Protein AF-A0A6F9BN07-F1 (afdb_monomer)

Secondary structure (DSSP, 8-state):
--TTS--S--SHHHH--------TTS---SS---PPP--GGGHHHHHHHHTTPPPPTT------HHHHTTS-HHHHHHHHHHHHHHHHHHHHHH-TTGGG-HHHHHHHHHHHHHHHHHHHHHTT---HHHHHHHHHHHHHHHHHHHHHHSSS------HHHHHTSHHHHHHHHHHHHHHHHHHTSTT---GGGGS-HHHHHHHHHHHHHHHHHHHHHHHHHH---S--PPP-----SSS---HHHHHHHHHHHHHHHHTTSHHHHHTHHHHHHHHHHHHHHHHHHHHHHHHHHHHHHHHHHHTT--S------------TTGGG----HHHHHHHHHHHHHHHHHHHHHHHHH----GGGTTS--HHHHHH-TTTHHHHHHHHHHHHHHHHHHHGGGS-HHHHHHHHHHHHHHHHHHH-

Mean predicted aligned error: 21.46 Å

Radius of gyration: 33.55 Å; Cα contacts (8 Å, |Δi|>4): 232; chains: 1; bounding box: 83×71×82 Å

Foldseek 3Di:
DPPVPDEDDPDPVRQDDDDDDDDPLADDDPDPDDDDDADPLQVQLQVCLVVVHQGDLLRLHAHPCNSCVSPDLLSLLVSLLRRQVSLLSLLVVQDVPSVPFPLNVLNVVLNVLNVVLVVCVVVVDPDPVSVVSSVVSSVSSVPSRPPTSSVSSDDPQVQVCLLPDPQLVVQLVVQVVVVVVQLPDPDDPDPLNVDDPVVNSVVSSVLSSVVSSVVVVVVVVVDDPPDDDDDDDDPPPPPDQDPLNVLVVCLVVVLVSLVVDPVSVVVSVVSCVVSVLVSLVVLLVVLVVVVVVVVVVVVVVVVVPDDDDDDDDDDDDDDPCVVVPPPDPVVVVCCSNVVSVVVVVVSVVVCLCDDDDPPCPPDDTVVNVCPDPVCLVVVLVVLVVVLVVVLVVPVVPDDPVVSVVSVVVSVVVSVVSSD

pLDDT: mean 71.11, std 16.39, range [26.98, 95.44]

Structure (mmCIF, N/CA/C/O backbone):
data_AF-A0A6F9BN07-F1
#
_entry.id   AF-A0A6F9BN07-F1
#
loop_
_atom_site.group_PDB
_atom_site.id
_atom_site.type_symbol
_atom_site.label_atom_id
_atom_site.label_alt_id
_atom_site.label_comp_id
_atom_site.label_asym_id
_atom_site.label_entity_id
_atom_site.label_seq_id
_atom_site.pdbx_PDB_ins_code
_atom_site.Cartn_x
_atom_site.Cartn_y
_atom_site.Cartn_z
_atom_site.occupancy
_atom_site.B_iso_or_equiv
_atom_site.auth_seq_id
_atom_site.auth_comp_id
_atom_site.auth_asym_id
_atom_site.auth_atom_id
_atom_site.pdbx_PDB_model_num
ATOM 1 N N . MET A 1 1 ? -7.701 14.147 -9.275 1.00 56.34 1 MET A N 1
ATOM 2 C CA . MET A 1 1 ? -7.040 14.635 -10.511 1.00 56.34 1 MET A CA 1
ATOM 3 C C . MET A 1 1 ? -7.016 16.142 -10.430 1.00 56.34 1 MET A C 1
ATOM 5 O O . MET A 1 1 ? -7.997 16.700 -9.945 1.00 56.34 1 MET A O 1
ATOM 9 N N . SER A 1 2 ? -5.938 16.789 -10.872 1.00 62.81 2 SER A N 1
ATOM 10 C CA . SER A 1 2 ? -5.937 18.247 -11.020 1.00 62.81 2 SER A CA 1
ATOM 11 C C . SER A 1 2 ? -6.988 18.680 -12.053 1.00 62.81 2 SER A C 1
ATOM 13 O O . SER A 1 2 ? -7.413 17.881 -12.892 1.00 62.81 2 SER A O 1
ATOM 15 N N . GLU A 1 3 ? -7.363 19.962 -12.053 1.00 64.50 3 GLU A N 1
ATOM 16 C CA . GLU A 1 3 ? -8.241 20.533 -13.092 1.00 64.50 3 GLU A CA 1
ATOM 17 C C . GLU A 1 3 ? -7.666 20.379 -14.512 1.00 64.50 3 GLU A C 1
ATOM 19 O O . GLU A 1 3 ? -8.398 20.398 -15.497 1.00 64.50 3 GLU A O 1
ATOM 24 N N . THR A 1 4 ? -6.351 20.178 -14.621 1.00 70.31 4 THR A N 1
ATOM 25 C CA . THR A 1 4 ? -5.623 19.962 -15.877 1.00 70.31 4 THR A CA 1
ATOM 26 C C . THR A 1 4 ? -5.437 18.486 -16.243 1.00 70.31 4 THR A C 1
ATOM 28 O O . THR A 1 4 ? -4.796 18.188 -17.248 1.00 70.31 4 THR A O 1
ATOM 31 N N . GLY A 1 5 ? -5.988 17.556 -15.457 1.00 69.06 5 GLY A N 1
ATOM 32 C CA . GLY A 1 5 ? -5.913 16.116 -15.720 1.00 69.06 5 GLY A CA 1
ATOM 33 C C . GLY A 1 5 ? -4.622 15.430 -15.257 1.00 69.06 5 GLY A C 1
ATOM 34 O O . GLY A 1 5 ? -4.362 14.300 -15.658 1.00 69.06 5 GLY A O 1
ATOM 35 N N . SER A 1 6 ? -3.828 16.089 -14.411 1.00 65.62 6 SER A N 1
ATOM 36 C CA . SER A 1 6 ? -2.624 15.528 -13.787 1.00 65.62 6 SER A CA 1
ATOM 37 C C . SER A 1 6 ? -2.956 14.752 -12.504 1.00 65.62 6 SER A C 1
ATOM 39 O O . SER A 1 6 ? -4.038 14.892 -11.918 1.00 65.62 6 SER A O 1
ATOM 41 N N . HIS A 1 7 ? -1.996 13.943 -12.059 1.00 73.62 7 HIS A N 1
ATOM 42 C CA . HIS A 1 7 ? -1.982 13.274 -10.760 1.00 73.62 7 HIS A CA 1
ATOM 43 C C . HIS A 1 7 ? -0.672 13.576 -10.017 1.00 73.62 7 HIS A C 1
ATOM 45 O O . HIS A 1 7 ? 0.293 14.044 -10.620 1.00 73.62 7 HIS A O 1
ATOM 51 N N . GLY A 1 8 ? -0.626 13.260 -8.720 1.00 66.56 8 GLY A N 1
ATOM 52 C CA . GLY A 1 8 ? 0.600 13.301 -7.914 1.00 66.56 8 GLY A CA 1
ATOM 53 C C . GLY A 1 8 ? 0.899 14.644 -7.244 1.00 66.56 8 GLY A C 1
ATOM 54 O O . GLY A 1 8 ? 1.917 14.757 -6.562 1.00 66.56 8 GLY A O 1
ATOM 55 N N . GLY A 1 9 ? 0.035 15.648 -7.408 1.00 70.69 9 GLY A N 1
ATOM 56 C CA . GLY A 1 9 ? 0.096 16.880 -6.627 1.00 70.69 9 GLY A CA 1
ATOM 57 C C . GLY A 1 9 ? -0.529 16.741 -5.234 1.00 70.69 9 GLY A C 1
ATOM 58 O O . GLY A 1 9 ? -1.061 15.700 -4.852 1.00 70.69 9 GLY A O 1
ATOM 59 N N . SER A 1 10 ? -0.465 17.825 -4.460 1.00 74.94 10 SER A N 1
ATOM 60 C CA . SER A 1 10 ? -1.037 17.943 -3.110 1.00 74.94 10 SER A CA 1
ATOM 61 C C . SER A 1 10 ? -2.308 18.798 -3.069 1.00 74.94 10 SER A C 1
ATOM 63 O O . SER A 1 10 ? -2.704 19.276 -2.005 1.00 74.94 10 SER A O 1
ATOM 65 N N . SER A 1 11 ? -2.935 19.043 -4.225 1.00 78.62 11 SER A N 1
ATOM 66 C CA . SER A 1 11 ? -4.172 19.822 -4.277 1.00 78.62 11 SER A CA 1
ATOM 67 C C . SER A 1 11 ? -5.331 19.065 -3.625 1.00 78.62 11 SER A C 1
ATOM 69 O O . SER A 1 11 ? -5.351 17.834 -3.597 1.00 78.62 11 SER A O 1
ATOM 71 N N . GLU A 1 12 ? -6.330 19.797 -3.127 1.00 80.00 12 GLU A N 1
ATOM 72 C CA . GLU A 1 12 ? -7.489 19.215 -2.440 1.00 80.00 12 GLU A CA 1
ATOM 73 C C . GLU A 1 12 ? -8.198 18.152 -3.300 1.00 80.00 12 GLU A C 1
ATOM 75 O O . GLU A 1 12 ? -8.540 17.077 -2.815 1.00 80.00 12 GLU A O 1
ATOM 80 N N . HIS A 1 13 ? -8.335 18.404 -4.604 1.00 76.62 13 HIS A N 1
ATOM 81 C CA . HIS A 1 13 ? -8.947 17.485 -5.572 1.00 76.62 13 HIS A CA 1
ATOM 82 C C . HIS A 1 13 ? -8.071 16.269 -5.937 1.00 76.62 13 HIS A C 1
ATOM 84 O O . HIS A 1 13 ? -8.524 15.350 -6.630 1.00 76.62 13 HIS A O 1
ATOM 90 N N . GLU A 1 14 ? -6.801 16.263 -5.531 1.00 78.62 14 GLU A N 1
ATOM 91 C CA . GLU A 1 14 ? -5.871 15.150 -5.732 1.00 78.62 14 GLU A CA 1
ATOM 92 C C . GLU A 1 14 ? -5.717 14.280 -4.487 1.00 78.62 14 GLU A C 1
ATOM 94 O O . GLU A 1 14 ? -5.604 13.064 -4.635 1.00 78.62 14 GLU A O 1
ATOM 99 N N . VAL A 1 15 ? -5.761 14.871 -3.288 1.00 84.50 15 VAL A N 1
ATOM 100 C CA . VAL A 1 15 ? -5.623 14.131 -2.021 1.00 84.50 15 VAL A CA 1
ATOM 101 C C . VAL A 1 15 ? -6.959 13.615 -1.481 1.00 84.50 15 VAL A C 1
ATOM 103 O O . VAL A 1 15 ? -6.991 12.568 -0.836 1.00 84.50 15 VAL A O 1
ATOM 106 N N . ASN A 1 16 ? -8.076 14.291 -1.776 1.00 86.06 16 ASN A N 1
ATOM 107 C CA . ASN A 1 16 ? -9.393 13.843 -1.333 1.00 86.06 16 ASN A CA 1
ATOM 108 C C . ASN A 1 16 ? -9.985 12.835 -2.314 1.00 86.06 16 ASN A C 1
ATOM 110 O O . ASN A 1 16 ? -10.258 13.142 -3.477 1.00 86.06 16 ASN A O 1
ATOM 114 N N . THR A 1 17 ? -10.245 11.628 -1.817 1.00 85.44 17 THR A N 1
ATOM 115 C CA . THR A 1 17 ? -10.885 10.556 -2.583 1.00 85.44 17 THR A CA 1
ATOM 116 C C . THR A 1 17 ? -12.091 9.996 -1.828 1.00 85.44 17 THR A C 1
ATOM 118 O O . THR A 1 17 ? -12.061 9.894 -0.600 1.00 85.44 17 THR A O 1
ATOM 121 N N . PRO A 1 18 ? -13.187 9.649 -2.527 1.00 88.00 18 PRO A N 1
ATOM 122 C CA . PRO A 1 18 ? -14.354 9.073 -1.876 1.00 88.00 18 PRO A CA 1
ATOM 123 C C . PRO A 1 18 ? -14.083 7.621 -1.465 1.00 88.00 18 PRO A C 1
ATOM 125 O O . PRO A 1 18 ? -13.721 6.788 -2.296 1.00 88.00 18 PRO A O 1
ATOM 128 N N . LEU A 1 19 ? -14.344 7.294 -0.199 1.00 87.69 19 LEU A N 1
ATOM 129 C CA . LEU A 1 19 ? -14.406 5.917 0.288 1.00 87.69 19 LEU A CA 1
ATOM 130 C C . LEU A 1 19 ? -15.866 5.458 0.349 1.00 87.69 19 LEU A C 1
ATOM 132 O O . LEU A 1 19 ? -16.690 6.064 1.035 1.00 87.69 19 LEU A O 1
ATOM 136 N N . VAL A 1 20 ? -16.182 4.358 -0.335 1.00 87.56 20 VAL A N 1
ATOM 137 C CA . VAL A 1 20 ? -17.512 3.737 -0.305 1.00 87.56 20 VAL A CA 1
ATOM 138 C C . VAL A 1 20 ? -17.380 2.299 0.174 1.00 87.56 20 VAL A C 1
ATOM 140 O O . VAL A 1 20 ? -16.690 1.491 -0.443 1.00 87.56 20 VAL A O 1
ATOM 143 N N . LEU A 1 21 ? -18.066 1.976 1.269 1.00 85.50 21 LEU A N 1
ATOM 144 C CA . LEU A 1 21 ? -18.116 0.631 1.833 1.00 85.50 21 LEU A CA 1
ATOM 145 C C . LEU A 1 21 ? -19.523 0.063 1.661 1.00 85.50 21 LEU A C 1
ATOM 147 O O . LEU A 1 21 ? -20.512 0.707 2.009 1.00 85.50 21 LEU A O 1
ATOM 151 N N . ILE A 1 22 ? -19.609 -1.154 1.123 1.00 87.12 22 ILE A N 1
ATOM 152 C CA . ILE A 1 22 ? -20.877 -1.823 0.820 1.00 87.12 22 ILE A CA 1
ATOM 153 C C . ILE A 1 22 ? -20.876 -3.185 1.504 1.00 87.12 22 ILE A C 1
ATOM 155 O O . ILE A 1 22 ? -20.007 -4.016 1.256 1.00 87.12 22 ILE A O 1
ATOM 159 N N . SER A 1 23 ? -21.859 -3.410 2.370 1.00 86.06 23 SER A N 1
ATOM 160 C CA . SER A 1 23 ? -22.061 -4.679 3.063 1.00 86.06 23 SER A CA 1
ATOM 161 C C . SER A 1 23 ? -23.530 -4.821 3.459 1.00 86.06 23 SER A C 1
ATOM 163 O O . SER A 1 23 ? -24.138 -3.823 3.856 1.00 86.06 23 SER A O 1
ATOM 165 N N . PRO A 1 24 ? -24.108 -6.036 3.422 1.00 86.12 24 PRO A N 1
ATOM 166 C CA . PRO A 1 24 ? -25.435 -6.288 3.985 1.00 86.12 24 PRO A CA 1
ATOM 167 C C . PRO A 1 24 ? -25.497 -6.047 5.503 1.00 86.12 24 PRO A C 1
ATOM 169 O O . PRO A 1 24 ? -26.589 -5.932 6.050 1.00 86.12 24 PRO A O 1
ATOM 172 N N . ALA A 1 25 ? -24.348 -5.964 6.184 1.00 82.31 25 ALA A N 1
ATOM 173 C CA . ALA A 1 25 ? -24.269 -5.657 7.610 1.00 82.31 25 ALA A CA 1
ATOM 174 C C . ALA A 1 25 ? -24.513 -4.170 7.934 1.00 82.31 25 ALA A C 1
ATOM 176 O O . ALA A 1 25 ? -24.763 -3.835 9.090 1.00 82.31 25 ALA A O 1
ATOM 177 N N . PHE A 1 26 ? -24.438 -3.271 6.947 1.00 85.31 26 PHE A N 1
ATOM 178 C CA . PHE A 1 26 ? -24.638 -1.840 7.176 1.00 85.31 26 PHE A CA 1
ATOM 179 C C . PHE A 1 26 ? -26.118 -1.471 7.103 1.00 85.31 26 PHE A C 1
ATOM 181 O O . PHE A 1 26 ? -26.836 -1.875 6.184 1.00 85.31 26 PHE A O 1
ATOM 188 N N . LYS A 1 27 ? -26.581 -0.636 8.039 1.00 79.19 27 LYS A N 1
ATOM 189 C CA . LYS A 1 27 ? -27.915 -0.044 7.928 1.00 79.19 27 LYS A CA 1
ATOM 190 C C . LYS A 1 27 ? -27.967 0.937 6.764 1.00 79.19 27 LYS A C 1
ATOM 192 O O . LYS A 1 27 ? -27.063 1.743 6.547 1.00 79.19 27 LYS A O 1
ATOM 197 N N . LYS A 1 28 ? -29.086 0.909 6.042 1.00 75.19 28 LYS A N 1
ATOM 198 C CA . LYS A 1 28 ? -29.386 1.902 5.012 1.00 75.19 28 LYS A CA 1
ATOM 199 C C . LYS A 1 28 ? -29.576 3.264 5.683 1.00 75.19 28 LYS A C 1
ATOM 201 O O . LYS A 1 28 ? -30.579 3.481 6.360 1.00 75.19 28 LYS A O 1
ATOM 206 N N . LYS A 1 29 ? -28.619 4.171 5.494 1.00 70.69 29 LYS A N 1
ATOM 207 C CA . LYS A 1 29 ? -28.717 5.546 5.996 1.00 70.69 29 LYS A CA 1
ATOM 208 C C . LYS A 1 29 ? -29.814 6.305 5.241 1.00 70.69 29 LYS A C 1
ATOM 210 O O . LYS A 1 29 ? -29.909 6.216 4.015 1.00 70.69 29 LYS A O 1
ATOM 215 N N . VAL A 1 30 ? -30.665 7.028 5.971 1.00 59.81 30 VAL A N 1
ATOM 216 C CA . VAL A 1 30 ? -31.749 7.851 5.407 1.00 59.81 30 VAL A CA 1
ATOM 217 C C . VAL A 1 30 ? -31.222 9.277 5.229 1.00 59.81 30 VAL A C 1
ATOM 219 O O . VAL A 1 30 ? -31.457 10.144 6.061 1.00 59.81 30 VAL A O 1
ATOM 222 N N . GLY A 1 31 ? -30.459 9.501 4.156 1.00 62.38 31 GLY A N 1
ATOM 223 C CA . GLY A 1 31 ? -29.905 10.811 3.789 1.00 62.38 31 GLY A CA 1
ATOM 224 C C . GLY A 1 31 ? -28.380 10.829 3.642 1.00 62.38 31 GLY A C 1
ATOM 225 O O . GLY A 1 31 ? -27.691 9.879 4.011 1.00 62.38 31 GLY A O 1
ATOM 226 N N . MET A 1 32 ? -27.852 11.925 3.086 1.00 54.91 32 MET A N 1
ATOM 227 C CA . MET A 1 32 ? -26.420 12.235 3.136 1.00 54.91 32 MET A CA 1
ATOM 228 C C . MET A 1 32 ? -26.100 12.797 4.522 1.00 54.91 32 MET A C 1
ATOM 230 O O . MET A 1 32 ? -26.201 13.999 4.757 1.00 54.91 32 MET A O 1
ATOM 234 N N . GLU A 1 33 ? -25.750 11.921 5.462 1.00 62.03 33 GLU A N 1
ATOM 235 C CA . GLU A 1 33 ? -25.096 12.362 6.694 1.00 62.03 33 GLU A CA 1
ATOM 236 C C . GLU A 1 33 ? -23.764 13.042 6.362 1.00 62.03 33 GLU A C 1
ATOM 238 O O . GLU A 1 33 ? -23.104 12.704 5.375 1.00 62.03 33 GLU A O 1
ATOM 243 N N . LYS A 1 34 ? -23.366 14.006 7.198 1.00 60.34 34 LYS A N 1
ATOM 244 C CA . LYS A 1 34 ? -22.074 14.682 7.084 1.00 60.34 34 LYS A CA 1
ATOM 245 C C . LYS A 1 34 ? -20.971 13.624 7.168 1.00 60.34 34 LYS A C 1
ATOM 247 O O . LYS A 1 34 ? -20.777 13.016 8.217 1.00 60.34 34 LYS A O 1
ATOM 252 N N . GLN 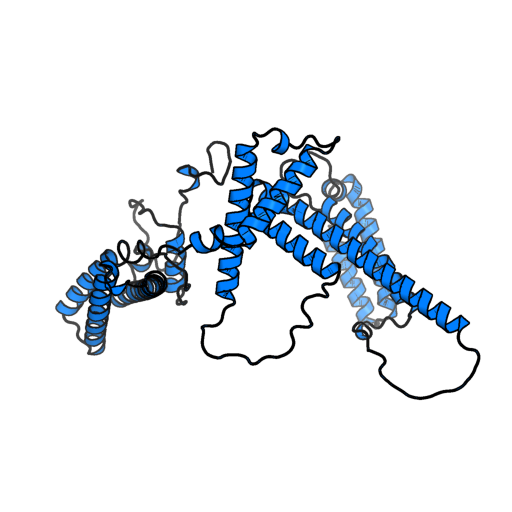A 1 35 ? -20.300 13.373 6.047 1.00 64.56 35 GLN A N 1
ATOM 253 C CA . GLN A 1 35 ? -19.253 12.362 5.968 1.00 64.56 35 GLN A CA 1
ATOM 254 C C . GLN A 1 35 ? -18.058 12.816 6.809 1.00 64.56 35 GLN A C 1
ATOM 256 O O . GLN A 1 35 ? -17.582 13.942 6.668 1.00 64.56 35 GLN A O 1
ATOM 261 N N . SER A 1 36 ? -17.604 11.953 7.715 1.00 73.62 36 SER A N 1
ATOM 262 C CA . SER A 1 36 ? -16.343 12.147 8.423 1.00 73.62 36 SER A CA 1
ATOM 263 C C . SER A 1 36 ? -15.188 11.893 7.461 1.00 73.62 36 SER A C 1
ATOM 265 O O . SER A 1 36 ? -15.184 10.870 6.773 1.00 73.62 36 SER A O 1
ATOM 267 N N . THR A 1 37 ? -14.203 12.786 7.442 1.00 84.19 37 THR A N 1
ATOM 268 C CA . THR A 1 37 ? -12.924 12.526 6.777 1.00 84.19 37 THR A CA 1
ATOM 269 C C . THR A 1 37 ? -12.217 11.375 7.489 1.00 84.19 37 THR A C 1
ATOM 271 O O . THR A 1 37 ? -12.228 11.306 8.718 1.00 84.19 37 THR A O 1
ATOM 274 N N . VAL A 1 38 ? -11.644 10.460 6.713 1.00 88.81 38 VAL A N 1
ATOM 275 C CA . VAL A 1 38 ? -10.860 9.319 7.198 1.00 88.81 38 VAL A CA 1
ATOM 276 C C . VAL A 1 38 ? -9.540 9.278 6.446 1.00 88.81 38 VAL A C 1
ATOM 278 O O . VAL A 1 38 ? -9.480 9.711 5.293 1.00 88.81 38 VAL A O 1
ATOM 281 N N . GLU A 1 39 ? -8.502 8.738 7.074 1.00 89.06 39 GLU A N 1
ATOM 282 C CA . GLU A 1 39 ? -7.199 8.604 6.432 1.00 89.06 39 GLU A CA 1
ATOM 283 C C . GLU A 1 39 ? -7.121 7.297 5.638 1.00 89.06 39 GLU A C 1
ATOM 285 O O . GLU A 1 39 ? -7.689 6.272 6.021 1.00 89.06 39 GLU A O 1
ATOM 290 N N . GLN A 1 40 ? -6.363 7.278 4.539 1.00 90.31 40 GLN A N 1
ATOM 291 C CA . GLN A 1 40 ? -6.216 6.065 3.722 1.00 90.31 40 GLN A CA 1
ATOM 292 C C . GLN A 1 40 ? -5.602 4.898 4.519 1.00 90.31 40 GLN A C 1
ATOM 294 O O . GLN A 1 40 ? -5.931 3.731 4.290 1.00 90.31 40 GLN A O 1
ATOM 299 N N . VAL A 1 41 ? -4.739 5.209 5.492 1.00 91.00 41 VAL A N 1
ATOM 300 C CA . VAL A 1 41 ? -4.116 4.215 6.378 1.00 91.00 41 VAL A CA 1
ATOM 301 C C . VAL A 1 41 ? -5.136 3.486 7.261 1.00 91.00 41 VAL A C 1
ATOM 303 O O . VAL A 1 41 ? -4.905 2.326 7.608 1.00 91.00 41 VAL A O 1
ATOM 306 N N . ASP A 1 42 ? -6.286 4.104 7.552 1.00 91.69 42 ASP A N 1
ATOM 307 C CA . ASP A 1 42 ? -7.356 3.560 8.404 1.00 91.69 42 ASP A CA 1
ATOM 308 C C . ASP A 1 42 ? -8.091 2.378 7.753 1.00 91.69 42 ASP A C 1
ATOM 310 O O . ASP A 1 42 ? -8.711 1.548 8.428 1.00 91.69 42 ASP A O 1
ATOM 314 N N . LEU A 1 43 ? -7.981 2.237 6.428 1.00 93.12 43 LEU A N 1
ATOM 315 C CA . LEU A 1 43 ? -8.596 1.135 5.695 1.00 93.12 43 LEU A CA 1
ATOM 316 C C . LEU A 1 43 ? -8.002 -0.222 6.101 1.00 93.12 43 LEU A C 1
ATOM 318 O O . LEU A 1 43 ? -8.729 -1.207 6.237 1.00 93.12 43 LEU A O 1
ATOM 322 N N . THR A 1 44 ? -6.690 -0.270 6.339 1.00 93.50 44 THR A N 1
ATOM 323 C CA . THR A 1 44 ? -5.958 -1.507 6.651 1.00 93.50 44 THR A CA 1
ATOM 324 C C . THR A 1 44 ? -6.467 -2.202 7.922 1.00 93.50 44 THR A C 1
ATOM 326 O O . THR A 1 44 ? -6.885 -3.361 7.830 1.00 93.50 44 THR A O 1
ATOM 329 N N . PRO A 1 45 ? -6.476 -1.558 9.107 1.00 94.19 45 PRO A N 1
ATOM 330 C CA . PRO A 1 45 ? -6.976 -2.198 10.323 1.00 94.19 45 PRO A CA 1
ATOM 331 C C . PRO A 1 45 ? -8.484 -2.454 10.256 1.00 94.19 45 PRO A C 1
ATOM 333 O O . PRO A 1 45 ? -8.947 -3.465 10.779 1.00 94.19 45 PRO A O 1
ATOM 336 N N . THR A 1 46 ? -9.243 -1.586 9.581 1.00 93.75 46 THR A N 1
ATOM 337 C CA . THR A 1 46 ? -10.698 -1.725 9.438 1.00 93.75 46 THR A CA 1
ATOM 338 C C . THR A 1 46 ? -11.072 -2.982 8.657 1.00 93.75 46 THR A C 1
ATOM 340 O O . THR A 1 46 ? -11.900 -3.770 9.117 1.00 93.75 46 THR A O 1
ATOM 343 N N . LEU A 1 47 ? -10.433 -3.214 7.507 1.00 94.00 47 LEU A N 1
ATOM 344 C CA . LEU A 1 47 ? -10.664 -4.421 6.712 1.00 94.00 47 LEU A CA 1
ATOM 345 C C . LEU A 1 47 ? -10.133 -5.671 7.412 1.00 94.00 47 LEU A C 1
ATOM 347 O O . LEU A 1 47 ? -10.819 -6.691 7.415 1.00 94.00 47 LEU A O 1
ATOM 351 N N . ALA A 1 48 ? -8.951 -5.599 8.033 1.00 95.19 48 ALA A N 1
ATOM 352 C CA . ALA A 1 48 ? -8.392 -6.732 8.764 1.00 95.19 48 ALA A CA 1
ATOM 353 C C . ALA A 1 48 ? -9.357 -7.210 9.860 1.00 95.19 48 ALA A C 1
ATOM 355 O O . ALA A 1 48 ? -9.727 -8.382 9.889 1.00 95.19 48 ALA A O 1
ATOM 356 N N . LEU A 1 49 ? -9.850 -6.290 10.695 1.00 93.19 49 LEU A N 1
ATOM 357 C CA . LEU A 1 49 ? -10.799 -6.611 11.762 1.00 93.19 49 LEU A CA 1
ATOM 358 C C . LEU A 1 49 ? -12.155 -7.076 11.217 1.00 93.19 49 LEU A C 1
ATOM 360 O O . LEU A 1 49 ? -12.693 -8.066 11.713 1.00 93.19 49 LEU A O 1
ATOM 364 N N . GLY A 1 50 ? -12.674 -6.428 10.169 1.00 89.88 50 GLY A N 1
ATOM 365 C CA . GLY A 1 50 ? -13.934 -6.820 9.527 1.00 89.88 50 GLY A CA 1
ATOM 366 C C . GLY A 1 50 ? -13.903 -8.217 8.892 1.00 89.88 50 GLY A C 1
ATOM 367 O O . GLY A 1 50 ? -14.930 -8.891 8.848 1.00 89.88 50 GLY A O 1
ATOM 368 N N . LEU A 1 51 ? -12.730 -8.673 8.441 1.00 91.06 51 LEU A N 1
ATOM 369 C CA . LEU A 1 51 ? -12.518 -9.997 7.845 1.00 91.06 51 LEU A CA 1
ATOM 370 C C . LEU A 1 51 ? -12.016 -11.051 8.849 1.00 91.06 51 LEU A C 1
ATOM 372 O O . LEU A 1 51 ? -11.827 -12.207 8.471 1.00 91.06 51 LEU A O 1
ATOM 376 N N . GLY A 1 52 ? -11.781 -10.679 10.111 1.00 91.31 52 GLY A N 1
ATOM 377 C CA . GLY A 1 52 ? -11.222 -11.584 11.123 1.00 91.31 52 GLY A CA 1
ATOM 378 C C . GLY A 1 52 ? -9.744 -11.937 10.904 1.00 91.31 52 GLY A C 1
ATOM 379 O O . GLY A 1 52 ? -9.293 -12.999 11.330 1.00 91.31 52 GLY A O 1
ATOM 380 N N . LEU A 1 53 ? -8.992 -11.064 10.235 1.00 95.44 53 LEU A N 1
ATOM 381 C CA . LEU A 1 53 ? -7.563 -11.198 9.958 1.00 95.44 53 LEU A CA 1
ATOM 382 C C . LEU A 1 53 ? -6.716 -10.412 10.978 1.00 95.44 53 LEU A C 1
ATOM 384 O O . LEU A 1 53 ? -7.190 -9.428 11.555 1.00 95.44 53 LEU A O 1
ATOM 388 N N . PRO A 1 54 ? -5.447 -10.802 11.204 1.00 93.50 54 PRO A N 1
ATOM 389 C CA . PRO A 1 54 ? -4.528 -10.001 12.006 1.00 93.50 54 PRO A CA 1
ATOM 390 C C . PRO A 1 54 ? -4.241 -8.651 11.331 1.00 93.50 54 PRO A C 1
ATOM 392 O O . PRO A 1 54 ? -4.081 -8.573 10.112 1.00 93.50 54 PRO A O 1
ATOM 395 N N . ILE A 1 55 ? -4.143 -7.586 12.132 1.00 93.69 55 ILE A N 1
ATOM 396 C CA . ILE A 1 55 ? -3.752 -6.257 11.646 1.00 93.69 55 ILE A CA 1
ATOM 397 C C . ILE A 1 55 ? -2.271 -6.295 11.244 1.00 93.69 55 ILE A C 1
ATOM 399 O O . ILE A 1 55 ? -1.450 -6.902 11.931 1.00 93.69 55 ILE A O 1
ATOM 403 N N . SER A 1 56 ? -1.924 -5.650 10.126 1.00 90.81 56 SER A N 1
ATOM 404 C CA . SER A 1 56 ? -0.533 -5.533 9.675 1.00 90.81 56 SER A CA 1
ATOM 405 C C . SER A 1 56 ? 0.349 -4.897 10.753 1.00 90.81 56 SER A C 1
ATOM 407 O O . SER A 1 56 ? -0.013 -3.868 11.321 1.00 90.81 56 SER A O 1
ATOM 409 N N . GLN A 1 57 ? 1.531 -5.477 10.982 1.00 86.62 57 GLN A N 1
ATOM 410 C CA . GLN A 1 57 ? 2.466 -5.063 12.038 1.00 86.62 57 GLN A CA 1
ATOM 411 C C . GLN A 1 57 ? 2.951 -3.616 11.907 1.00 86.62 57 GLN A C 1
ATOM 413 O O . GLN A 1 57 ? 3.339 -3.031 12.906 1.00 86.62 57 GLN A O 1
ATOM 418 N N . ASN A 1 58 ? 2.908 -3.039 10.703 1.00 85.75 58 ASN A N 1
ATOM 419 C CA . ASN A 1 58 ? 3.316 -1.654 10.439 1.00 85.75 58 ASN A CA 1
ATOM 420 C C . ASN A 1 58 ? 2.117 -0.715 10.234 1.00 85.75 58 ASN A C 1
ATOM 422 O O . ASN A 1 58 ? 2.271 0.396 9.732 1.00 85.75 58 ASN A O 1
ATOM 426 N N . SER A 1 59 ? 0.905 -1.173 10.551 1.00 88.88 59 SER A N 1
ATOM 427 C CA . SER A 1 59 ? -0.302 -0.367 10.398 1.00 88.88 59 SER A CA 1
ATOM 428 C C . SER A 1 59 ? -0.379 0.698 11.487 1.00 88.88 59 SER A C 1
ATOM 430 O O . SER A 1 59 ? -0.657 0.376 12.639 1.00 88.88 59 SER A O 1
ATOM 432 N N . VAL A 1 60 ? -0.232 1.961 11.089 1.00 87.50 60 VAL A N 1
ATOM 433 C CA . VAL A 1 60 ? -0.494 3.147 11.930 1.00 87.50 60 VAL A CA 1
ATOM 434 C C . VAL A 1 60 ? -1.956 3.613 11.876 1.00 87.50 60 VAL A C 1
ATOM 436 O O . VAL A 1 60 ? -2.349 4.535 12.584 1.00 87.50 60 VAL A O 1
ATOM 439 N N . GLY A 1 61 ? -2.763 2.981 11.018 1.00 88.62 61 GLY A N 1
ATOM 440 C CA . GLY A 1 61 ? -4.165 3.327 10.830 1.00 88.62 61 GLY A CA 1
ATOM 441 C C . GL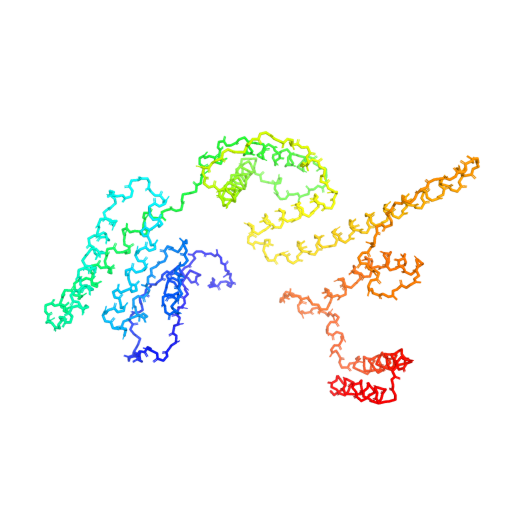Y A 1 61 ? -5.043 3.017 12.038 1.00 88.62 61 GLY A C 1
ATOM 442 O O . GLY A 1 61 ? -4.727 2.173 12.891 1.00 88.62 61 GLY A O 1
ATOM 443 N N . ARG A 1 62 ? -6.208 3.651 12.049 1.00 88.50 62 ARG A N 1
ATOM 444 C CA . ARG A 1 62 ? -7.230 3.544 13.088 1.00 88.50 62 ARG A CA 1
ATOM 445 C C . ARG A 1 62 ? -8.470 2.837 12.552 1.00 88.50 62 ARG A C 1
ATOM 447 O O . ARG A 1 62 ? -8.744 2.836 11.356 1.00 88.50 62 ARG A O 1
ATOM 454 N N . LEU A 1 63 ? -9.235 2.212 13.439 1.00 90.81 63 LEU A N 1
ATOM 455 C CA . LEU A 1 63 ? -10.515 1.615 13.071 1.00 90.81 63 LEU A CA 1
ATOM 456 C C . LEU A 1 63 ? -11.522 2.703 12.664 1.00 90.81 63 LEU A C 1
ATOM 458 O O . LEU A 1 63 ? -11.818 3.608 13.445 1.00 90.81 63 LEU A O 1
ATOM 462 N N . ILE A 1 64 ? -12.108 2.576 11.473 1.00 90.62 64 ILE A N 1
ATOM 463 C CA . ILE A 1 64 ? -13.176 3.463 11.000 1.00 90.62 64 ILE A CA 1
ATOM 464 C C . ILE A 1 64 ? -14.464 3.112 11.754 1.00 90.62 64 ILE A C 1
ATOM 466 O O . ILE A 1 64 ? -15.182 2.178 11.394 1.00 90.62 64 ILE A O 1
ATOM 470 N N . GLN A 1 65 ? -14.762 3.871 12.810 1.00 86.44 65 GLN A N 1
ATOM 471 C CA . GLN A 1 65 ? -15.865 3.586 13.735 1.00 86.44 65 GLN A CA 1
ATOM 472 C C . GLN A 1 65 ? -17.238 3.370 13.061 1.00 86.44 65 GLN A C 1
ATOM 474 O O . GLN A 1 65 ? -17.925 2.421 13.446 1.00 86.44 65 GLN A O 1
ATOM 479 N N . PRO A 1 66 ? -17.638 4.141 12.025 1.00 86.44 66 PRO A N 1
ATOM 480 C CA . PRO A 1 66 ? -18.893 3.894 11.306 1.00 86.44 66 PRO A CA 1
ATOM 481 C C . PRO A 1 66 ? -19.048 2.482 10.715 1.00 86.44 66 PRO A C 1
ATOM 483 O O . PRO A 1 66 ? -20.167 2.046 10.463 1.00 86.44 66 PRO A O 1
ATOM 486 N N . VAL A 1 67 ? -17.952 1.748 10.487 1.00 87.44 67 VAL A N 1
ATOM 487 C CA . VAL A 1 67 ? -17.992 0.378 9.940 1.00 87.44 67 VAL A CA 1
ATOM 488 C C . VAL A 1 67 ? -18.470 -0.638 10.974 1.00 87.44 67 VAL A C 1
ATOM 490 O O . VAL A 1 67 ? -19.073 -1.648 10.616 1.00 87.44 67 VAL A O 1
ATOM 493 N N . VAL A 1 68 ? -18.219 -0.378 12.256 1.00 87.31 68 VAL A N 1
ATOM 494 C CA . VAL A 1 68 ? -18.522 -1.302 13.359 1.00 87.31 68 VAL A CA 1
ATOM 495 C C . VAL A 1 68 ? -19.649 -0.799 14.260 1.00 87.31 68 VAL A C 1
ATOM 497 O O . VAL A 1 68 ? -19.955 -1.438 15.261 1.00 87.31 68 VAL A O 1
ATOM 500 N N . GLU A 1 69 ? -20.290 0.318 13.912 1.00 85.75 69 GLU A N 1
ATOM 501 C CA . GLU A 1 69 ? -21.341 0.963 14.712 1.00 85.75 69 GLU A CA 1
ATOM 502 C C . GLU A 1 69 ? -22.522 0.025 15.018 1.00 85.75 69 GLU A C 1
ATOM 504 O O . GLU A 1 69 ? -23.087 0.057 16.110 1.00 85.75 69 GLU A O 1
ATOM 509 N N . GLU A 1 70 ? -22.841 -0.865 14.078 1.00 87.06 70 GLU A N 1
ATOM 510 C CA . GLU A 1 70 ? -23.916 -1.857 14.198 1.00 87.06 70 GLU A CA 1
ATOM 511 C C . GLU A 1 70 ? -23.486 -3.157 14.897 1.00 87.06 70 GLU A C 1
ATOM 513 O O . GLU A 1 70 ? -24.319 -4.021 15.182 1.00 87.06 70 GLU A O 1
ATOM 518 N N . ALA A 1 71 ? -22.193 -3.322 15.187 1.00 89.19 71 ALA A N 1
ATOM 519 C CA . ALA A 1 71 ? -21.701 -4.477 15.925 1.00 89.19 71 ALA A CA 1
ATOM 520 C C . ALA A 1 71 ? -22.110 -4.398 17.405 1.00 89.19 71 ALA A C 1
ATOM 522 O O . ALA A 1 71 ? -22.401 -3.325 17.942 1.00 89.19 71 ALA A O 1
ATOM 523 N N . SER A 1 72 ? -22.098 -5.538 18.102 1.00 91.56 72 SER A N 1
ATOM 524 C CA . SER A 1 72 ? -22.394 -5.554 19.536 1.00 91.56 72 SER A CA 1
ATOM 525 C C . SER A 1 72 ? -21.381 -4.702 20.314 1.00 91.56 72 SER A C 1
ATOM 527 O O . SER A 1 72 ? -20.221 -4.593 19.919 1.00 91.56 72 SER A O 1
ATOM 529 N N . LEU A 1 73 ? -21.776 -4.142 21.466 1.00 90.75 73 LEU A N 1
ATOM 530 C CA . LEU A 1 73 ? -20.860 -3.366 22.321 1.00 90.75 73 LEU A CA 1
ATOM 531 C C . LEU A 1 73 ? -19.579 -4.149 22.649 1.00 90.75 73 LEU A C 1
ATOM 533 O O . LEU A 1 73 ? -18.490 -3.585 22.694 1.00 90.75 73 LEU A O 1
ATOM 537 N N . ARG A 1 74 ? -19.709 -5.464 22.847 1.00 91.38 74 ARG A N 1
ATOM 538 C CA . ARG A 1 74 ? -18.581 -6.366 23.082 1.00 91.38 74 ARG A CA 1
ATOM 539 C C . ARG A 1 74 ? -17.620 -6.393 21.895 1.00 91.38 74 ARG A C 1
ATOM 541 O O . ARG A 1 74 ? -16.411 -6.331 22.107 1.00 91.38 74 ARG A O 1
ATOM 548 N N . ASP A 1 75 ? -18.146 -6.484 20.679 1.00 91.81 75 ASP A N 1
ATOM 549 C CA . ASP A 1 75 ? -17.331 -6.574 19.467 1.00 91.81 75 ASP A CA 1
ATOM 550 C C . ASP A 1 75 ? -16.694 -5.226 19.132 1.00 91.81 75 ASP A C 1
ATOM 552 O O . ASP A 1 75 ? -15.500 -5.183 18.855 1.00 91.81 75 ASP A O 1
ATOM 556 N N . GLN A 1 76 ? -17.428 -4.117 19.282 1.00 92.38 76 GLN A N 1
ATOM 557 C CA . GLN A 1 76 ? -16.868 -2.767 19.148 1.00 92.38 76 GLN A CA 1
ATOM 558 C C . GLN A 1 76 ? -15.676 -2.561 20.091 1.00 92.38 76 GLN A C 1
ATOM 560 O O . GLN A 1 76 ? -14.592 -2.164 19.661 1.00 92.38 76 GLN A O 1
ATOM 565 N N . LEU A 1 77 ? -15.845 -2.906 21.374 1.00 92.25 77 LEU A N 1
ATOM 566 C CA . LEU A 1 77 ? -14.769 -2.823 22.361 1.00 92.25 77 LEU A CA 1
ATOM 567 C C . LEU A 1 77 ? -13.595 -3.746 22.010 1.00 92.25 77 LEU A C 1
ATOM 569 O O . LEU A 1 77 ? -12.442 -3.354 22.177 1.00 92.25 77 LEU A O 1
ATOM 573 N N . ARG A 1 78 ? -13.867 -4.958 21.509 1.00 92.31 78 ARG A N 1
ATOM 574 C CA . ARG A 1 78 ? -12.823 -5.906 21.098 1.00 92.31 78 ARG A CA 1
ATOM 575 C C . ARG A 1 78 ? -12.023 -5.386 19.905 1.00 92.31 78 ARG A C 1
ATOM 577 O O . ARG A 1 78 ? -10.800 -5.498 19.920 1.00 92.31 78 ARG A O 1
ATOM 584 N N . PHE A 1 79 ? -12.687 -4.834 18.896 1.00 93.56 79 PHE A N 1
ATOM 585 C CA . PHE A 1 79 ? -12.041 -4.292 17.702 1.00 93.56 79 PHE A CA 1
ATOM 586 C C . PHE A 1 79 ? -11.166 -3.083 18.028 1.00 93.56 79 PHE A C 1
ATOM 588 O O . PHE A 1 79 ? -10.006 -3.046 17.617 1.00 93.56 79 PHE A O 1
ATOM 595 N N . LEU A 1 80 ? -11.668 -2.152 18.843 1.00 91.88 80 LEU A N 1
ATOM 596 C CA . LEU A 1 80 ? -10.885 -1.004 19.306 1.00 91.88 80 LEU A CA 1
ATOM 597 C C . LEU A 1 80 ? -9.690 -1.430 20.161 1.00 91.88 80 LEU A C 1
ATOM 599 O O . LEU A 1 80 ? -8.590 -0.921 19.970 1.00 91.88 80 LEU A O 1
ATOM 603 N N . HIS A 1 81 ? -9.874 -2.404 21.055 1.00 91.19 81 HIS A N 1
ATOM 604 C CA . HIS A 1 81 ? -8.773 -2.950 21.845 1.00 91.19 81 HIS A CA 1
ATOM 605 C C . HIS A 1 81 ? -7.693 -3.600 20.964 1.00 91.19 81 HIS A C 1
ATOM 607 O O . HIS A 1 81 ? -6.512 -3.355 21.187 1.00 91.19 81 HIS A O 1
ATOM 613 N N . LEU A 1 82 ? -8.066 -4.380 19.939 1.00 92.44 82 LEU A N 1
ATOM 614 C CA . LEU A 1 82 ? -7.104 -4.995 19.011 1.00 92.44 82 LEU A CA 1
ATOM 615 C C . LEU A 1 82 ? -6.340 -3.955 18.186 1.00 92.44 82 LEU A C 1
ATOM 617 O O . LEU A 1 82 ? -5.120 -4.060 18.047 1.00 92.44 82 LEU A O 1
ATOM 621 N N . ASN A 1 83 ? -7.039 -2.948 17.656 1.00 92.00 83 ASN A N 1
ATOM 622 C CA . ASN A 1 83 ? -6.392 -1.851 16.944 1.00 92.00 83 ASN A CA 1
ATOM 623 C C . ASN A 1 83 ? -5.444 -1.080 17.868 1.00 92.00 83 ASN A C 1
ATOM 625 O O . ASN A 1 83 ? -4.319 -0.783 17.470 1.00 92.00 83 ASN A O 1
ATOM 629 N N . GLY A 1 84 ? -5.851 -0.840 19.115 1.00 90.19 84 GLY A N 1
ATOM 630 C CA . GLY A 1 84 ? -5.009 -0.132 20.063 1.00 90.19 84 GLY A CA 1
ATOM 631 C C . GLY A 1 84 ? -3.805 -0.896 20.566 1.00 90.19 84 GLY A C 1
ATOM 632 O O . GLY A 1 84 ? -2.718 -0.335 20.665 1.00 90.19 84 GLY A O 1
ATOM 633 N N . HIS A 1 85 ? -3.958 -2.197 20.758 1.00 90.25 85 HIS A N 1
ATOM 634 C CA . HIS A 1 85 ? -2.847 -3.076 21.071 1.00 90.25 85 HIS A CA 1
ATOM 635 C C . HIS A 1 85 ? -1.793 -3.049 19.953 1.00 90.25 85 HIS A C 1
ATOM 637 O O . HIS A 1 85 ? -0.608 -2.888 20.236 1.00 90.25 85 HIS A O 1
ATOM 643 N N . GLN A 1 86 ? -2.209 -3.115 18.683 1.00 90.56 86 GLN A N 1
ATOM 644 C CA . GLN A 1 86 ? -1.296 -2.992 17.539 1.00 90.56 86 GLN A CA 1
ATOM 645 C C . GLN A 1 86 ? -0.539 -1.650 17.527 1.00 90.56 86 GLN A C 1
ATOM 647 O O . GLN A 1 86 ? 0.679 -1.632 17.359 1.00 90.56 86 GLN A O 1
ATOM 652 N N . LEU A 1 87 ? -1.237 -0.535 17.753 1.00 88.06 87 LEU A N 1
ATOM 653 C CA . LEU A 1 87 ? -0.609 0.790 17.818 1.00 88.06 87 LEU A CA 1
ATOM 654 C C . LEU A 1 87 ? 0.344 0.925 19.018 1.00 88.06 87 LEU A C 1
ATOM 656 O O . LEU A 1 87 ? 1.407 1.525 18.897 1.00 88.06 87 LEU A O 1
ATOM 660 N N . SER A 1 88 ? 0.020 0.305 20.156 1.00 87.25 88 SER A N 1
ATOM 661 C CA . SER A 1 88 ? 0.894 0.297 21.336 1.00 87.25 88 SER A CA 1
ATOM 662 C C . SER A 1 88 ? 2.206 -0.460 21.105 1.00 87.25 88 SER A C 1
ATOM 664 O O . SER A 1 88 ? 3.251 -0.048 21.608 1.00 87.25 88 SER A O 1
ATOM 666 N N . TYR A 1 89 ? 2.172 -1.532 20.306 1.00 86.69 89 TYR A N 1
ATOM 667 C CA . TYR A 1 89 ? 3.373 -2.263 19.902 1.00 86.69 89 TYR A CA 1
ATOM 668 C C . TYR A 1 89 ? 4.281 -1.404 19.026 1.00 86.69 89 TYR A C 1
ATOM 670 O O . TYR A 1 89 ? 5.483 -1.347 19.271 1.00 86.69 89 TYR A O 1
ATOM 678 N N . LEU A 1 90 ? 3.699 -0.687 18.062 1.00 85.44 90 LEU A N 1
ATOM 679 C CA . LEU A 1 90 ? 4.442 0.259 17.233 1.00 85.44 90 LEU A CA 1
ATOM 680 C C . LEU A 1 90 ? 5.087 1.362 18.068 1.00 85.44 90 LEU A C 1
ATOM 682 O O . LEU A 1 90 ? 6.268 1.643 17.906 1.00 85.44 90 LEU A O 1
ATOM 686 N N . LEU A 1 91 ? 4.339 1.934 19.009 1.00 83.69 91 LEU A N 1
ATOM 687 C CA . LEU A 1 91 ? 4.854 2.968 19.899 1.00 83.69 91 LEU A CA 1
ATOM 688 C C . LEU A 1 91 ? 6.042 2.477 20.742 1.00 83.69 91 LEU A C 1
ATOM 690 O O . LEU A 1 91 ? 7.036 3.187 20.893 1.00 83.69 91 LEU A O 1
ATOM 694 N N . LYS A 1 92 ? 5.947 1.256 21.274 1.00 84.25 92 LYS A N 1
ATOM 695 C CA . LYS A 1 92 ? 7.012 0.626 22.060 1.00 84.25 92 LYS A CA 1
ATOM 696 C C . LYS A 1 92 ? 8.288 0.398 21.248 1.00 84.25 92 LYS A C 1
ATOM 698 O O . LYS A 1 92 ? 9.381 0.547 21.792 1.00 84.25 92 LYS A O 1
ATOM 703 N N . ASP A 1 93 ? 8.148 0.032 19.977 1.00 81.19 93 ASP A N 1
ATOM 704 C CA . ASP A 1 93 ? 9.283 -0.188 19.080 1.00 81.19 93 ASP A CA 1
ATOM 705 C C . ASP A 1 93 ? 9.890 1.137 18.579 1.00 81.19 93 ASP A C 1
ATOM 707 O O . ASP A 1 93 ? 11.100 1.200 18.352 1.00 81.19 93 ASP A O 1
ATOM 711 N N . SER A 1 94 ? 9.081 2.196 18.450 1.00 78.31 94 SER A N 1
ATOM 712 C CA . SER A 1 94 ? 9.520 3.522 17.991 1.00 78.31 94 SER A CA 1
ATOM 713 C C . SER A 1 94 ? 10.136 4.398 19.090 1.00 78.31 94 SER A C 1
ATOM 715 O O . SER A 1 94 ? 11.072 5.140 18.806 1.00 78.31 94 SER A O 1
ATOM 717 N N . ILE A 1 95 ? 9.645 4.352 20.339 1.00 79.12 95 ILE A N 1
ATOM 718 C CA . ILE A 1 95 ? 10.047 5.304 21.394 1.00 79.12 95 ILE A CA 1
ATOM 719 C C . ILE A 1 95 ? 10.680 4.595 22.609 1.00 79.12 95 ILE A C 1
ATOM 721 O O . ILE A 1 95 ? 9.987 3.894 23.350 1.00 79.12 95 ILE A O 1
ATOM 725 N N . PRO A 1 96 ? 11.963 4.866 22.944 1.00 76.19 96 PRO A N 1
ATOM 726 C CA . PRO A 1 96 ? 12.654 4.257 24.092 1.00 76.19 96 PRO A CA 1
ATOM 727 C C . PRO A 1 96 ? 12.027 4.540 25.470 1.00 76.19 96 PRO A C 1
ATOM 729 O O . PRO A 1 96 ? 12.278 3.806 26.423 1.00 76.19 96 PRO A O 1
ATOM 732 N N . ALA A 1 97 ? 11.238 5.611 25.594 1.00 83.06 97 ALA A N 1
ATOM 733 C CA . ALA A 1 97 ? 10.543 6.025 26.814 1.00 83.06 97 ALA A CA 1
ATOM 734 C C . ALA A 1 97 ? 9.012 6.097 26.637 1.00 83.06 97 ALA A C 1
ATOM 736 O O . ALA A 1 97 ? 8.365 6.911 27.296 1.00 83.06 97 ALA A O 1
ATOM 737 N N . TYR A 1 98 ? 8.444 5.237 25.780 1.00 81.19 98 TYR A N 1
ATOM 738 C CA . TYR A 1 98 ? 7.010 5.179 25.458 1.00 81.19 98 TYR A CA 1
ATOM 739 C C . TYR A 1 98 ? 6.077 5.147 26.683 1.00 81.19 98 TYR A C 1
ATOM 741 O O . TYR A 1 98 ? 4.951 5.623 26.631 1.00 81.19 98 TYR A O 1
ATOM 749 N N . GLU A 1 99 ? 6.549 4.625 27.816 1.00 83.25 99 GLU A N 1
ATOM 750 C CA . GLU A 1 99 ? 5.805 4.544 29.080 1.00 83.25 99 GLU A CA 1
ATOM 751 C C . GLU A 1 99 ? 5.450 5.912 29.680 1.00 83.25 99 GLU A C 1
ATOM 753 O O . GLU A 1 99 ? 4.582 5.992 30.547 1.00 83.25 99 GLU A O 1
ATOM 758 N N . LYS A 1 100 ? 6.136 6.979 29.254 1.00 83.81 100 LYS A N 1
ATOM 759 C CA . LYS A 1 100 ? 5.864 8.358 29.680 1.00 83.81 100 LYS A CA 1
ATOM 760 C C . LYS A 1 100 ? 4.868 9.073 28.770 1.00 83.81 100 LYS A C 1
ATOM 762 O O . LYS A 1 100 ? 4.430 10.164 29.127 1.00 83.81 100 LYS A O 1
ATOM 767 N N . GLU A 1 101 ? 4.532 8.481 27.626 1.00 80.88 101 GLU A N 1
ATOM 768 C CA . GLU A 1 101 ? 3.570 9.057 26.696 1.00 80.88 101 GLU A CA 1
ATOM 769 C C . GLU A 1 101 ? 2.174 9.012 27.311 1.00 80.88 101 GLU A C 1
ATOM 771 O O . GLU A 1 101 ? 1.691 7.960 27.743 1.00 80.88 101 GLU A O 1
ATOM 776 N N . GLU A 1 102 ? 1.503 10.163 27.327 1.00 80.75 102 GLU A N 1
ATOM 777 C CA . GLU A 1 102 ? 0.163 10.294 27.901 1.00 80.75 102 GLU A CA 1
ATOM 778 C C . GLU A 1 102 ? -0.818 9.310 27.246 1.00 80.75 102 GLU A C 1
ATOM 780 O O . GLU A 1 102 ? -1.627 8.676 27.924 1.00 80.75 102 GLU A O 1
ATOM 785 N N . GLY A 1 103 ? -0.683 9.103 25.935 1.00 79.00 103 GLY A N 1
ATOM 786 C CA . GLY A 1 103 ? -1.505 8.158 25.188 1.00 79.00 103 GLY A CA 1
ATOM 787 C C . GLY A 1 103 ? -1.334 6.716 25.585 1.00 79.00 103 GLY A C 1
ATOM 788 O O . GLY A 1 103 ? -2.317 5.989 25.729 1.00 79.00 103 GLY A O 1
ATOM 789 N N . TYR A 1 104 ? -0.087 6.307 25.799 1.00 83.75 104 TYR A N 1
ATOM 790 C CA . TYR A 1 104 ? 0.200 4.959 26.252 1.00 83.75 104 TYR A CA 1
ATOM 791 C C . TYR A 1 104 ? -0.399 4.711 27.638 1.00 83.75 104 TYR A C 1
ATOM 793 O O . TYR A 1 104 ? -1.003 3.662 27.869 1.00 83.75 104 TYR A O 1
ATOM 801 N N . GLU A 1 105 ? -0.311 5.690 28.542 1.00 85.12 105 GLU A N 1
ATOM 802 C CA . GLU A 1 105 ? -0.913 5.586 29.871 1.00 85.12 105 GLU A CA 1
ATOM 803 C C . GLU A 1 105 ? -2.444 5.489 29.801 1.00 85.12 105 GLU A C 1
ATOM 805 O O . GLU A 1 105 ? -3.043 4.617 30.440 1.00 85.12 105 GLU A O 1
ATOM 810 N N . GLN A 1 106 ? -3.086 6.327 28.982 1.00 83.81 106 GLN A N 1
ATOM 811 C CA . GLN A 1 106 ? -4.534 6.271 28.773 1.00 83.81 106 GLN A CA 1
ATOM 812 C C . GLN A 1 106 ? -4.970 4.918 28.186 1.00 83.81 106 GLN A C 1
ATOM 814 O O . GLN A 1 106 ? -5.939 4.321 28.670 1.00 83.81 106 GLN A O 1
ATOM 819 N N . PHE A 1 107 ? -4.234 4.385 27.205 1.00 87.19 107 PHE A N 1
ATOM 820 C CA . PHE A 1 107 ? -4.500 3.058 26.650 1.00 87.19 107 PHE A CA 1
ATOM 821 C C . PHE A 1 107 ? -4.298 1.948 27.682 1.00 87.19 107 PHE A C 1
ATOM 823 O O . PHE A 1 107 ? -5.154 1.073 27.800 1.00 87.19 107 PHE A O 1
ATOM 830 N N . ARG A 1 108 ? -3.244 2.010 28.500 1.00 88.19 108 ARG A N 1
ATOM 831 C CA . ARG A 1 108 ? -2.991 1.042 29.580 1.00 88.19 108 ARG A CA 1
ATOM 832 C C . ARG A 1 108 ? -4.144 0.995 30.587 1.00 88.19 108 ARG A C 1
ATOM 834 O O . ARG A 1 108 ? -4.573 -0.082 31.015 1.00 88.19 108 ARG A O 1
ATOM 841 N N . VAL A 1 109 ? -4.680 2.159 30.959 1.00 88.00 109 VAL A N 1
ATOM 842 C CA . VAL A 1 109 ? -5.856 2.263 31.841 1.00 88.00 109 VAL A CA 1
ATOM 843 C C . VAL A 1 109 ? -7.107 1.695 31.162 1.00 88.00 109 VAL A C 1
ATOM 845 O O . VAL A 1 109 ? -7.874 0.958 31.800 1.00 88.00 109 VAL A O 1
ATOM 848 N N . ALA A 1 110 ? -7.307 1.997 29.878 1.00 87.94 110 ALA A N 1
ATOM 849 C CA . ALA A 1 110 ? -8.427 1.487 29.093 1.00 87.94 110 ALA A CA 1
ATOM 850 C C . ALA A 1 110 ? -8.365 -0.041 28.926 1.00 87.94 110 ALA A C 1
ATOM 852 O O . ALA A 1 110 ? -9.372 -0.717 29.129 1.00 87.94 110 ALA A O 1
ATOM 853 N N . GLU A 1 111 ? -7.189 -0.600 28.647 1.00 89.31 111 GLU A N 1
ATOM 854 C CA . GLU A 1 111 ? -6.945 -2.036 28.507 1.00 89.31 111 GLU A CA 1
ATOM 855 C C . GLU A 1 111 ? -7.247 -2.787 29.809 1.00 89.31 111 GLU A C 1
ATOM 857 O O . GLU A 1 111 ? -8.005 -3.762 29.811 1.00 89.31 111 GLU A O 1
ATOM 862 N N . LYS A 1 112 ? -6.742 -2.292 30.946 1.00 90.88 112 LYS A N 1
ATOM 863 C CA . LYS A 1 112 ? -7.042 -2.878 32.261 1.00 90.88 112 LYS A CA 1
ATOM 864 C C . LYS A 1 112 ? -8.541 -2.845 32.565 1.00 90.88 112 LYS A C 1
ATOM 866 O O . LYS A 1 112 ? -9.109 -3.819 33.065 1.00 90.88 112 LYS A O 1
ATOM 871 N N . SER A 1 113 ? -9.193 -1.730 32.246 1.00 90.12 113 SER A N 1
ATOM 872 C CA . SER A 1 113 ? -10.637 -1.565 32.424 1.00 90.12 113 SER A CA 1
ATOM 873 C C . SER A 1 113 ? -11.431 -2.494 31.499 1.00 90.12 113 SER A C 1
ATOM 875 O O . SER A 1 113 ? -12.441 -3.058 31.922 1.00 90.12 113 SER A O 1
ATOM 877 N N . HIS A 1 114 ? -10.950 -2.720 30.274 1.00 91.62 114 HIS A N 1
ATOM 878 C CA . HIS A 1 114 ? -11.545 -3.649 29.317 1.00 91.62 114 HIS A CA 1
ATOM 879 C C . HIS A 1 114 ? -11.446 -5.090 29.825 1.00 91.62 114 HIS A C 1
ATOM 881 O O . HIS A 1 114 ? -12.449 -5.798 29.822 1.00 91.62 114 HIS A O 1
ATOM 887 N N . GLY A 1 115 ? -10.291 -5.501 30.358 1.00 91.50 115 GLY A N 1
ATOM 888 C CA . GLY A 1 115 ? -10.121 -6.819 30.981 1.00 91.50 115 GLY A CA 1
ATOM 889 C C . GLY A 1 115 ? -11.084 -7.058 32.150 1.00 91.50 115 GLY A C 1
ATOM 890 O O . GLY A 1 115 ? -11.732 -8.104 32.219 1.00 91.50 115 GLY A O 1
ATOM 891 N N . ASN A 1 116 ? -11.253 -6.063 33.028 1.00 90.94 116 ASN A N 1
ATOM 892 C CA . ASN A 1 116 ? -12.226 -6.128 34.125 1.00 90.94 116 ASN A CA 1
ATOM 893 C C . ASN A 1 116 ? -13.670 -6.225 33.612 1.00 90.94 116 ASN A C 1
ATOM 895 O O . ASN A 1 116 ? -14.459 -7.016 34.129 1.00 90.94 116 ASN A O 1
ATOM 899 N N . TRP A 1 117 ? -14.015 -5.445 32.585 1.00 92.19 117 TRP A N 1
ATOM 900 C CA . TRP A 1 117 ? -15.333 -5.489 31.955 1.00 92.19 117 TRP A CA 1
ATOM 901 C C . TRP A 1 117 ? -15.616 -6.865 31.338 1.00 92.19 117 TRP A C 1
ATOM 903 O O . TRP A 1 117 ? -16.662 -7.449 31.613 1.00 92.19 117 TRP A O 1
ATOM 913 N N . VAL A 1 118 ? -14.664 -7.429 30.586 1.00 91.69 118 VAL A N 1
ATOM 914 C CA . VAL A 1 118 ? -14.780 -8.771 29.991 1.00 91.69 118 VAL A CA 1
ATOM 915 C C . VAL A 1 118 ? -14.962 -9.839 31.068 1.00 91.69 118 VAL A C 1
ATOM 917 O O . VAL A 1 118 ? -15.806 -10.718 30.901 1.00 91.69 118 VAL A O 1
ATOM 920 N N . LYS A 1 119 ? -14.231 -9.756 32.186 1.00 92.00 119 LYS A N 1
ATOM 921 C CA . LYS A 1 119 ? -14.379 -10.696 33.305 1.00 92.00 119 LYS A CA 1
ATOM 922 C C . LYS A 1 119 ? -15.812 -10.711 33.847 1.00 92.00 119 LYS A C 1
ATOM 924 O O . LYS A 1 119 ? -16.403 -11.780 33.956 1.00 92.00 119 LYS A O 1
ATOM 929 N N . LEU A 1 120 ? -16.393 -9.537 34.100 1.00 90.31 120 LEU A N 1
ATOM 930 C CA . LEU A 1 120 ? -17.773 -9.425 34.586 1.00 90.31 120 LEU A CA 1
ATOM 931 C C . LEU A 1 120 ? -18.801 -9.935 33.564 1.00 90.31 120 LEU A C 1
ATOM 933 O O . LEU A 1 120 ? -19.797 -10.543 33.951 1.00 90.31 120 LEU A O 1
ATOM 937 N N . VAL A 1 121 ? -18.560 -9.714 32.267 1.00 88.25 121 VAL A N 1
ATOM 938 C CA . VAL A 1 121 ? -19.406 -10.265 31.193 1.00 88.25 121 VAL A CA 1
ATOM 939 C C . VAL A 1 121 ? -19.368 -11.796 31.206 1.00 88.25 121 VAL A C 1
ATOM 941 O O . VAL A 1 121 ? -20.414 -12.432 31.108 1.00 88.25 121 VAL A O 1
ATOM 944 N N . VAL A 1 122 ? -18.181 -12.396 31.347 1.00 89.75 122 VAL A N 1
ATOM 945 C CA . VAL A 1 122 ? -18.007 -13.861 31.394 1.00 89.75 122 VAL A CA 1
ATOM 946 C C . VAL A 1 122 ? -18.637 -14.467 32.651 1.00 89.75 122 VAL A C 1
ATOM 948 O O . VAL A 1 122 ? -19.200 -15.555 32.584 1.00 89.75 122 VAL A O 1
ATOM 951 N N . GLU A 1 123 ? -18.614 -13.749 33.774 1.00 91.69 123 GLU A N 1
ATOM 952 C CA . GLU A 1 123 ? -19.301 -14.125 35.019 1.00 91.69 123 GLU A CA 1
ATOM 953 C C . GLU A 1 123 ? -20.840 -14.023 34.925 1.00 91.69 123 GLU A C 1
ATOM 955 O O . GLU A 1 123 ? -21.541 -14.332 35.886 1.00 91.69 123 GLU A O 1
ATOM 960 N N . GLY A 1 124 ? -21.387 -13.618 33.772 1.00 84.75 124 GLY A N 1
ATOM 961 C CA . GLY A 1 124 ? -22.828 -13.570 33.516 1.00 84.75 124 GLY A CA 1
ATOM 962 C C . GLY A 1 124 ? -23.525 -12.334 34.086 1.00 84.75 124 GLY A C 1
ATOM 963 O O . GLY A 1 124 ? -24.751 -12.319 34.209 1.00 84.75 124 GLY A O 1
ATOM 964 N N . ASN A 1 125 ? -22.776 -11.288 34.441 1.00 83.50 125 ASN A N 1
ATOM 965 C CA . ASN A 1 125 ? -23.359 -10.046 34.934 1.00 83.50 125 ASN A CA 1
ATOM 966 C C . ASN A 1 125 ? -24.093 -9.320 33.789 1.00 83.50 125 ASN A C 1
ATOM 968 O O . ASN A 1 125 ? -23.520 -9.057 32.737 1.00 83.50 125 ASN A O 1
ATOM 972 N N . THR A 1 126 ? -25.367 -8.984 33.991 1.00 80.44 126 THR A N 1
ATOM 973 C CA . THR A 1 126 ? -26.220 -8.275 33.014 1.00 80.44 126 THR A CA 1
ATOM 974 C C . THR A 1 126 ? -26.707 -6.923 33.535 1.00 80.44 126 THR A C 1
ATOM 976 O O . THR A 1 126 ? -27.638 -6.333 32.991 1.00 80.44 126 THR A O 1
ATOM 979 N N . SER A 1 127 ? -26.086 -6.417 34.604 1.00 86.44 127 SER A N 1
ATOM 980 C CA . SER A 1 127 ? -26.479 -5.154 35.225 1.00 86.44 127 SER A CA 1
ATOM 981 C C . SER A 1 127 ? -26.353 -3.971 34.263 1.00 86.44 127 SER A C 1
ATOM 983 O O . SER A 1 127 ? -25.410 -3.866 33.478 1.00 86.44 127 SER A O 1
ATOM 985 N N . GLU A 1 128 ? -27.259 -3.005 34.402 1.00 85.69 128 GLU A N 1
ATOM 986 C CA . GLU A 1 128 ? -27.183 -1.722 33.693 1.00 85.69 128 GLU A CA 1
ATOM 987 C C . GLU A 1 128 ? -25.854 -0.991 33.974 1.00 85.69 128 GLU A C 1
ATOM 989 O O . GLU A 1 128 ? -25.303 -0.297 33.118 1.00 85.69 128 GLU A O 1
ATOM 994 N N . VAL A 1 129 ? -25.280 -1.222 35.159 1.00 84.31 129 VAL A N 1
ATOM 995 C CA . VAL A 1 129 ? -23.948 -0.747 35.553 1.00 84.31 129 VAL A CA 1
ATOM 996 C C . VAL A 1 129 ? -22.868 -1.262 34.598 1.00 84.31 129 VAL A C 1
ATOM 998 O O . VAL A 1 129 ? -22.009 -0.484 34.181 1.00 84.31 129 VAL A O 1
ATOM 1001 N N . LEU A 1 130 ? -22.924 -2.536 34.196 1.00 87.69 130 LEU A N 1
ATOM 1002 C CA . LEU A 1 130 ? -21.973 -3.126 33.253 1.00 87.69 130 LEU A CA 1
ATOM 1003 C C . LEU A 1 130 ? -22.112 -2.524 31.851 1.00 87.69 130 LEU A C 1
ATOM 1005 O O . LEU A 1 130 ? -21.105 -2.250 31.191 1.00 87.69 130 LEU A O 1
ATOM 1009 N N . THR A 1 131 ? -23.342 -2.278 31.399 1.00 86.56 131 THR A N 1
ATOM 1010 C CA . THR A 1 131 ? -23.603 -1.620 30.111 1.00 86.56 131 THR A CA 1
ATOM 1011 C C . THR A 1 131 ? -23.090 -0.181 30.112 1.00 86.56 131 THR A C 1
ATOM 1013 O O . THR A 1 131 ? -22.422 0.239 29.167 1.00 86.56 131 THR A O 1
ATOM 1016 N N . ASN A 1 132 ? -23.337 0.568 31.189 1.00 88.50 132 ASN A N 1
ATOM 1017 C CA . ASN A 1 132 ? -22.847 1.937 31.345 1.00 88.50 132 ASN A CA 1
ATOM 1018 C C . ASN A 1 132 ? -21.320 1.991 31.443 1.00 88.50 132 ASN A C 1
ATOM 1020 O O . ASN A 1 132 ? -20.696 2.880 30.861 1.00 88.50 132 ASN A O 1
ATOM 1024 N N . MET A 1 133 ? -20.708 1.015 32.114 1.00 88.44 133 MET A N 1
ATOM 1025 C CA . MET A 1 133 ? -19.258 0.859 32.130 1.00 88.44 133 MET A CA 1
ATOM 1026 C C . MET A 1 133 ? -18.718 0.590 30.722 1.00 88.44 133 MET A C 1
ATOM 1028 O O . MET A 1 133 ? -17.791 1.273 30.297 1.00 88.44 133 MET A O 1
ATOM 1032 N N . GLY A 1 134 ? -19.344 -0.314 29.964 1.00 88.62 134 GLY A N 1
ATOM 1033 C CA . GLY A 1 134 ? -18.961 -0.605 28.580 1.00 88.62 134 GLY A CA 1
ATOM 1034 C C . GLY A 1 134 ? -19.067 0.614 27.656 1.00 88.62 134 GLY A C 1
ATOM 1035 O O . GLY A 1 134 ? -18.154 0.864 26.876 1.00 88.62 134 GLY A O 1
ATOM 1036 N N . LYS A 1 135 ? -20.117 1.436 27.791 1.00 88.44 135 LYS A N 1
ATOM 1037 C CA . LYS A 1 135 ? -20.258 2.701 27.041 1.00 88.44 135 LYS A CA 1
ATOM 1038 C C . LYS A 1 135 ? -19.171 3.722 27.395 1.00 88.44 135 LYS A C 1
ATOM 1040 O O . LYS A 1 135 ? -18.624 4.362 26.503 1.00 88.44 135 LYS A O 1
ATOM 1045 N N . LYS A 1 136 ? -18.830 3.862 28.683 1.00 88.25 136 LYS A N 1
ATOM 1046 C CA . LYS A 1 136 ? -17.718 4.729 29.121 1.00 88.25 136 LYS A CA 1
ATOM 1047 C C . LYS A 1 136 ? -16.378 4.245 28.571 1.00 88.25 136 LYS A C 1
ATOM 1049 O O . LYS A 1 136 ? -15.580 5.056 28.121 1.00 88.25 136 LYS A O 1
ATOM 1054 N N . LEU A 1 137 ? -16.155 2.933 28.582 1.00 89.50 137 LEU A N 1
ATOM 1055 C CA . LEU A 1 137 ? -14.978 2.294 27.999 1.00 89.50 137 LEU A CA 1
ATOM 1056 C C . LEU A 1 137 ? -14.879 2.516 26.491 1.00 89.50 137 LEU A C 1
ATOM 1058 O O . LEU A 1 137 ? -13.793 2.790 25.997 1.00 89.50 137 LEU A O 1
ATOM 1062 N N . LEU A 1 138 ? -16.003 2.428 25.778 1.00 89.12 138 LEU A N 1
ATOM 1063 C CA . LEU A 1 138 ? -16.064 2.686 24.344 1.00 89.12 138 LEU A CA 1
ATOM 1064 C C . LEU A 1 138 ? -15.628 4.122 24.038 1.00 89.12 138 LEU A C 1
ATOM 1066 O O . LEU A 1 138 ? -14.764 4.329 23.194 1.00 89.12 138 LEU A O 1
ATOM 1070 N N . LEU A 1 139 ? -16.170 5.095 24.777 1.00 87.12 139 LEU A N 1
ATOM 1071 C CA . LEU A 1 139 ? -15.780 6.497 24.644 1.00 87.12 139 LEU A CA 1
ATOM 1072 C C . LEU A 1 139 ? -14.296 6.710 24.975 1.00 87.12 139 LEU A C 1
ATOM 1074 O O . LEU A 1 139 ? -13.601 7.399 24.237 1.00 87.12 139 LEU A O 1
ATOM 1078 N N . LEU A 1 140 ? -13.802 6.092 26.052 1.00 85.94 140 LEU A N 1
ATOM 1079 C CA . LEU A 1 140 ? -12.399 6.192 26.453 1.00 85.94 140 LEU A CA 1
ATOM 1080 C C . LEU A 1 140 ? -11.460 5.627 25.379 1.00 85.94 140 LEU A C 1
ATOM 1082 O O . LEU A 1 140 ? -10.485 6.281 25.039 1.00 85.94 140 LEU A O 1
ATOM 1086 N N . LEU A 1 141 ? -11.759 4.450 24.821 1.00 85.50 141 LEU A N 1
ATOM 1087 C CA . LEU A 1 141 ? -10.974 3.849 23.737 1.00 85.50 141 LEU A CA 1
ATOM 1088 C C . LEU A 1 141 ? -11.027 4.694 22.462 1.00 85.50 141 LEU A C 1
ATOM 1090 O O . LEU A 1 141 ? -10.008 4.855 21.803 1.00 85.50 141 LEU A O 1
ATOM 1094 N N . LEU A 1 142 ? -12.184 5.264 22.122 1.00 83.88 142 LEU A N 1
ATOM 1095 C CA . LEU A 1 142 ? -12.310 6.129 20.949 1.00 83.88 142 LEU A CA 1
ATOM 1096 C C . LEU A 1 142 ? -11.521 7.435 21.079 1.00 83.88 142 LEU A C 1
ATOM 1098 O O . LEU A 1 142 ? -11.035 7.926 20.068 1.00 83.88 142 LEU A O 1
ATOM 1102 N N . LEU A 1 143 ? -11.386 7.983 22.290 1.00 78.44 143 LEU A N 1
ATOM 1103 C CA . LEU A 1 143 ? -10.664 9.237 22.536 1.00 78.44 143 LEU A CA 1
ATOM 1104 C C . LEU A 1 143 ? -9.163 9.025 22.785 1.00 78.44 143 LEU A C 1
ATOM 1106 O O . LEU A 1 143 ? -8.348 9.767 22.254 1.00 78.44 143 LEU A O 1
ATOM 1110 N N . ALA A 1 144 ? -8.782 7.996 23.545 1.00 71.06 144 ALA A N 1
ATOM 1111 C CA . ALA A 1 144 ? -7.386 7.753 23.927 1.00 71.06 144 ALA A CA 1
ATOM 1112 C C . ALA A 1 144 ? -6.515 7.243 22.767 1.00 71.06 144 ALA A C 1
ATOM 1114 O O . ALA A 1 144 ? -5.311 7.484 22.718 1.00 71.06 144 ALA A O 1
ATOM 1115 N N . MET A 1 145 ? -7.116 6.507 21.831 1.00 70.38 145 MET A N 1
ATOM 1116 C CA . MET A 1 145 ? -6.404 5.869 20.727 1.00 70.38 145 MET A CA 1
ATOM 1117 C C . MET A 1 145 ? -5.888 6.816 19.628 1.00 70.38 145 MET A C 1
ATOM 1119 O O . MET A 1 145 ? -4.730 6.666 19.226 1.00 70.38 145 MET A O 1
ATOM 1123 N N . PRO A 1 146 ? -6.695 7.755 19.092 1.00 62.06 146 PRO A N 1
ATOM 1124 C CA . PRO A 1 146 ? -6.304 8.541 17.930 1.00 62.06 146 PRO A CA 1
ATOM 1125 C C . PRO A 1 146 ? -5.1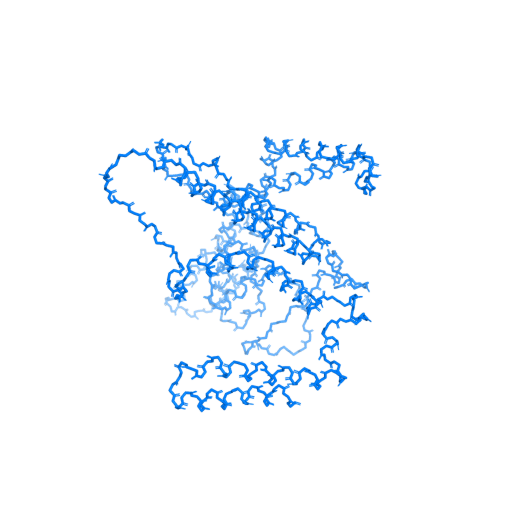59 9.512 18.209 1.00 62.06 146 PRO A C 1
ATOM 1127 O O . PRO A 1 146 ? -4.162 9.500 17.494 1.00 62.06 146 PRO A O 1
ATOM 1130 N N . GLU A 1 147 ? -5.259 10.345 19.235 1.00 57.97 147 GLU A N 1
ATOM 1131 C CA . GLU A 1 147 ? -4.350 11.489 19.384 1.00 57.97 147 GLU A CA 1
ATOM 1132 C C . GLU A 1 147 ? -2.991 11.116 19.971 1.00 57.97 147 GLU A C 1
ATOM 1134 O O . GLU A 1 147 ? -2.008 11.820 19.749 1.00 57.97 147 GLU A O 1
ATOM 1139 N N . ALA A 1 148 ? -2.920 9.988 20.673 1.00 58.69 148 ALA A N 1
ATOM 1140 C CA . ALA A 1 148 ? -1.871 9.797 21.655 1.00 58.69 148 ALA A CA 1
ATOM 1141 C C . ALA A 1 148 ? -0.997 8.545 21.417 1.00 58.69 148 ALA A C 1
ATOM 1143 O O . ALA A 1 148 ? 0.125 8.496 21.909 1.00 58.69 148 ALA A O 1
ATOM 1144 N N . LEU A 1 149 ? -1.448 7.565 20.613 1.00 62.94 149 LEU A N 1
ATOM 1145 C CA . LEU A 1 149 ? -0.606 6.435 20.166 1.00 62.94 149 LEU A CA 1
ATOM 1146 C C . LEU A 1 149 ? -0.146 6.525 18.708 1.00 62.94 149 LEU A C 1
ATOM 1148 O O . LEU A 1 149 ? 0.833 5.879 18.353 1.00 62.94 149 LEU A O 1
ATOM 1152 N N . SER A 1 150 ? -0.829 7.309 17.868 1.00 57.91 150 SER A N 1
ATOM 1153 C CA . SER A 1 150 ? -0.472 7.431 16.444 1.00 57.91 150 SER A CA 1
ATOM 1154 C C . SER A 1 150 ? 0.425 8.632 16.122 1.00 57.91 150 SER A C 1
ATOM 1156 O O . SER A 1 150 ? 1.183 8.584 15.161 1.00 57.91 150 SER A O 1
ATOM 1158 N N . SER A 1 151 ? 0.381 9.695 16.934 1.00 53.28 151 SER A N 1
ATOM 1159 C CA . SER A 1 151 ? 1.283 10.853 16.812 1.00 53.28 151 SER A CA 1
ATOM 1160 C C . SER A 1 151 ? 2.712 10.519 17.242 1.00 53.28 151 SER A C 1
ATOM 1162 O O . SER A 1 151 ? 3.664 11.076 16.715 1.00 53.28 151 SER A O 1
ATOM 1164 N N . ALA A 1 152 ? 2.854 9.570 18.167 1.00 51.62 152 ALA A N 1
ATOM 1165 C CA . ALA A 1 152 ? 4.126 9.129 18.717 1.00 51.62 152 ALA A CA 1
ATOM 1166 C C . ALA A 1 152 ? 4.729 7.925 17.952 1.00 51.62 152 ALA A C 1
ATOM 1168 O O . ALA A 1 152 ? 5.887 7.566 18.145 1.00 51.62 152 ALA A O 1
ATOM 1169 N N . SER A 1 153 ? 3.986 7.320 17.018 1.00 51.75 153 SER A N 1
ATOM 1170 C CA . SER A 1 153 ? 4.540 6.361 16.057 1.00 51.75 153 SER A CA 1
ATOM 1171 C C . SER A 1 153 ? 5.143 7.097 14.853 1.00 51.75 153 SER A C 1
ATOM 1173 O O . SER A 1 153 ? 4.707 6.910 13.716 1.00 51.75 153 SER A O 1
ATOM 1175 N N . GLU A 1 154 ? 6.119 7.974 15.092 1.00 50.53 154 GLU A N 1
ATOM 1176 C CA . GLU A 1 154 ? 6.948 8.495 14.006 1.00 50.53 154 GLU A CA 1
ATOM 1177 C C . GLU A 1 154 ? 7.823 7.352 13.469 1.00 50.53 154 GLU A C 1
ATOM 1179 O O . GLU A 1 154 ? 8.404 6.559 14.218 1.00 50.53 154 GLU A O 1
ATOM 1184 N N . VAL A 1 155 ? 7.869 7.212 12.144 1.00 51.00 155 VAL A N 1
ATOM 1185 C CA . VAL A 1 155 ? 8.761 6.255 11.487 1.00 51.00 155 VAL A CA 1
ATOM 1186 C C . VAL A 1 155 ? 10.177 6.799 11.618 1.00 51.00 155 VAL A C 1
ATOM 1188 O O . VAL A 1 155 ? 10.542 7.755 10.936 1.00 51.00 155 VAL A O 1
ATOM 1191 N N . ASP A 1 156 ? 10.966 6.175 12.488 1.00 46.72 156 ASP A N 1
ATOM 1192 C CA . ASP A 1 156 ? 12.352 6.547 12.759 1.00 46.72 156 ASP A CA 1
ATOM 1193 C C . ASP A 1 156 ? 13.213 6.320 11.499 1.00 46.72 156 ASP A C 1
ATOM 1195 O O . ASP A 1 156 ? 13.729 5.228 11.226 1.00 46.72 156 ASP A O 1
ATOM 1199 N N . LEU A 1 157 ? 13.335 7.352 10.661 1.00 53.84 157 LEU A N 1
ATOM 1200 C CA . LEU A 1 157 ? 14.243 7.338 9.521 1.00 53.84 157 LEU A CA 1
ATOM 1201 C C . LEU A 1 157 ? 15.676 7.481 10.058 1.00 53.84 157 LEU A C 1
ATOM 1203 O O . LEU A 1 157 ? 15.974 8.451 10.756 1.00 53.84 157 LEU A O 1
ATOM 1207 N N . PRO A 1 158 ? 16.613 6.579 9.714 1.00 58.94 158 PRO A N 1
ATOM 1208 C CA . PRO A 1 158 ? 17.989 6.613 10.212 1.00 58.94 158 PRO A CA 1
ATOM 1209 C C . PRO A 1 158 ? 18.843 7.701 9.523 1.00 58.94 158 PRO A C 1
ATOM 1211 O O . PRO A 1 158 ? 19.961 7.438 9.073 1.00 58.94 158 PRO A O 1
ATOM 1214 N N . VAL A 1 159 ? 18.320 8.928 9.434 1.00 60.66 159 VAL A N 1
ATOM 1215 C CA . VAL A 1 159 ? 18.855 10.062 8.666 1.00 60.66 159 VAL A CA 1
ATOM 1216 C C . VAL A 1 159 ? 20.273 10.423 9.111 1.00 60.66 159 VAL A C 1
ATOM 1218 O O . VAL A 1 159 ? 21.166 10.545 8.277 1.00 60.66 159 VAL A O 1
ATOM 1221 N N . SER A 1 160 ? 20.520 10.514 10.421 1.00 57.88 160 SER A N 1
ATOM 1222 C CA . SER A 1 160 ? 21.840 10.865 10.970 1.00 57.88 160 SER A CA 1
ATOM 1223 C C . SER A 1 160 ? 22.902 9.807 10.653 1.00 57.88 160 SER A C 1
ATOM 1225 O O . SER A 1 160 ? 23.999 10.135 10.204 1.00 57.88 160 SER A O 1
ATOM 1227 N N . SER A 1 161 ? 22.566 8.524 10.807 1.00 61.53 161 SER A N 1
ATOM 1228 C CA . SER A 1 161 ? 23.489 7.426 10.499 1.00 61.53 161 SER A CA 1
ATOM 1229 C C . SER A 1 161 ? 23.755 7.270 9.000 1.00 61.53 161 SER A C 1
ATOM 1231 O O . SER A 1 161 ? 24.853 6.871 8.623 1.00 61.53 161 SER A O 1
ATOM 1233 N N . ALA A 1 162 ? 22.787 7.622 8.147 1.00 61.91 162 ALA A N 1
ATOM 1234 C CA . ALA A 1 162 ? 22.942 7.581 6.699 1.00 61.91 162 ALA A CA 1
ATOM 1235 C C . ALA A 1 162 ? 23.796 8.753 6.181 1.00 61.91 162 ALA A C 1
ATOM 1237 O O . ALA A 1 162 ? 24.696 8.527 5.374 1.00 61.91 162 ALA A O 1
ATOM 1238 N N . LEU A 1 163 ? 23.580 9.974 6.685 1.00 63.91 163 LEU A N 1
ATOM 1239 C CA . LEU A 1 163 ? 24.303 11.183 6.255 1.00 63.91 163 LEU A CA 1
ATOM 1240 C C . LEU A 1 163 ? 25.763 11.242 6.736 1.00 63.91 163 LEU A C 1
ATOM 1242 O O . LEU A 1 163 ? 26.599 11.848 6.073 1.00 63.91 163 LEU A O 1
ATOM 1246 N N . LEU A 1 164 ? 26.102 10.609 7.865 1.00 67.50 164 LEU A N 1
ATOM 1247 C CA . LEU A 1 164 ? 27.492 10.513 8.343 1.00 67.50 164 LEU A CA 1
ATOM 1248 C C . LEU A 1 164 ? 28.221 9.250 7.854 1.00 67.50 164 LEU A C 1
ATOM 1250 O O . LEU A 1 164 ? 29.372 9.014 8.224 1.00 67.50 164 LEU A O 1
ATOM 1254 N N . SER A 1 165 ? 27.574 8.424 7.032 1.00 77.19 165 SER A N 1
ATOM 1255 C CA . SER A 1 165 ? 28.158 7.168 6.571 1.00 77.19 165 SER A CA 1
ATOM 1256 C C . SER A 1 165 ? 29.240 7.395 5.503 1.00 77.19 165 SER A C 1
ATOM 1258 O O . SER A 1 165 ? 29.089 8.205 4.593 1.00 77.19 165 SER A O 1
ATOM 1260 N N . LEU A 1 166 ? 30.337 6.633 5.566 1.00 76.94 166 LEU A N 1
ATOM 1261 C CA . LEU A 1 166 ? 31.341 6.571 4.493 1.00 76.94 166 LEU A CA 1
ATOM 1262 C C . LEU A 1 166 ? 30.730 6.357 3.084 1.00 76.94 166 LEU A C 1
ATOM 1264 O O . LEU A 1 166 ? 31.148 7.058 2.161 1.00 76.94 166 LEU A O 1
ATOM 1268 N N . PRO A 1 167 ? 29.747 5.449 2.876 1.00 78.88 167 PRO A N 1
ATOM 1269 C CA . PRO A 1 167 ? 29.133 5.266 1.560 1.00 78.88 167 PRO A CA 1
ATOM 1270 C C . PRO A 1 167 ? 28.408 6.508 1.030 1.00 78.88 167 PRO A C 1
ATOM 1272 O O . PRO A 1 167 ? 28.432 6.723 -0.180 1.00 78.88 167 PRO A O 1
ATOM 1275 N N . PHE A 1 168 ? 27.834 7.353 1.895 1.00 82.38 168 PHE A N 1
ATOM 1276 C CA . PHE A 1 168 ? 27.216 8.614 1.472 1.00 82.38 168 PHE A CA 1
ATOM 1277 C C . PHE A 1 168 ? 28.235 9.539 0.792 1.00 82.38 168 PHE A C 1
ATOM 1279 O O . PHE A 1 168 ? 28.012 9.997 -0.328 1.00 82.38 168 PHE A O 1
ATOM 1286 N N . TYR A 1 169 ? 29.398 9.750 1.415 1.00 82.38 169 TYR A N 1
ATOM 1287 C CA . TYR A 1 169 ? 30.448 10.600 0.846 1.00 82.38 169 TYR A CA 1
ATOM 1288 C C . TYR A 1 169 ? 31.051 10.016 -0.440 1.00 82.38 169 TYR A C 1
ATOM 1290 O O . TYR A 1 169 ? 31.309 10.759 -1.388 1.00 82.38 169 TYR A O 1
ATOM 1298 N N . LEU A 1 170 ? 31.239 8.693 -0.509 1.00 82.88 170 LEU A N 1
ATOM 1299 C CA . LEU A 1 170 ? 31.753 8.023 -1.711 1.00 82.88 170 LEU A CA 1
ATOM 1300 C C . LEU A 1 170 ? 30.792 8.147 -2.901 1.00 82.88 170 LEU A C 1
ATOM 1302 O O . LEU A 1 170 ? 31.237 8.371 -4.027 1.00 82.88 170 LEU A O 1
ATOM 1306 N N . LEU A 1 171 ? 29.485 8.047 -2.656 1.00 84.56 171 LEU A N 1
ATOM 1307 C CA . LEU A 1 171 ? 28.465 8.184 -3.693 1.00 84.56 171 LEU A CA 1
ATOM 1308 C C . LEU A 1 171 ? 28.365 9.628 -4.207 1.00 84.56 171 LEU A C 1
ATOM 1310 O O . LEU A 1 171 ? 28.327 9.840 -5.420 1.00 84.56 171 LEU A O 1
ATOM 1314 N N . CYS A 1 172 ? 28.437 10.616 -3.309 1.00 86.12 172 CYS A N 1
ATOM 1315 C CA . CYS A 1 172 ? 28.520 12.031 -3.680 1.00 86.12 172 CYS A CA 1
ATOM 1316 C C . CYS A 1 172 ? 29.731 12.319 -4.582 1.00 86.12 172 CYS A C 1
ATOM 1318 O O . CYS A 1 172 ? 29.601 13.016 -5.592 1.00 86.12 172 CYS A O 1
ATOM 1320 N N . LEU A 1 173 ? 30.903 11.768 -4.246 1.00 84.69 173 LEU A N 1
ATOM 1321 C CA . LEU A 1 173 ? 32.122 11.925 -5.045 1.00 84.69 173 LEU A CA 1
ATOM 1322 C C . LEU A 1 173 ? 32.002 11.260 -6.423 1.00 84.69 173 LEU A C 1
ATOM 1324 O O . LEU A 1 173 ? 32.401 11.856 -7.424 1.00 84.69 173 LEU A O 1
ATOM 1328 N N . LEU A 1 174 ? 31.428 10.057 -6.486 1.00 86.06 174 LEU A N 1
ATOM 1329 C CA . LEU A 1 174 ? 31.222 9.322 -7.735 1.00 86.06 174 LEU A CA 1
ATOM 1330 C C . LEU A 1 174 ? 30.261 10.055 -8.682 1.00 86.06 174 LEU A C 1
ATOM 1332 O O . LEU A 1 174 ? 30.561 10.235 -9.857 1.00 86.06 174 LEU A O 1
ATOM 1336 N N . LEU A 1 175 ? 29.112 10.505 -8.181 1.00 84.31 175 LEU A N 1
ATOM 1337 C CA . LEU A 1 175 ? 28.121 11.203 -9.005 1.00 84.31 175 LEU A CA 1
ATOM 1338 C C . LEU A 1 175 ? 28.627 12.578 -9.462 1.00 84.31 175 LEU A C 1
ATOM 1340 O O . LEU A 1 175 ? 28.382 12.982 -10.598 1.0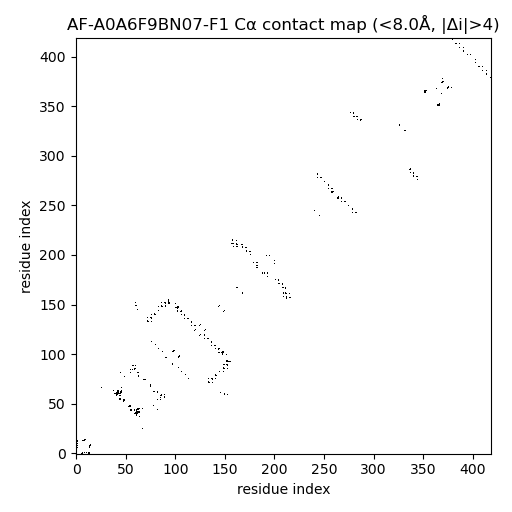0 84.31 175 LEU A O 1
ATOM 1344 N N . SER A 1 176 ? 29.399 13.265 -8.616 1.00 84.06 176 SER A N 1
ATOM 1345 C CA . SER A 1 176 ? 30.050 14.527 -8.983 1.00 84.06 176 SER A CA 1
ATOM 1346 C C . SER A 1 176 ? 31.110 14.334 -10.071 1.00 84.06 176 SER A C 1
ATOM 1348 O O . SER A 1 176 ? 31.194 15.143 -10.993 1.00 84.06 176 SER A O 1
ATOM 1350 N N . SER A 1 177 ? 31.904 13.258 -10.009 1.00 82.94 177 SER A N 1
ATOM 1351 C CA . SER A 1 177 ? 32.923 12.977 -11.030 1.00 82.94 177 SER A CA 1
ATOM 1352 C C . SER A 1 177 ? 32.300 12.597 -12.375 1.00 82.94 177 SER A C 1
ATOM 1354 O O . SER A 1 177 ? 32.755 13.076 -13.414 1.00 82.94 177 SER A O 1
ATOM 1356 N N . VAL A 1 178 ? 31.209 11.827 -12.359 1.00 83.00 178 VAL A N 1
ATOM 1357 C CA . VAL A 1 178 ? 30.412 11.509 -13.554 1.00 83.00 178 VAL A CA 1
ATOM 1358 C C . VAL A 1 178 ? 29.829 12.783 -14.164 1.00 83.00 178 VAL A C 1
ATOM 1360 O O . VAL A 1 178 ? 29.920 12.970 -15.374 1.00 83.00 178 VAL A O 1
ATOM 1363 N N . HIS A 1 179 ? 29.288 13.691 -13.348 1.00 82.69 179 HIS A N 1
ATOM 1364 C CA . HIS A 1 179 ? 28.759 14.963 -13.839 1.00 82.69 179 HIS A CA 1
ATOM 1365 C C . HIS A 1 179 ? 29.836 15.805 -14.537 1.00 82.69 179 HIS A C 1
ATOM 1367 O O . HIS A 1 179 ? 29.627 16.256 -15.662 1.00 82.69 179 HIS A O 1
ATOM 1373 N N . VAL A 1 180 ? 31.012 15.960 -13.917 1.00 83.06 180 VAL A N 1
ATOM 1374 C CA . VAL A 1 180 ? 32.147 16.678 -14.524 1.00 83.06 180 VAL A CA 1
ATOM 1375 C C . VAL A 1 180 ? 32.560 16.028 -15.847 1.00 83.06 180 VAL A C 1
ATOM 1377 O O . VAL A 1 180 ? 32.774 16.732 -16.833 1.00 83.06 180 VAL A O 1
ATOM 1380 N N . LEU A 1 181 ? 32.634 14.696 -15.900 1.00 80.81 181 LEU A N 1
ATOM 1381 C CA . LEU A 1 181 ? 33.001 13.956 -17.108 1.00 80.81 181 LEU A CA 1
ATOM 1382 C C . LEU A 1 181 ? 31.987 14.167 -18.243 1.00 80.81 181 LEU A C 1
ATOM 1384 O O . LEU A 1 181 ? 32.375 14.381 -19.389 1.00 80.81 181 LEU A O 1
ATOM 1388 N N . VAL A 1 182 ? 30.691 14.156 -17.924 1.00 79.69 182 VAL A N 1
ATOM 1389 C CA . VAL A 1 182 ? 29.617 14.375 -18.902 1.00 79.69 182 VAL A CA 1
ATOM 1390 C C . VAL A 1 182 ? 29.638 15.817 -19.406 1.00 79.69 182 VAL A C 1
ATOM 1392 O O . VAL A 1 182 ? 29.633 16.034 -20.615 1.00 79.69 182 VAL A O 1
ATOM 1395 N N . CYS A 1 183 ? 29.756 16.803 -18.515 1.00 77.25 183 CYS A N 1
ATOM 1396 C CA . CYS A 1 183 ? 29.734 18.216 -18.902 1.00 77.25 183 CYS A CA 1
ATOM 1397 C C . CYS A 1 183 ? 31.014 18.711 -19.587 1.00 77.25 183 CYS A C 1
ATOM 1399 O O . CYS A 1 183 ? 31.003 19.776 -20.197 1.00 77.25 183 CYS A O 1
ATOM 1401 N N . THR A 1 184 ? 32.110 17.954 -19.501 1.00 78.44 184 THR A N 1
ATOM 1402 C CA . THR A 1 184 ? 33.356 18.230 -20.238 1.00 78.44 184 THR A CA 1
ATOM 1403 C C . THR A 1 184 ? 33.466 17.444 -21.547 1.00 78.44 184 THR A C 1
ATOM 1405 O O . THR A 1 184 ? 34.394 17.676 -22.323 1.00 78.44 184 THR A O 1
ATOM 1408 N N . SER A 1 185 ? 32.517 16.544 -21.831 1.00 78.00 185 SER A N 1
ATOM 1409 C CA . SER A 1 185 ? 32.457 15.809 -23.096 1.00 78.00 185 SER A CA 1
ATOM 1410 C C . SER A 1 185 ? 31.921 16.697 -24.227 1.00 78.00 185 SER A C 1
ATOM 1412 O O . SER A 1 185 ? 30.921 17.393 -24.073 1.00 78.00 185 SER A O 1
ATOM 1414 N N . ALA A 1 186 ? 32.589 16.674 -25.382 1.00 53.47 186 ALA A N 1
ATOM 1415 C CA . ALA A 1 186 ? 32.373 17.636 -26.468 1.00 53.47 186 ALA A CA 1
ATOM 1416 C C . ALA A 1 186 ? 31.055 17.463 -27.258 1.00 53.47 186 ALA A C 1
ATOM 1418 O O . ALA A 1 186 ? 30.774 18.272 -28.137 1.00 53.47 186 ALA A O 1
ATOM 1419 N N . GLU A 1 187 ? 30.243 16.440 -26.964 1.00 59.03 187 GLU A N 1
ATOM 1420 C CA . GLU A 1 187 ? 29.096 16.053 -27.806 1.00 59.03 187 GLU A CA 1
ATOM 1421 C C . GLU A 1 187 ? 27.738 15.963 -27.086 1.00 59.03 187 GLU A C 1
ATOM 1423 O O . GLU A 1 187 ? 26.750 15.600 -27.720 1.00 59.03 187 GLU A O 1
ATOM 1428 N N . SER A 1 188 ? 27.618 16.304 -25.796 1.00 52.50 188 SER A N 1
ATOM 1429 C CA . SER A 1 188 ? 26.343 16.122 -25.078 1.00 52.50 188 SER A CA 1
ATOM 1430 C C . SER A 1 188 ? 25.699 17.431 -24.604 1.00 52.50 188 SER A C 1
ATOM 1432 O O . SER A 1 188 ? 26.167 18.099 -23.685 1.00 52.50 188 SER A O 1
ATOM 1434 N N . SER A 1 189 ? 24.548 17.786 -25.190 1.00 59.50 189 SER A N 1
ATOM 1435 C CA . SER A 1 189 ? 23.658 18.837 -24.675 1.00 59.50 189 SER A CA 1
ATOM 1436 C C . SER A 1 189 ? 22.835 18.297 -23.497 1.00 59.50 189 SER A C 1
ATOM 1438 O O . SER A 1 189 ? 21.632 18.053 -23.606 1.00 59.50 189 SER A O 1
ATOM 1440 N N . CYS A 1 190 ? 23.496 18.028 -22.372 1.00 67.81 190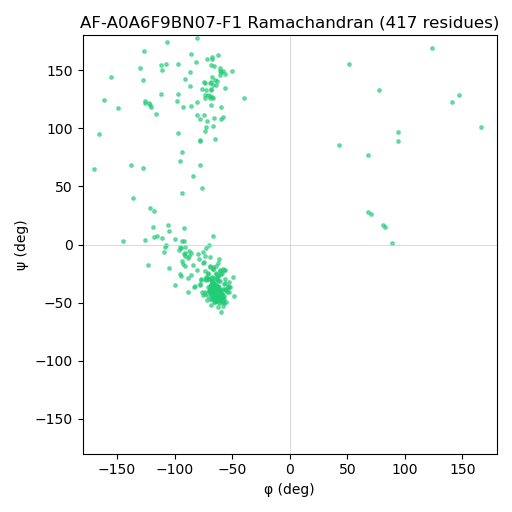 CYS A N 1
ATOM 1441 C CA . CYS A 1 190 ? 22.839 17.544 -21.163 1.00 67.81 190 CYS A CA 1
ATOM 1442 C C . CYS A 1 190 ? 22.191 18.715 -20.404 1.00 67.81 190 CYS A C 1
ATOM 1444 O O . CYS A 1 190 ? 22.879 19.653 -20.000 1.00 67.81 190 CYS A O 1
ATOM 1446 N N . TYR A 1 191 ? 20.876 18.648 -20.156 1.00 74.44 191 TYR A N 1
ATOM 1447 C CA . TYR A 1 191 ? 20.144 19.654 -19.368 1.00 74.44 191 TYR A CA 1
ATOM 1448 C C . TYR A 1 191 ? 20.782 19.882 -17.987 1.00 74.44 191 TYR A C 1
ATOM 1450 O O . TYR A 1 191 ? 20.884 21.016 -17.524 1.00 74.44 191 TYR A O 1
ATOM 1458 N N . PHE A 1 192 ? 21.316 18.827 -17.365 1.00 69.38 192 PHE A N 1
ATOM 1459 C CA . PHE A 1 192 ? 21.994 18.910 -16.070 1.00 69.38 192 PHE A CA 1
ATOM 1460 C C . PHE A 1 192 ? 23.251 19.792 -16.097 1.00 69.38 192 PHE A C 1
ATOM 1462 O O . PHE A 1 192 ? 23.587 20.391 -15.082 1.00 69.38 192 PHE A O 1
ATOM 1469 N N . CYS A 1 193 ? 23.915 19.919 -17.250 1.00 76.94 193 CYS A N 1
ATOM 1470 C CA . CYS A 1 193 ? 25.078 20.792 -17.432 1.00 76.94 193 CYS A CA 1
ATOM 1471 C C . CYS A 1 193 ? 24.703 22.269 -17.624 1.00 76.94 193 CYS A C 1
ATOM 1473 O O . CYS A 1 193 ? 25.571 23.133 -17.552 1.00 76.94 193 CYS A O 1
ATOM 1475 N N . SER A 1 194 ? 23.421 22.567 -17.869 1.00 78.88 194 SER A N 1
ATOM 1476 C CA . SER A 1 194 ? 22.904 23.941 -17.959 1.00 78.88 194 SER A CA 1
ATOM 1477 C C . SER A 1 194 ? 22.484 24.522 -16.602 1.00 78.88 194 SER A C 1
ATOM 1479 O O . SER A 1 194 ? 22.215 25.719 -16.495 1.00 78.88 194 SER A O 1
ATOM 1481 N N . LEU A 1 195 ? 22.434 23.685 -15.561 1.00 80.94 195 LEU A N 1
ATOM 1482 C CA . LEU A 1 195 ? 22.098 24.083 -14.197 1.00 80.94 195 LEU A CA 1
ATOM 1483 C C . LEU A 1 195 ? 23.310 24.683 -13.476 1.00 80.94 195 LEU A C 1
ATOM 1485 O O . LEU A 1 195 ? 24.464 24.413 -13.805 1.00 80.94 195 LEU A O 1
ATOM 1489 N N . SER A 1 196 ? 23.054 25.492 -12.445 1.00 87.19 196 SER A N 1
ATOM 1490 C CA . SER A 1 196 ? 24.132 26.009 -11.604 1.00 87.19 196 SER A CA 1
ATOM 1491 C C . SER A 1 196 ? 24.780 24.880 -10.797 1.00 87.19 196 SER A C 1
ATOM 1493 O O . SER A 1 196 ? 24.101 23.980 -10.298 1.00 87.19 196 SER A O 1
ATOM 1495 N N . TRP A 1 197 ? 26.099 24.958 -10.603 1.00 80.88 197 TRP A N 1
ATOM 1496 C CA . TRP A 1 197 ? 26.863 23.965 -9.837 1.00 80.88 197 TRP A CA 1
ATOM 1497 C C . TRP A 1 197 ? 26.277 23.700 -8.443 1.00 80.88 197 TRP A C 1
ATOM 1499 O O . TRP A 1 197 ? 26.247 22.560 -7.995 1.00 80.88 197 TRP A O 1
ATOM 1509 N N . GLY A 1 198 ? 25.747 24.729 -7.772 1.00 82.19 198 GLY A N 1
ATOM 1510 C CA . GLY A 1 198 ? 25.097 24.576 -6.467 1.00 82.19 198 GLY A CA 1
ATOM 1511 C C . GLY A 1 198 ? 23.841 23.700 -6.508 1.00 82.19 198 GLY A C 1
ATOM 1512 O O . GLY A 1 198 ? 23.654 22.864 -5.627 1.00 82.19 198 GLY A O 1
ATOM 1513 N N . LEU A 1 199 ? 23.010 23.837 -7.547 1.00 82.25 199 LEU A N 1
ATOM 1514 C CA . LEU A 1 199 ? 21.821 22.998 -7.732 1.00 82.25 199 LEU A CA 1
ATOM 1515 C C . LEU A 1 199 ? 22.202 21.552 -8.053 1.00 82.25 199 LEU A C 1
ATOM 1517 O O . LEU A 1 199 ? 21.584 20.626 -7.533 1.00 82.25 199 LEU A O 1
ATOM 1521 N N . VAL A 1 200 ? 23.252 21.358 -8.852 1.00 82.00 200 VAL A N 1
ATOM 1522 C CA . VAL A 1 200 ? 23.761 20.023 -9.184 1.00 82.00 200 VAL A CA 1
ATOM 1523 C C . VAL A 1 200 ? 24.309 19.315 -7.945 1.00 82.00 200 VAL A C 1
ATOM 1525 O O . VAL A 1 200 ? 23.913 18.183 -7.670 1.00 82.00 200 VAL A O 1
ATOM 1528 N N . PHE A 1 201 ? 25.168 19.970 -7.158 1.00 83.62 201 PHE A N 1
ATOM 1529 C CA . PHE A 1 201 ? 25.691 19.379 -5.922 1.00 83.62 201 PHE A CA 1
ATOM 1530 C C . PHE A 1 201 ? 24.585 19.122 -4.894 1.00 83.62 201 PHE A C 1
ATOM 1532 O O . PHE A 1 201 ? 24.610 18.092 -4.220 1.00 83.62 201 PHE A O 1
ATOM 1539 N N . GLY A 1 202 ? 23.587 20.008 -4.813 1.00 82.50 202 GLY A N 1
ATOM 1540 C CA . GLY A 1 202 ? 22.399 19.795 -3.989 1.00 82.50 202 GLY A CA 1
ATOM 1541 C C . GLY A 1 202 ? 21.615 18.547 -4.403 1.00 82.50 202 GLY A C 1
ATOM 1542 O O . GLY A 1 202 ? 21.287 17.718 -3.554 1.00 82.50 202 GLY A O 1
ATOM 1543 N N . ALA A 1 203 ? 21.379 18.365 -5.705 1.00 83.62 203 ALA A N 1
ATOM 1544 C CA . ALA A 1 203 ? 20.693 17.190 -6.237 1.00 83.62 203 ALA A CA 1
ATOM 1545 C C . ALA A 1 203 ? 21.480 15.892 -5.982 1.00 83.62 203 ALA A C 1
ATOM 1547 O O . ALA A 1 203 ? 20.900 14.907 -5.528 1.00 83.62 203 ALA A O 1
ATOM 1548 N N . VAL A 1 204 ? 22.800 15.911 -6.199 1.00 86.88 204 VAL A N 1
ATOM 1549 C CA . VAL A 1 204 ? 23.699 14.770 -5.949 1.00 86.88 204 VAL A CA 1
ATOM 1550 C C . VAL A 1 204 ? 23.731 14.376 -4.468 1.00 86.88 204 VAL A C 1
ATOM 1552 O O . VAL A 1 204 ? 23.711 13.186 -4.138 1.00 86.88 204 VAL A O 1
ATOM 1555 N N . ALA A 1 205 ? 23.763 15.353 -3.560 1.00 84.62 205 ALA A N 1
ATOM 1556 C CA . ALA A 1 205 ? 23.733 15.093 -2.123 1.00 84.62 205 ALA A CA 1
ATOM 1557 C C . ALA A 1 205 ? 22.389 14.488 -1.691 1.00 84.62 205 ALA A C 1
ATOM 1559 O O . ALA A 1 205 ? 22.363 13.507 -0.945 1.00 84.62 205 ALA A O 1
ATOM 1560 N N . LEU A 1 206 ? 21.277 15.020 -2.205 1.00 83.88 206 LEU A N 1
ATOM 1561 C CA . LEU A 1 206 ? 19.937 14.523 -1.900 1.00 83.88 206 LEU A CA 1
ATOM 1562 C C . LEU A 1 206 ? 19.737 13.083 -2.392 1.00 83.88 206 LEU A C 1
ATOM 1564 O O . LEU A 1 206 ? 19.294 12.225 -1.625 1.00 83.88 206 LEU A O 1
ATOM 1568 N N . SER A 1 207 ? 20.118 12.791 -3.640 1.00 83.62 207 SER A N 1
ATOM 1569 C CA . SER A 1 207 ? 20.013 11.439 -4.200 1.00 83.62 207 SER A CA 1
ATOM 1570 C C . SER A 1 207 ? 20.872 10.434 -3.431 1.00 83.62 207 SER A C 1
ATOM 1572 O O . SER A 1 207 ? 20.446 9.304 -3.187 1.00 83.62 207 SER A O 1
ATOM 1574 N N . SER A 1 208 ? 22.063 10.855 -2.996 1.00 86.44 208 SER A N 1
ATOM 1575 C CA . SER A 1 208 ? 22.972 9.999 -2.230 1.00 86.44 208 SER A CA 1
ATOM 1576 C C . SER A 1 208 ? 22.445 9.703 -0.824 1.00 86.44 208 SER A C 1
ATOM 1578 O O . SER A 1 208 ? 22.528 8.565 -0.359 1.00 86.44 208 SER A O 1
ATOM 1580 N N . ALA A 1 209 ? 21.845 10.697 -0.161 1.00 81.62 209 ALA A N 1
ATOM 1581 C CA . ALA A 1 209 ? 21.229 10.532 1.154 1.00 81.62 209 ALA A CA 1
ATOM 1582 C C . ALA A 1 209 ? 20.062 9.533 1.116 1.00 81.62 209 ALA A C 1
ATOM 1584 O O . ALA A 1 209 ? 19.999 8.620 1.943 1.00 81.62 209 ALA A O 1
ATOM 1585 N N . LEU A 1 210 ? 19.171 9.669 0.128 1.00 79.69 210 LEU A N 1
ATOM 1586 C CA . LEU A 1 210 ? 18.005 8.797 -0.034 1.00 79.69 210 LEU A CA 1
ATOM 1587 C C . LEU A 1 210 ? 18.411 7.333 -0.248 1.00 79.69 210 LEU A C 1
ATOM 1589 O O . LEU A 1 210 ? 17.872 6.442 0.411 1.00 79.69 210 LEU A O 1
ATOM 1593 N N . LEU A 1 211 ? 19.409 7.076 -1.099 1.00 81.00 211 LEU A N 1
ATOM 1594 C CA . LEU A 1 211 ? 19.881 5.716 -1.358 1.00 81.00 211 LEU A CA 1
ATOM 1595 C C . LEU A 1 211 ? 20.489 5.065 -0.102 1.00 81.00 211 LEU A C 1
ATOM 1597 O O . LEU A 1 211 ? 20.190 3.909 0.207 1.00 81.00 211 LEU A O 1
ATOM 1601 N N . CYS A 1 212 ? 21.292 5.808 0.666 1.00 79.19 212 CYS A N 1
ATOM 1602 C CA . CYS A 1 212 ? 21.871 5.313 1.918 1.00 79.19 212 CYS A CA 1
ATOM 1603 C C . CYS A 1 212 ? 20.807 4.993 2.982 1.00 79.19 212 CYS A C 1
ATOM 1605 O O . CYS A 1 212 ? 20.946 4.005 3.713 1.00 79.19 212 CYS A O 1
ATOM 1607 N N . ILE A 1 213 ? 19.730 5.783 3.054 1.00 75.12 213 ILE A N 1
ATOM 1608 C CA . ILE A 1 213 ? 18.596 5.522 3.953 1.00 75.12 213 ILE A CA 1
ATOM 1609 C C . ILE A 1 213 ? 17.887 4.224 3.546 1.00 75.12 213 ILE A C 1
ATOM 1611 O O . ILE A 1 213 ? 17.673 3.358 4.396 1.00 75.12 213 ILE A O 1
ATOM 1615 N N . LEU A 1 214 ? 17.596 4.033 2.255 1.00 74.69 214 LEU A N 1
ATOM 1616 C CA . LEU A 1 214 ? 16.929 2.824 1.752 1.00 74.69 214 LEU A CA 1
ATOM 1617 C C . LEU A 1 214 ? 17.740 1.549 2.021 1.00 74.69 214 LEU A C 1
ATOM 1619 O O . LEU A 1 214 ? 17.190 0.553 2.496 1.00 74.69 214 LEU A O 1
ATOM 1623 N N . ILE A 1 215 ? 19.055 1.588 1.790 1.00 74.81 215 ILE A N 1
ATOM 1624 C CA . ILE A 1 215 ? 19.952 0.456 2.070 1.00 74.81 215 ILE A CA 1
ATOM 1625 C C . ILE A 1 215 ? 19.988 0.153 3.573 1.00 74.81 215 ILE A C 1
ATOM 1627 O O . ILE A 1 215 ? 19.918 -1.010 3.969 1.00 74.81 215 ILE A O 1
ATOM 1631 N N . SER A 1 216 ? 20.036 1.183 4.421 1.00 70.25 216 SER A N 1
ATOM 1632 C CA . SER A 1 216 ? 20.023 1.019 5.882 1.00 70.25 216 SER A CA 1
ATOM 1633 C C . SER A 1 216 ? 18.718 0.386 6.374 1.00 70.25 216 SER A C 1
ATOM 1635 O O . SER A 1 216 ? 18.736 -0.486 7.244 1.00 70.25 216 SER A O 1
ATOM 1637 N N . MET A 1 217 ? 17.588 0.775 5.783 1.00 64.06 217 MET A N 1
ATOM 1638 C CA . MET A 1 217 ? 16.269 0.205 6.072 1.00 64.06 217 MET A CA 1
ATOM 1639 C C . MET A 1 217 ? 16.169 -1.259 5.618 1.00 64.06 217 MET A C 1
ATOM 1641 O O . MET A 1 217 ? 15.646 -2.099 6.352 1.00 64.06 217 MET A O 1
ATOM 1645 N N . ALA A 1 218 ? 16.714 -1.594 4.445 1.00 66.00 218 ALA A N 1
ATOM 1646 C CA . ALA A 1 218 ? 16.755 -2.966 3.939 1.00 66.00 218 ALA A CA 1
ATOM 1647 C C . ALA A 1 218 ? 17.675 -3.872 4.780 1.00 66.00 218 ALA A C 1
ATOM 1649 O O . ALA A 1 218 ? 17.297 -4.993 5.119 1.00 66.00 218 ALA A O 1
ATOM 1650 N N . ALA A 1 219 ? 18.845 -3.373 5.190 1.00 64.56 219 ALA A N 1
ATOM 1651 C CA . ALA A 1 219 ? 19.784 -4.106 6.038 1.00 64.56 219 ALA A CA 1
ATOM 1652 C C . ALA A 1 219 ? 19.200 -4.412 7.428 1.00 64.56 219 ALA A C 1
ATOM 1654 O O . ALA A 1 219 ? 19.384 -5.514 7.949 1.00 64.56 219 ALA A O 1
ATOM 1655 N N . ARG A 1 220 ? 18.424 -3.480 8.003 1.00 61.16 220 ARG A N 1
ATOM 1656 C CA . ARG A 1 220 ? 17.706 -3.695 9.274 1.00 61.16 220 ARG A CA 1
ATOM 1657 C C . ARG A 1 220 ? 16.648 -4.799 9.182 1.00 61.16 220 ARG A C 1
ATOM 1659 O O . ARG A 1 220 ? 16.436 -5.495 10.166 1.00 61.16 220 ARG A O 1
ATOM 1666 N N . ARG A 1 221 ? 16.042 -5.024 8.009 1.00 55.00 221 ARG A N 1
ATOM 1667 C CA . ARG A 1 221 ? 15.090 -6.133 7.783 1.00 55.00 221 ARG A CA 1
ATOM 1668 C C . ARG A 1 221 ? 15.764 -7.508 7.688 1.00 55.00 221 ARG A C 1
ATOM 1670 O O . ARG A 1 221 ? 15.104 -8.515 7.920 1.00 55.00 221 ARG A O 1
ATOM 1677 N N . GLY A 1 222 ? 17.056 -7.559 7.353 1.00 45.81 222 GLY A N 1
ATOM 1678 C CA . GLY A 1 222 ? 17.835 -8.802 7.261 1.00 45.81 222 GLY A CA 1
ATOM 1679 C C . GLY A 1 222 ? 18.596 -9.179 8.538 1.00 45.81 222 GLY A C 1
ATOM 1680 O O . GLY A 1 222 ? 19.058 -10.315 8.666 1.00 45.81 222 GLY A O 1
ATOM 1681 N N . ALA A 1 223 ? 18.742 -8.254 9.489 1.00 43.97 223 ALA A N 1
ATOM 1682 C CA . ALA A 1 223 ? 19.472 -8.490 10.727 1.00 43.97 223 ALA A CA 1
ATOM 1683 C C . ALA A 1 223 ? 18.604 -9.253 11.745 1.00 43.97 223 ALA A C 1
ATOM 1685 O O . ALA A 1 223 ? 17.646 -8.719 12.299 1.00 43.97 223 ALA A O 1
ATOM 1686 N N . LYS A 1 224 ? 18.957 -10.514 12.028 1.00 38.78 224 LYS A N 1
ATOM 1687 C CA . LYS A 1 224 ? 18.452 -11.232 13.213 1.00 38.78 224 LYS A CA 1
ATOM 1688 C C . LYS A 1 224 ? 18.861 -10.479 14.495 1.00 38.78 224 LYS A C 1
ATOM 1690 O O . LYS A 1 224 ? 19.951 -9.903 14.518 1.00 38.78 224 LYS A O 1
ATOM 1695 N N . PRO A 1 225 ? 18.051 -10.520 15.573 1.00 37.94 225 PRO A N 1
ATOM 1696 C CA . PRO A 1 225 ? 18.377 -9.855 16.833 1.00 37.94 225 PRO A CA 1
ATOM 1697 C C . PRO A 1 225 ? 19.715 -10.361 17.405 1.00 37.94 225 PRO A C 1
ATOM 1699 O O . PRO A 1 225 ? 20.076 -11.525 17.188 1.00 37.94 225 PRO A O 1
ATOM 1702 N N . PRO A 1 226 ? 20.466 -9.516 18.136 1.00 39.84 226 PRO A N 1
ATOM 1703 C CA . PRO A 1 226 ? 21.808 -9.843 18.590 1.00 39.84 226 PRO A CA 1
ATOM 1704 C C . PRO A 1 226 ? 21.725 -10.881 19.711 1.00 39.84 226 PRO A C 1
ATOM 1706 O O . PRO A 1 226 ? 21.410 -10.579 20.858 1.00 39.84 226 PRO A O 1
ATOM 1709 N N . GLY A 1 227 ? 21.991 -12.135 19.360 1.00 37.94 227 GLY A N 1
ATOM 1710 C CA . GLY A 1 227 ? 21.917 -13.250 20.293 1.00 37.94 227 GLY A CA 1
ATOM 1711 C C . GLY A 1 227 ? 22.504 -14.528 19.714 1.00 37.94 227 GLY A C 1
ATOM 1712 O O . GLY A 1 227 ? 21.761 -15.483 19.505 1.00 37.94 227 GLY A O 1
ATOM 1713 N N . LYS A 1 228 ? 23.823 -14.507 19.459 1.00 32.88 228 LYS A N 1
ATOM 1714 C CA . LYS A 1 228 ? 24.807 -15.618 19.378 1.00 32.88 228 LYS A CA 1
ATOM 1715 C C . LYS A 1 228 ? 25.807 -15.375 18.243 1.00 32.88 228 LYS A C 1
ATOM 1717 O O . LYS A 1 228 ? 25.434 -15.206 17.087 1.00 32.88 228 LYS A O 1
ATOM 1722 N N . SER A 1 229 ? 27.083 -15.348 18.612 1.00 36.97 229 SER A N 1
ATOM 1723 C CA . SER A 1 229 ? 28.231 -15.216 17.719 1.00 36.97 229 SER A CA 1
ATOM 1724 C C . SER A 1 229 ? 28.341 -16.402 16.753 1.00 36.97 229 SER A C 1
ATOM 1726 O O . SER A 1 229 ? 28.188 -17.548 17.182 1.00 36.97 229 SER A O 1
ATOM 1728 N N . PRO A 1 230 ? 28.704 -16.170 15.481 1.00 37.97 230 PRO A N 1
ATOM 1729 C CA . PRO A 1 230 ? 29.317 -17.191 14.654 1.00 37.97 230 PRO A CA 1
ATOM 1730 C C . PRO A 1 230 ? 30.838 -17.025 14.658 1.00 37.97 230 PRO A C 1
ATOM 1732 O O . PRO A 1 230 ? 31.390 -15.948 14.436 1.00 37.97 230 PRO A O 1
ATOM 1735 N N . SER A 1 231 ? 31.491 -18.146 14.927 1.00 31.70 231 SER A N 1
ATOM 1736 C CA . SER A 1 231 ? 32.914 -18.412 14.786 1.00 31.70 231 SER A CA 1
ATOM 1737 C C . SER A 1 231 ? 33.431 -18.166 13.365 1.00 31.70 231 SER A C 1
ATOM 1739 O O . SER A 1 231 ? 32.749 -18.445 12.381 1.00 31.70 231 SER A O 1
ATOM 1741 N N . HIS A 1 232 ? 34.683 -17.713 13.297 1.00 41.12 232 HIS A N 1
ATOM 1742 C CA . HIS A 1 232 ? 35.525 -17.621 12.107 1.00 41.12 232 HIS A CA 1
ATOM 1743 C C . HIS A 1 232 ? 35.387 -18.818 11.151 1.00 41.12 232 HIS A C 1
ATOM 1745 O O . HIS A 1 232 ? 35.637 -19.960 11.531 1.00 41.12 232 HIS A O 1
ATOM 1751 N N . GLY A 1 233 ? 35.098 -18.522 9.882 1.00 33.03 233 GLY A N 1
ATOM 1752 C CA . GLY A 1 233 ? 35.162 -19.469 8.772 1.00 33.03 233 GLY A CA 1
ATOM 1753 C C . GLY A 1 233 ? 35.119 -18.753 7.420 1.00 33.03 233 GLY A C 1
ATOM 1754 O O . GLY A 1 233 ? 34.049 -18.419 6.935 1.00 33.03 233 GLY A O 1
ATOM 1755 N N . GLY A 1 234 ? 36.300 -18.490 6.850 1.00 35.38 234 GLY A N 1
ATOM 1756 C CA . GLY A 1 234 ? 36.573 -18.289 5.417 1.00 35.38 234 GLY A CA 1
ATOM 1757 C C . GLY A 1 234 ? 35.618 -17.432 4.573 1.00 35.38 234 GLY A C 1
ATOM 1758 O O . GLY A 1 234 ? 34.823 -17.965 3.805 1.00 35.38 234 GLY A O 1
ATOM 1759 N N . VAL A 1 235 ? 35.806 -16.108 4.562 1.00 38.94 235 VAL A N 1
ATOM 1760 C CA . VAL A 1 235 ? 35.282 -15.247 3.485 1.00 38.94 235 VAL A CA 1
ATOM 1761 C C . VAL A 1 235 ? 36.200 -15.386 2.267 1.00 38.94 235 VAL A C 1
ATOM 1763 O O . VAL A 1 235 ? 37.177 -14.655 2.122 1.00 38.94 235 VAL A O 1
ATOM 1766 N N . ARG A 1 236 ? 35.914 -16.357 1.393 1.00 38.03 236 ARG A N 1
ATOM 1767 C CA . ARG A 1 236 ? 36.575 -16.481 0.080 1.00 38.03 236 ARG A CA 1
ATOM 1768 C C . ARG A 1 236 ? 35.599 -16.800 -1.059 1.00 38.03 236 ARG A C 1
ATOM 1770 O O . ARG A 1 236 ? 35.920 -17.598 -1.927 1.00 38.03 236 ARG A O 1
ATOM 1777 N N . GLY A 1 237 ? 34.416 -16.178 -1.060 1.00 39.38 237 GLY A N 1
ATOM 1778 C CA . GLY A 1 237 ? 33.388 -16.462 -2.074 1.00 39.38 237 GLY A CA 1
ATOM 1779 C C . GLY A 1 237 ? 32.515 -15.298 -2.551 1.00 39.38 237 GLY A C 1
ATOM 1780 O O . GLY A 1 237 ? 31.631 -15.536 -3.356 1.00 39.38 237 GLY A O 1
ATOM 1781 N N . TRP A 1 238 ? 32.720 -14.053 -2.099 1.00 34.31 238 TRP A N 1
ATOM 1782 C CA . TRP A 1 238 ? 31.836 -12.937 -2.499 1.00 34.31 238 TRP A CA 1
ATOM 1783 C C . TRP A 1 238 ? 32.356 -12.132 -3.714 1.00 34.31 238 TRP A C 1
ATOM 1785 O O . TRP A 1 238 ? 31.704 -11.210 -4.180 1.00 34.31 238 TRP A O 1
ATOM 1795 N N . TRP A 1 239 ? 33.542 -12.449 -4.244 1.00 40.22 239 TRP A N 1
ATOM 1796 C CA . TRP A 1 239 ? 34.242 -11.594 -5.221 1.00 40.22 239 TRP A CA 1
ATOM 1797 C C . TRP A 1 239 ? 34.454 -12.267 -6.586 1.00 40.22 239 TRP A C 1
ATOM 1799 O O . TRP A 1 239 ? 35.412 -11.957 -7.286 1.00 40.22 239 TRP A O 1
ATOM 1809 N N . SER A 1 240 ? 33.578 -13.186 -6.991 1.00 45.09 240 SER A N 1
ATOM 1810 C CA . SER A 1 240 ? 33.533 -13.656 -8.383 1.00 45.09 240 SER A CA 1
ATOM 1811 C C . SER A 1 240 ? 32.113 -13.543 -8.928 1.00 45.09 240 SER A C 1
ATOM 1813 O O . SER A 1 240 ? 31.444 -14.545 -9.165 1.00 45.09 240 SER A O 1
ATOM 1815 N N . LEU A 1 241 ? 31.631 -12.308 -9.062 1.00 56.16 241 LEU A N 1
ATOM 1816 C CA . LEU A 1 241 ? 30.381 -12.032 -9.768 1.00 56.16 241 LEU A CA 1
ATOM 1817 C C . LEU A 1 241 ? 30.605 -12.267 -11.266 1.00 56.16 241 LEU A C 1
ATOM 1819 O O . LEU A 1 241 ? 31.569 -11.748 -11.836 1.00 56.16 241 LEU A O 1
ATOM 1823 N N . SER A 1 242 ? 29.734 -13.056 -11.892 1.00 62.16 242 SER A N 1
ATOM 1824 C CA . SER A 1 242 ? 29.711 -13.212 -13.348 1.00 62.16 242 SER A CA 1
ATOM 1825 C C . SER A 1 242 ? 29.312 -11.889 -14.015 1.00 62.16 242 SER A C 1
ATOM 1827 O O . SER A 1 242 ? 28.584 -11.091 -13.426 1.00 62.16 242 SER A O 1
ATOM 1829 N N . GLU A 1 243 ? 29.728 -11.654 -15.265 1.00 68.81 243 GLU A N 1
ATOM 1830 C CA . GLU A 1 243 ? 29.288 -10.491 -16.064 1.00 68.81 243 GLU A CA 1
ATOM 1831 C C . GLU A 1 243 ? 27.747 -10.389 -16.115 1.00 68.81 243 GLU A C 1
ATOM 1833 O O . GLU A 1 243 ? 27.185 -9.294 -16.098 1.00 68.81 243 GLU A O 1
ATOM 1838 N N . LEU A 1 244 ? 27.061 -11.540 -16.083 1.00 67.19 244 LEU A N 1
ATOM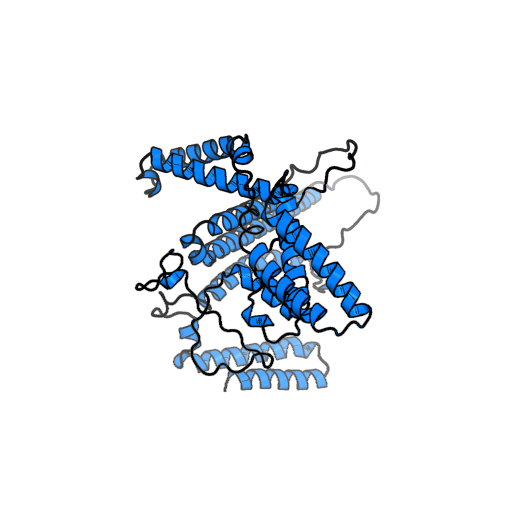 1839 C CA . LEU A 1 244 ? 25.604 -11.641 -16.003 1.00 67.19 244 LEU A CA 1
ATOM 1840 C C . LEU A 1 244 ? 25.049 -11.186 -14.643 1.00 67.19 244 LEU A C 1
ATOM 1842 O O . LEU A 1 244 ? 24.043 -10.481 -14.600 1.00 67.19 244 LEU A O 1
ATOM 1846 N N . ASP A 1 245 ? 25.717 -11.547 -13.545 1.00 65.88 245 ASP A N 1
ATOM 1847 C CA . ASP A 1 245 ? 25.304 -11.166 -12.190 1.00 65.88 245 ASP A CA 1
ATOM 1848 C C . ASP A 1 245 ? 25.451 -9.658 -11.994 1.00 65.88 245 ASP A C 1
ATOM 1850 O O . ASP A 1 245 ? 24.575 -9.018 -11.418 1.00 65.88 245 ASP A O 1
ATOM 1854 N N . VAL A 1 246 ? 26.527 -9.070 -12.531 1.00 72.94 246 VAL A N 1
ATOM 1855 C CA . VAL A 1 246 ? 26.743 -7.617 -12.523 1.00 72.94 246 VAL A CA 1
ATOM 1856 C C . VAL A 1 246 ? 25.657 -6.905 -13.325 1.00 72.94 246 VAL A C 1
ATOM 1858 O O . VAL A 1 246 ? 25.126 -5.901 -12.854 1.00 72.94 246 VAL A O 1
ATOM 1861 N N . LEU A 1 247 ? 25.279 -7.425 -14.496 1.00 72.75 247 LEU A N 1
ATOM 1862 C CA . LEU A 1 247 ? 24.218 -6.838 -15.314 1.00 72.75 247 LEU A CA 1
ATOM 1863 C C . LEU A 1 247 ? 22.847 -6.919 -14.635 1.00 72.75 247 LEU A C 1
ATOM 1865 O O . LEU A 1 247 ? 22.108 -5.936 -14.639 1.00 72.75 247 LEU A O 1
ATOM 1869 N N . LEU A 1 248 ? 22.507 -8.060 -14.033 1.00 71.50 248 LEU A N 1
ATOM 1870 C CA . LEU A 1 248 ? 21.245 -8.227 -13.309 1.00 71.50 248 LEU A CA 1
ATOM 1871 C C . LEU A 1 248 ? 21.198 -7.340 -12.061 1.00 71.50 248 LEU A C 1
ATOM 1873 O O . LEU A 1 248 ? 20.183 -6.690 -11.809 1.00 71.50 248 LEU A O 1
ATOM 1877 N N . LEU A 1 249 ? 22.297 -7.249 -11.311 1.00 72.06 249 LEU A N 1
ATOM 1878 C CA . LEU A 1 249 ? 22.388 -6.397 -10.127 1.00 72.06 249 LEU A CA 1
ATOM 1879 C C . LEU A 1 249 ? 22.322 -4.907 -10.501 1.00 72.06 249 LEU A C 1
ATOM 1881 O O . LEU A 1 249 ? 21.589 -4.144 -9.876 1.00 72.06 249 LEU A O 1
ATOM 1885 N N . ALA A 1 250 ? 23.034 -4.492 -11.551 1.00 73.38 250 ALA A N 1
ATOM 1886 C CA . ALA A 1 250 ? 23.021 -3.113 -12.035 1.00 73.38 250 ALA A CA 1
ATOM 1887 C C . ALA A 1 250 ? 21.665 -2.733 -12.646 1.00 73.38 250 ALA A C 1
ATOM 1889 O O . ALA A 1 250 ? 21.168 -1.638 -12.401 1.00 73.38 250 ALA A O 1
ATOM 1890 N N . GLY A 1 251 ? 21.041 -3.642 -13.398 1.00 70.88 251 GLY A N 1
ATOM 1891 C CA . GLY A 1 251 ? 19.723 -3.444 -13.995 1.00 70.88 251 GLY A CA 1
ATOM 1892 C C . GLY A 1 251 ? 18.605 -3.348 -12.962 1.00 70.88 251 GLY A C 1
ATOM 1893 O O . GLY A 1 251 ? 17.772 -2.449 -13.040 1.00 70.88 251 GLY A O 1
ATOM 1894 N N . THR A 1 252 ? 18.615 -4.223 -11.954 1.00 73.12 252 THR A N 1
ATOM 1895 C CA . THR A 1 252 ? 17.643 -4.181 -10.847 1.00 73.12 252 THR A CA 1
ATOM 1896 C C . THR A 1 252 ? 17.832 -2.943 -9.973 1.00 73.12 252 THR A C 1
ATOM 1898 O O . THR A 1 252 ? 16.848 -2.282 -9.633 1.00 73.12 252 THR A O 1
ATOM 1901 N N . ALA A 1 253 ? 19.077 -2.560 -9.674 1.00 72.44 253 ALA A N 1
ATOM 1902 C CA . ALA A 1 253 ? 19.374 -1.315 -8.969 1.00 72.44 253 ALA A CA 1
ATOM 1903 C C . ALA A 1 253 ? 18.951 -0.081 -9.785 1.00 72.44 253 ALA A C 1
ATOM 1905 O O . ALA A 1 253 ? 18.285 0.804 -9.253 1.00 72.44 253 ALA A O 1
ATOM 1906 N N . GLY A 1 254 ? 19.272 -0.040 -11.081 1.00 70.00 254 GLY A N 1
ATOM 1907 C CA . GLY A 1 254 ? 18.896 1.046 -11.989 1.00 70.00 254 GLY A CA 1
ATOM 1908 C C . GLY A 1 254 ? 17.383 1.188 -12.155 1.00 70.00 254 GLY A C 1
ATOM 1909 O O . GLY A 1 254 ? 16.866 2.300 -12.104 1.00 70.00 254 GLY A O 1
ATOM 1910 N N . HIS A 1 255 ? 16.656 0.075 -12.264 1.00 69.75 255 HIS A N 1
ATOM 1911 C CA . HIS A 1 255 ? 15.195 0.090 -12.295 1.00 69.75 255 HIS A CA 1
ATOM 1912 C C . HIS A 1 255 ? 14.607 0.592 -10.968 1.00 69.75 255 HIS A C 1
ATOM 1914 O O . HIS A 1 255 ? 13.772 1.492 -10.970 1.00 69.75 255 HIS A O 1
ATOM 1920 N N . THR A 1 256 ? 15.117 0.113 -9.830 1.00 72.19 256 THR A N 1
ATOM 1921 C CA . THR A 1 256 ? 14.699 0.600 -8.503 1.00 72.19 256 THR A CA 1
ATOM 1922 C C . THR A 1 256 ? 14.932 2.109 -8.353 1.00 72.19 256 THR A C 1
ATOM 1924 O O . THR A 1 256 ? 14.091 2.811 -7.798 1.00 72.19 256 THR A O 1
ATOM 1927 N N . LEU A 1 257 ? 16.039 2.630 -8.892 1.00 69.31 257 LEU A N 1
ATOM 1928 C CA . LEU A 1 257 ? 16.312 4.068 -8.943 1.00 69.31 257 LEU A CA 1
ATOM 1929 C C . LEU A 1 257 ? 15.370 4.806 -9.904 1.00 69.31 257 LEU A C 1
ATOM 1931 O O . LEU A 1 257 ? 14.932 5.906 -9.580 1.00 69.31 257 LEU A O 1
ATOM 1935 N N . SER A 1 258 ? 15.007 4.218 -11.048 1.00 66.06 258 SER A N 1
ATOM 1936 C CA . SER A 1 258 ? 14.051 4.826 -11.988 1.00 66.06 258 SER A CA 1
ATOM 1937 C C . SER A 1 258 ? 12.657 5.016 -11.376 1.00 66.06 258 SER A C 1
ATOM 1939 O O . SER A 1 258 ? 12.005 6.019 -11.649 1.00 66.06 258 SER A O 1
ATOM 1941 N N . LEU A 1 259 ? 12.253 4.139 -10.448 1.00 64.00 259 LEU A N 1
ATOM 1942 C CA . LEU A 1 259 ? 10.991 4.257 -9.708 1.00 64.00 259 LEU A CA 1
ATOM 1943 C C . LEU A 1 259 ? 10.966 5.433 -8.711 1.00 64.00 259 LEU A C 1
ATOM 1945 O O . LEU A 1 259 ? 9.909 5.764 -8.183 1.00 64.00 259 LEU A O 1
ATOM 1949 N N . SER A 1 260 ? 12.108 6.081 -8.446 1.00 67.12 260 SER A N 1
ATOM 1950 C CA . SER A 1 260 ? 12.177 7.263 -7.570 1.00 67.12 260 SER A CA 1
ATOM 1951 C C . SER A 1 260 ? 11.750 8.571 -8.251 1.00 67.12 260 SER A C 1
ATOM 1953 O O . SER A 1 260 ? 11.591 9.586 -7.573 1.00 67.12 260 SER A O 1
ATOM 1955 N N . ALA A 1 261 ? 11.531 8.560 -9.569 1.00 62.34 261 ALA A N 1
ATOM 1956 C CA . ALA A 1 261 ? 11.079 9.715 -10.334 1.00 62.34 261 ALA A CA 1
ATOM 1957 C C . ALA A 1 261 ? 9.753 9.405 -11.039 1.00 62.34 261 ALA A C 1
ATOM 1959 O O . ALA A 1 261 ? 9.686 8.517 -11.885 1.00 62.34 261 ALA A O 1
ATOM 1960 N N . SER A 1 262 ? 8.705 10.175 -10.730 1.00 49.41 262 SER A N 1
ATOM 1961 C CA . SER A 1 262 ? 7.351 9.957 -11.269 1.00 49.41 262 SER A CA 1
ATOM 1962 C C . SER A 1 262 ? 7.302 9.962 -12.803 1.00 49.41 262 SER A C 1
ATOM 1964 O O . SER A 1 262 ? 6.536 9.207 -13.386 1.00 49.41 262 SER A O 1
ATOM 1966 N N . SER A 1 263 ? 8.152 10.756 -13.464 1.00 55.28 263 SER A N 1
ATOM 1967 C CA . SER A 1 263 ? 8.259 10.790 -14.929 1.00 55.28 263 SER A CA 1
ATOM 1968 C C . SER A 1 263 ? 8.895 9.528 -15.523 1.00 55.28 263 SER A C 1
ATOM 1970 O O . SER A 1 263 ? 8.575 9.141 -16.638 1.00 55.28 263 SER A O 1
ATOM 1972 N N . PHE A 1 264 ? 9.792 8.863 -14.790 1.00 54.94 264 PHE A N 1
ATOM 1973 C CA . PHE A 1 264 ? 10.420 7.617 -15.234 1.00 54.94 264 PHE A CA 1
ATOM 1974 C C . PHE A 1 264 ? 9.564 6.383 -14.941 1.00 54.94 264 PHE A C 1
ATOM 1976 O O . PHE A 1 264 ? 9.772 5.352 -15.576 1.00 54.94 264 PHE A O 1
ATOM 1983 N N . VAL A 1 265 ? 8.585 6.490 -14.036 1.00 60.59 265 VAL A N 1
ATOM 1984 C CA . VAL A 1 265 ? 7.552 5.461 -13.837 1.00 60.59 265 VAL A CA 1
ATOM 1985 C C . VAL A 1 265 ? 6.651 5.358 -15.072 1.00 60.59 265 VAL A C 1
ATOM 1987 O O . VAL A 1 265 ? 6.345 4.256 -15.512 1.00 60.59 265 VAL A O 1
ATOM 1990 N N . GLU A 1 266 ? 6.290 6.479 -15.704 1.00 56.91 266 GLU A N 1
ATOM 1991 C CA . GLU A 1 266 ? 5.541 6.468 -16.976 1.00 56.91 266 GLU A CA 1
ATOM 1992 C C . GLU A 1 266 ? 6.343 5.779 -18.102 1.00 56.91 266 GLU A C 1
ATOM 1994 O O . GLU A 1 266 ? 5.807 5.017 -18.914 1.00 56.91 266 GLU A O 1
ATOM 1999 N N . GLU A 1 267 ? 7.664 5.960 -18.085 1.00 61.62 267 GLU A N 1
ATOM 2000 C CA . GLU A 1 267 ?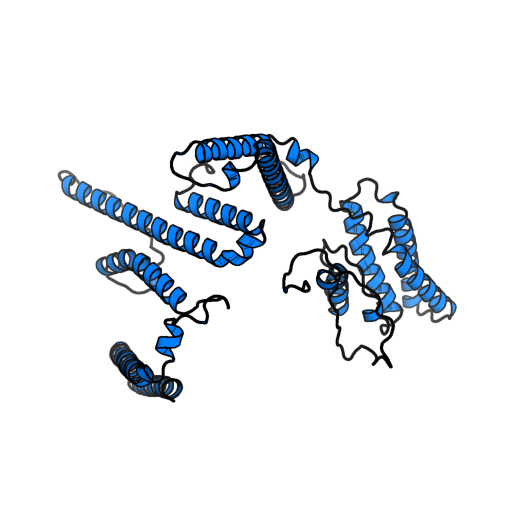 8.608 5.361 -19.033 1.00 61.62 267 GLU A CA 1
ATOM 2001 C C . GLU A 1 267 ? 9.185 4.009 -18.567 1.00 61.62 267 GLU A C 1
ATOM 2003 O O . GLU A 1 267 ? 10.136 3.492 -19.161 1.00 61.62 267 GLU A O 1
ATOM 2008 N N . GLU A 1 268 ? 8.598 3.380 -17.542 1.00 66.56 268 GLU A N 1
ATOM 2009 C CA . GLU A 1 268 ? 9.041 2.089 -16.990 1.00 66.56 268 GLU A CA 1
ATOM 2010 C C . GLU A 1 268 ? 9.140 1.006 -18.081 1.00 66.56 268 GLU A C 1
ATOM 2012 O O . GLU A 1 268 ? 10.067 0.189 -18.120 1.00 66.56 268 GLU A O 1
ATOM 2017 N N . HIS A 1 269 ? 8.213 1.049 -19.033 1.00 65.00 269 HIS A N 1
ATOM 2018 C CA . HIS A 1 269 ? 8.173 0.154 -20.181 1.00 65.00 269 HIS A CA 1
ATOM 2019 C C . HIS A 1 269 ? 9.422 0.271 -21.084 1.00 65.00 269 HIS A C 1
ATOM 2021 O O . HIS A 1 269 ? 9.791 -0.697 -21.759 1.00 6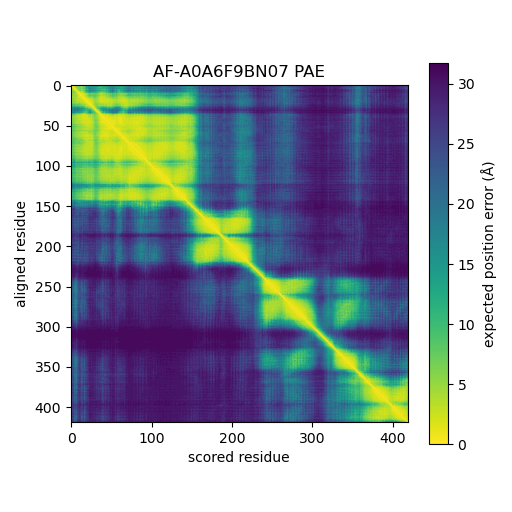5.00 269 HIS A O 1
ATOM 2027 N N . GLN A 1 270 ? 10.098 1.426 -21.108 1.00 64.00 270 GLN A N 1
ATOM 2028 C CA . GLN A 1 270 ? 11.368 1.614 -21.816 1.00 64.00 270 GLN A CA 1
ATOM 2029 C C . GLN A 1 270 ? 12.533 0.981 -21.047 1.00 64.00 270 GLN A C 1
ATOM 2031 O O . GLN A 1 270 ? 13.379 0.320 -21.653 1.00 64.00 270 GLN A O 1
ATOM 2036 N N . VAL A 1 271 ? 12.551 1.115 -19.717 1.00 67.69 271 VAL A N 1
ATOM 2037 C CA . VAL A 1 271 ? 13.586 0.532 -18.844 1.00 67.69 271 VAL A CA 1
ATOM 2038 C C . VAL A 1 271 ? 13.586 -0.991 -18.952 1.00 67.69 271 VAL A C 1
ATOM 2040 O O . VAL A 1 271 ? 14.627 -1.586 -19.243 1.00 67.69 271 VAL A O 1
ATOM 2043 N N . TRP A 1 272 ? 12.417 -1.625 -18.820 1.00 68.19 272 TRP A N 1
ATOM 2044 C CA . TRP A 1 272 ? 12.279 -3.073 -19.005 1.00 68.19 272 TRP A CA 1
ATOM 2045 C C . TRP A 1 272 ? 12.693 -3.522 -20.402 1.00 68.19 272 TRP A C 1
ATOM 2047 O O . TRP A 1 272 ? 13.351 -4.551 -20.552 1.00 68.19 272 TRP A O 1
ATOM 2057 N N . TYR A 1 273 ? 12.359 -2.736 -21.426 1.00 66.00 273 TYR A N 1
ATOM 2058 C CA . TYR A 1 273 ? 12.740 -3.038 -22.798 1.00 66.00 273 TYR A CA 1
ATOM 2059 C C . TYR A 1 273 ? 14.262 -3.049 -22.974 1.00 66.00 273 TYR A C 1
ATOM 2061 O O . TYR A 1 273 ? 14.812 -4.037 -23.463 1.00 66.00 273 TYR A O 1
ATOM 2069 N N . PHE A 1 274 ? 14.967 -1.989 -22.580 1.00 70.31 274 PHE A N 1
ATOM 2070 C CA . PHE A 1 274 ? 16.421 -1.941 -22.749 1.00 70.31 274 PHE A CA 1
ATOM 2071 C C . PHE A 1 274 ? 17.136 -2.956 -21.857 1.00 70.31 274 PHE A C 1
ATOM 2073 O O . PHE A 1 274 ? 18.076 -3.603 -22.323 1.00 70.31 274 PHE A O 1
ATOM 2080 N N . LEU A 1 275 ? 16.661 -3.173 -20.628 1.00 71.75 275 LEU A N 1
ATOM 2081 C CA . LEU A 1 275 ? 17.236 -4.166 -19.725 1.00 71.75 275 LEU A CA 1
ATOM 2082 C C . LEU A 1 275 ? 17.075 -5.593 -20.266 1.00 71.75 275 LEU A C 1
ATOM 2084 O O . LEU A 1 275 ? 18.055 -6.333 -20.323 1.00 71.75 275 LEU A O 1
ATOM 2088 N N . LEU A 1 276 ? 15.877 -5.963 -20.731 1.00 70.62 276 LEU A N 1
ATOM 2089 C CA . LEU A 1 276 ? 15.612 -7.285 -21.300 1.00 70.62 276 LEU A CA 1
ATOM 2090 C C . LEU A 1 276 ? 16.411 -7.519 -22.589 1.00 70.62 276 LEU A C 1
ATOM 2092 O O . LEU A 1 276 ? 17.017 -8.575 -22.748 1.00 70.62 276 LEU A O 1
ATOM 2096 N N . ASN A 1 277 ? 16.480 -6.529 -23.486 1.00 65.88 277 ASN A N 1
ATOM 2097 C CA . ASN A 1 277 ? 17.293 -6.641 -24.703 1.00 65.88 277 ASN A CA 1
ATOM 2098 C C . ASN A 1 277 ? 18.785 -6.802 -24.380 1.00 65.88 277 ASN A C 1
ATOM 2100 O O . ASN A 1 277 ? 19.460 -7.628 -24.994 1.00 65.88 277 ASN A O 1
ATOM 2104 N N . THR A 1 278 ? 19.299 -6.045 -23.407 1.00 67.62 278 THR A N 1
ATOM 2105 C CA . THR A 1 278 ? 20.708 -6.137 -22.992 1.00 67.62 278 THR A CA 1
ATOM 2106 C C . THR A 1 278 ? 20.993 -7.479 -22.319 1.00 67.62 278 THR A C 1
ATOM 2108 O O . THR A 1 278 ? 22.011 -8.102 -22.611 1.00 67.62 278 THR A O 1
ATOM 2111 N N . LEU A 1 279 ? 20.069 -7.984 -21.495 1.00 69.38 279 LEU A N 1
ATOM 2112 C CA . LEU A 1 279 ? 20.154 -9.319 -20.903 1.00 69.38 279 LEU A CA 1
ATOM 2113 C C . LEU A 1 279 ? 20.204 -10.406 -21.987 1.00 69.38 279 LEU A C 1
ATOM 2115 O O . LEU A 1 279 ? 21.080 -11.267 -21.947 1.00 69.38 279 LEU A O 1
ATOM 2119 N N . CYS A 1 280 ? 19.328 -10.341 -22.993 1.00 65.75 280 CYS A N 1
ATOM 2120 C CA . CYS A 1 280 ? 19.344 -11.270 -24.125 1.00 65.75 280 CYS A CA 1
ATOM 2121 C C . CYS A 1 280 ? 20.665 -11.214 -24.912 1.00 65.75 280 CYS A C 1
ATOM 2123 O O . CYS A 1 280 ? 21.173 -12.259 -25.317 1.00 65.75 280 CYS A O 1
ATOM 2125 N N . LEU A 1 281 ? 21.242 -10.022 -25.106 1.00 67.75 281 LEU A N 1
ATOM 2126 C CA . LEU A 1 281 ? 22.536 -9.852 -25.776 1.00 67.75 281 LEU A CA 1
ATOM 2127 C C . LEU A 1 281 ? 23.704 -10.410 -24.956 1.00 67.75 281 LEU A C 1
ATOM 2129 O O . LEU A 1 281 ? 24.584 -11.053 -25.524 1.00 67.75 281 LEU A O 1
ATOM 2133 N N . VAL A 1 282 ? 23.711 -10.210 -23.638 1.00 65.31 282 VAL A N 1
ATOM 2134 C CA . VAL A 1 282 ? 24.763 -10.750 -22.763 1.00 65.31 282 VAL A CA 1
ATOM 2135 C C . VAL A 1 282 ? 24.664 -12.266 -22.649 1.00 65.31 282 VAL A C 1
ATOM 2137 O O . VAL A 1 282 ? 25.685 -12.943 -22.742 1.00 65.31 282 VAL A O 1
ATOM 2140 N N . VAL A 1 283 ? 23.454 -12.823 -22.553 1.00 66.38 283 VAL A N 1
ATOM 2141 C CA . VAL A 1 283 ? 23.249 -14.278 -22.630 1.00 66.38 283 VAL A CA 1
ATOM 2142 C C . VAL A 1 283 ? 23.729 -14.815 -23.982 1.00 66.38 283 VAL A C 1
ATOM 2144 O O . VAL A 1 283 ? 24.433 -15.821 -24.021 1.00 66.38 283 VAL A O 1
ATOM 2147 N N . PHE A 1 284 ? 23.437 -14.125 -25.089 1.00 66.12 284 PHE A N 1
ATOM 2148 C CA . PHE A 1 284 ? 23.951 -14.499 -26.410 1.00 66.12 284 PHE A CA 1
ATOM 2149 C C . PHE A 1 284 ? 25.484 -14.459 -26.472 1.00 66.12 284 PHE A C 1
ATOM 2151 O O . PHE A 1 284 ? 26.105 -15.392 -26.986 1.00 66.12 284 PHE A O 1
ATOM 2158 N N . GLN A 1 285 ? 26.108 -13.416 -25.922 1.00 64.81 285 GLN A N 1
ATOM 2159 C CA . GLN A 1 285 ? 27.561 -13.283 -25.884 1.00 64.81 285 GLN A CA 1
ATOM 2160 C C . GLN A 1 285 ? 28.211 -14.363 -25.009 1.00 64.81 285 GLN A C 1
ATOM 2162 O O . GLN A 1 285 ? 29.245 -14.903 -25.403 1.00 64.81 285 GLN A O 1
ATOM 2167 N N . ASP A 1 286 ? 27.621 -14.703 -23.861 1.00 63.75 286 ASP A N 1
ATOM 2168 C CA . ASP A 1 286 ? 28.108 -15.765 -22.971 1.00 63.75 286 ASP A CA 1
ATOM 2169 C C . ASP A 1 286 ? 28.001 -17.146 -23.636 1.00 63.75 286 ASP A C 1
ATOM 2171 O O . ASP A 1 286 ? 28.971 -17.907 -23.640 1.00 63.75 286 ASP A O 1
ATOM 2175 N N . VAL A 1 287 ? 26.876 -17.432 -24.302 1.00 64.75 287 VAL A N 1
ATOM 2176 C CA . VAL A 1 287 ? 26.692 -18.657 -25.100 1.00 64.75 287 VAL A CA 1
ATOM 2177 C C . VAL A 1 287 ? 27.718 -18.726 -26.236 1.00 64.75 287 VAL A C 1
ATOM 2179 O O . VAL A 1 287 ? 28.391 -19.745 -26.385 1.00 64.75 287 VAL A O 1
ATOM 2182 N N . CYS A 1 288 ? 27.924 -17.636 -26.986 1.00 60.75 288 CYS A N 1
ATOM 2183 C CA . CYS A 1 288 ? 28.948 -17.572 -28.034 1.00 60.75 288 CYS A CA 1
ATOM 2184 C C . CYS A 1 288 ? 30.363 -17.774 -27.469 1.00 60.75 288 CYS A C 1
ATOM 2186 O O . CYS A 1 288 ? 31.162 -18.515 -28.041 1.00 60.75 288 CYS A O 1
ATOM 2188 N N . ARG A 1 289 ? 30.691 -17.138 -26.338 1.00 62.03 289 ARG A N 1
ATOM 2189 C CA . ARG A 1 289 ? 32.014 -17.228 -25.703 1.00 62.03 289 ARG A CA 1
ATOM 2190 C C . ARG A 1 289 ? 32.301 -18.652 -25.229 1.00 62.03 289 ARG A C 1
ATOM 2192 O O . ARG A 1 289 ? 33.399 -19.151 -25.475 1.00 62.03 289 ARG A O 1
ATOM 2199 N N . LYS A 1 290 ? 31.328 -19.309 -24.591 1.00 62.31 290 LYS A N 1
ATOM 2200 C CA . LYS A 1 290 ? 31.421 -20.718 -24.176 1.00 62.31 290 LYS A CA 1
ATOM 2201 C C . LYS A 1 290 ? 31.563 -21.643 -25.387 1.00 62.31 290 LYS A C 1
ATOM 2203 O O . LYS A 1 290 ? 32.489 -22.448 -25.407 1.00 62.31 290 LYS A O 1
ATOM 2208 N N . TYR A 1 291 ? 30.770 -21.422 -26.437 1.00 60.94 291 TYR A N 1
ATOM 2209 C CA . TYR A 1 291 ? 30.842 -22.163 -27.701 1.00 60.94 291 TYR A CA 1
ATOM 2210 C C . TYR A 1 291 ? 32.225 -22.083 -28.370 1.00 60.94 291 TYR A C 1
ATOM 2212 O O . TYR A 1 291 ? 32.837 -23.108 -28.669 1.00 60.94 291 TYR A O 1
ATOM 2220 N N . PHE A 1 292 ? 32.763 -20.875 -28.578 1.00 60.94 292 PHE A N 1
ATOM 2221 C CA . PHE A 1 292 ? 34.075 -20.710 -29.218 1.00 60.94 292 PHE A CA 1
ATOM 2222 C C . PHE A 1 292 ? 35.223 -21.217 -28.336 1.00 60.94 292 PHE A C 1
ATOM 2224 O O . PHE A 1 292 ? 36.245 -21.666 -28.859 1.00 60.94 292 PHE A O 1
ATOM 2231 N N . ARG A 1 293 ? 35.063 -21.183 -27.007 1.00 59.47 293 ARG A N 1
ATOM 2232 C CA . ARG A 1 293 ? 36.042 -21.733 -26.062 1.00 59.47 293 ARG A CA 1
ATOM 2233 C C . ARG A 1 293 ? 36.066 -23.263 -26.091 1.00 59.47 293 ARG A C 1
ATOM 2235 O O . ARG A 1 293 ? 37.156 -23.824 -26.146 1.00 59.47 293 ARG A O 1
ATOM 2242 N N . GLU A 1 294 ? 34.907 -23.919 -26.111 1.00 58.00 294 GLU A N 1
ATOM 2243 C CA . GLU A 1 294 ? 34.798 -25.379 -26.262 1.00 58.00 294 GLU A CA 1
ATOM 2244 C C . GLU A 1 294 ? 35.280 -25.851 -27.636 1.00 58.00 294 GLU A C 1
ATOM 2246 O O . GLU A 1 294 ? 36.014 -26.830 -27.728 1.00 58.00 294 GLU A O 1
ATOM 2251 N N . HIS A 1 295 ? 34.957 -25.123 -28.710 1.00 54.31 295 HIS A N 1
ATOM 2252 C CA . HIS A 1 295 ? 35.449 -25.451 -30.048 1.00 54.31 295 HIS A CA 1
ATOM 2253 C C . HIS A 1 295 ? 36.980 -25.362 -30.135 1.00 54.31 295 HIS A C 1
ATOM 2255 O O . HIS A 1 295 ? 37.623 -26.249 -30.693 1.00 54.31 295 HIS A O 1
ATOM 2261 N N . ARG A 1 296 ? 37.581 -24.335 -29.520 1.00 54.41 296 ARG A N 1
ATOM 2262 C CA . ARG A 1 296 ? 39.041 -24.189 -29.436 1.00 54.41 296 ARG A CA 1
ATOM 2263 C C . ARG A 1 296 ? 39.691 -25.268 -28.565 1.00 54.41 296 ARG A C 1
ATOM 2265 O O . ARG A 1 296 ? 40.784 -25.711 -28.894 1.00 54.41 296 ARG A O 1
ATOM 2272 N N . ALA A 1 297 ? 39.032 -25.691 -27.484 1.00 57.22 297 ALA A N 1
ATOM 2273 C CA . ALA A 1 297 ? 39.501 -26.782 -26.631 1.00 57.22 297 ALA A CA 1
ATOM 2274 C C . ALA A 1 297 ? 39.451 -28.143 -27.350 1.00 57.22 297 ALA A C 1
ATOM 2276 O O . ALA A 1 297 ? 40.415 -28.895 -27.269 1.00 57.22 297 ALA A O 1
ATOM 2277 N N . ASN A 1 298 ? 38.393 -28.413 -28.123 1.00 53.59 298 ASN A N 1
ATOM 2278 C CA . ASN A 1 298 ? 38.275 -29.631 -28.933 1.00 53.59 298 ASN A CA 1
ATOM 2279 C C . ASN A 1 298 ? 39.259 -29.660 -30.116 1.00 53.59 298 ASN A C 1
ATOM 2281 O O . ASN A 1 298 ? 39.783 -30.717 -30.446 1.00 53.59 298 ASN A O 1
ATOM 2285 N N . ILE A 1 299 ? 39.552 -28.515 -30.747 1.00 53.84 299 ILE A N 1
ATOM 2286 C CA . ILE A 1 299 ? 40.611 -28.429 -31.773 1.00 53.84 299 ILE A CA 1
ATOM 2287 C C . ILE A 1 299 ? 41.994 -28.643 -31.139 1.00 53.84 299 ILE A C 1
ATOM 2289 O O . ILE A 1 299 ? 42.815 -29.364 -31.692 1.00 53.84 299 ILE A O 1
ATOM 2293 N N . GLY A 1 300 ? 42.232 -28.075 -29.952 1.00 54.84 300 GLY A N 1
ATOM 2294 C CA . GLY A 1 300 ? 43.482 -28.268 -29.214 1.00 54.84 300 GLY A CA 1
ATOM 2295 C C . GLY A 1 300 ? 43.696 -29.697 -28.701 1.00 54.84 300 GLY A C 1
ATOM 2296 O O . GLY A 1 300 ? 44.842 -30.119 -28.588 1.00 54.84 300 GLY A O 1
ATOM 2297 N N . SER A 1 301 ? 42.631 -30.462 -28.424 1.00 52.88 301 SER A N 1
ATOM 2298 C CA . SER A 1 301 ? 42.757 -31.885 -28.074 1.00 52.88 301 SER A CA 1
ATOM 2299 C C . SER A 1 301 ? 43.022 -32.769 -29.297 1.00 52.88 301 SER A C 1
ATOM 2301 O O . SER A 1 301 ? 43.710 -33.773 -29.172 1.00 52.88 301 SER A O 1
ATOM 2303 N N . LEU A 1 302 ? 42.541 -32.378 -30.484 1.00 51.66 302 LEU A N 1
ATOM 2304 C CA . LEU A 1 302 ? 42.813 -33.071 -31.753 1.00 51.66 302 LEU A CA 1
ATOM 2305 C C . LEU A 1 302 ? 44.260 -32.894 -32.245 1.00 51.66 302 LEU A C 1
ATOM 2307 O O . LEU A 1 302 ? 44.758 -33.749 -32.969 1.00 51.66 302 LEU A O 1
ATOM 2311 N N . GLU A 1 303 ? 44.944 -31.817 -31.849 1.00 49.47 303 GLU A N 1
ATOM 2312 C CA . GLU A 1 303 ? 46.370 -31.597 -32.151 1.00 49.47 303 GLU A CA 1
ATOM 2313 C C . GLU A 1 303 ? 47.319 -32.160 -31.069 1.00 49.47 303 GLU A C 1
ATOM 2315 O O . GLU A 1 303 ? 48.533 -32.159 -31.265 1.00 49.47 303 GLU A O 1
ATOM 2320 N N . GLY A 1 304 ? 46.790 -32.637 -29.932 1.00 47.78 304 GLY A N 1
ATOM 2321 C CA . GLY A 1 304 ? 47.568 -33.071 -28.762 1.00 47.78 304 GLY A CA 1
ATOM 2322 C C . GLY A 1 304 ? 47.597 -34.578 -28.480 1.00 47.78 304 GLY A C 1
ATOM 2323 O O . GLY A 1 304 ? 48.331 -34.997 -27.588 1.00 47.78 304 GLY A O 1
ATOM 2324 N N . GLU A 1 305 ? 46.835 -35.400 -29.206 1.00 46.72 305 GLU A N 1
ATOM 2325 C CA . GLU A 1 305 ? 46.839 -36.862 -29.045 1.00 46.72 305 GLU A CA 1
ATOM 2326 C C . GLU A 1 305 ? 47.785 -37.543 -30.043 1.00 46.72 305 GLU A C 1
ATOM 2328 O O . GLU A 1 305 ? 47.368 -38.239 -30.963 1.00 46.72 305 GLU A O 1
ATOM 2333 N N . ASP A 1 306 ? 49.084 -37.383 -29.806 1.00 41.81 306 ASP A N 1
ATOM 2334 C CA . ASP A 1 306 ? 50.068 -38.410 -30.138 1.00 41.81 306 ASP A CA 1
ATOM 2335 C C . ASP A 1 306 ? 50.865 -38.698 -28.851 1.00 41.81 306 ASP A C 1
ATOM 2337 O O . ASP A 1 306 ? 51.450 -37.794 -28.256 1.00 41.81 306 ASP A O 1
ATOM 2341 N N . TYR A 1 307 ? 50.867 -39.974 -28.442 1.00 37.84 307 TYR A N 1
ATOM 2342 C CA . TYR A 1 307 ? 51.585 -40.617 -27.319 1.00 37.84 307 TYR A CA 1
ATOM 2343 C C . TYR A 1 307 ? 50.879 -40.779 -25.937 1.00 37.84 307 TYR A C 1
ATOM 2345 O O . TYR A 1 307 ? 51.021 -39.966 -25.031 1.00 37.84 307 TYR A O 1
ATOM 2353 N N . LEU A 1 308 ? 50.323 -42.000 -25.762 1.00 36.44 308 LEU A N 1
ATOM 2354 C CA . LEU A 1 308 ? 50.340 -42.903 -24.575 1.00 36.44 308 LEU A CA 1
ATOM 2355 C C . LEU A 1 308 ? 49.191 -42.898 -23.518 1.00 36.44 308 LEU A C 1
ATOM 2357 O O . LEU A 1 308 ? 49.332 -42.315 -22.455 1.00 36.44 308 LEU A O 1
ATOM 2361 N N . LEU A 1 309 ? 48.166 -43.737 -23.789 1.00 34.47 309 LEU A N 1
ATOM 2362 C CA . LEU A 1 309 ? 47.435 -44.749 -22.960 1.00 34.47 309 LEU A CA 1
ATOM 2363 C C . LEU A 1 309 ? 46.823 -44.439 -21.550 1.00 34.47 309 LEU A C 1
ATOM 2365 O O . LEU A 1 309 ? 47.259 -43.542 -20.844 1.00 34.47 309 LEU A O 1
ATOM 2369 N N . PRO A 1 310 ? 45.779 -45.204 -21.121 1.00 48.16 310 PRO A N 1
ATOM 2370 C CA . PRO A 1 310 ? 44.561 -44.658 -20.513 1.00 48.16 310 PRO A CA 1
ATOM 2371 C C . PRO A 1 310 ? 44.430 -44.897 -19.000 1.00 48.16 310 PRO A C 1
ATOM 2373 O O . PRO A 1 310 ? 44.891 -45.914 -18.481 1.00 48.16 310 PRO A O 1
ATOM 2376 N N . SER A 1 311 ? 43.670 -44.038 -18.310 1.00 26.98 311 SER A N 1
ATOM 2377 C CA . SER A 1 311 ? 43.082 -44.388 -17.009 1.00 26.98 311 SER A CA 1
ATOM 2378 C C . SER A 1 311 ? 41.907 -43.495 -16.584 1.00 26.98 311 SER A C 1
ATOM 2380 O O . SER A 1 311 ? 42.073 -42.296 -16.391 1.00 26.98 311 SER A O 1
ATOM 2382 N N . ASN A 1 312 ? 40.800 -44.189 -16.311 1.00 29.08 312 ASN A N 1
ATOM 2383 C CA . ASN A 1 312 ? 39.733 -43.966 -15.330 1.00 29.08 312 ASN A CA 1
ATOM 2384 C C . ASN A 1 312 ? 38.606 -42.933 -15.513 1.00 29.08 312 ASN A C 1
ATOM 2386 O O . ASN A 1 312 ? 38.793 -41.758 -15.799 1.00 29.08 312 ASN A O 1
ATOM 2390 N N . GLU A 1 313 ? 37.422 -43.488 -15.232 1.00 37.69 313 GLU A N 1
ATOM 2391 C CA . GLU A 1 313 ? 36.075 -42.943 -15.093 1.00 37.69 313 GLU A CA 1
ATOM 2392 C C . GLU A 1 313 ? 35.968 -41.719 -14.170 1.00 37.69 313 GLU A C 1
ATOM 2394 O O . GLU A 1 313 ? 36.654 -41.632 -13.151 1.00 37.69 313 GLU A O 1
ATOM 2399 N N . GLY A 1 314 ? 35.014 -40.834 -14.480 1.00 28.44 314 GLY A N 1
ATOM 2400 C CA . GLY A 1 314 ? 34.535 -39.807 -13.554 1.00 28.44 314 GLY A CA 1
ATOM 2401 C C . GLY A 1 314 ? 33.701 -38.710 -14.221 1.00 28.44 314 GLY A C 1
ATOM 2402 O O . GLY A 1 314 ? 34.252 -37.784 -14.803 1.00 28.44 314 GLY A O 1
ATOM 2403 N N . ASP A 1 315 ? 32.380 -38.817 -14.071 1.00 27.73 315 ASP A N 1
ATOM 2404 C CA . ASP A 1 315 ? 31.388 -37.731 -14.071 1.00 27.73 315 ASP A CA 1
ATOM 2405 C C . ASP A 1 315 ? 31.121 -36.948 -15.371 1.00 27.73 315 ASP A C 1
ATOM 2407 O O . ASP A 1 315 ? 31.438 -35.767 -15.525 1.00 27.73 315 ASP A O 1
ATOM 2411 N N . ALA A 1 316 ? 30.356 -37.581 -16.267 1.00 33.22 316 ALA A N 1
ATOM 2412 C CA . ALA A 1 316 ? 29.509 -36.856 -17.207 1.00 33.22 316 ALA A CA 1
ATOM 2413 C C . ALA A 1 316 ? 28.393 -36.137 -16.425 1.00 33.22 316 ALA A C 1
ATOM 2415 O O . ALA A 1 316 ? 27.409 -36.745 -15.999 1.00 33.22 316 ALA A O 1
ATOM 2416 N N . VAL A 1 317 ? 28.561 -34.831 -16.221 1.00 34.81 317 VAL A N 1
ATOM 2417 C CA . VAL A 1 317 ? 27.533 -33.943 -15.671 1.00 34.81 317 VAL A CA 1
ATOM 2418 C C . VAL A 1 317 ? 26.315 -33.981 -16.596 1.00 34.81 317 VAL A C 1
ATOM 2420 O O . VAL A 1 317 ? 26.348 -33.464 -17.712 1.00 34.81 317 VAL A O 1
ATOM 2423 N N . ALA A 1 318 ? 25.241 -34.615 -16.129 1.00 34.06 318 ALA A N 1
ATOM 2424 C CA . ALA A 1 318 ? 23.952 -34.626 -16.802 1.00 34.06 318 ALA A CA 1
ATOM 2425 C C . ALA A 1 318 ? 23.438 -33.186 -16.957 1.00 34.06 318 ALA A C 1
ATOM 2427 O O . ALA A 1 318 ? 23.225 -32.475 -15.972 1.00 34.06 318 ALA A O 1
ATOM 2428 N N . SER A 1 319 ? 23.251 -32.747 -18.202 1.00 40.06 319 SER A N 1
ATOM 2429 C CA . SER A 1 319 ? 22.614 -31.471 -18.503 1.00 40.06 319 SER A CA 1
ATOM 2430 C C . SER A 1 319 ? 21.097 -31.576 -18.236 1.00 40.06 319 SER A C 1
ATOM 2432 O O . SER A 1 319 ? 20.480 -32.581 -18.598 1.00 40.06 319 SER A O 1
ATOM 2434 N N . PRO A 1 320 ? 20.444 -30.555 -17.644 1.00 37.91 320 PRO A N 1
ATOM 2435 C CA . PRO A 1 320 ? 19.015 -30.592 -17.287 1.00 37.91 320 PRO A CA 1
ATOM 2436 C C . PRO A 1 320 ? 18.028 -30.655 -18.469 1.00 37.91 320 PRO A C 1
ATOM 2438 O O . PRO A 1 320 ? 16.826 -30.509 -18.267 1.00 37.91 320 PRO A O 1
ATOM 2441 N N . LEU A 1 321 ? 18.512 -30.821 -19.705 1.00 40.62 321 LEU A N 1
ATOM 2442 C CA . LEU A 1 321 ? 17.715 -30.781 -20.934 1.00 40.62 321 LEU A CA 1
ATOM 2443 C C . LEU A 1 321 ? 17.674 -32.128 -21.677 1.00 40.62 321 LEU A C 1
ATOM 2445 O O . LEU A 1 321 ? 17.117 -32.206 -22.767 1.00 40.62 321 LEU A O 1
ATOM 2449 N N . ALA A 1 322 ? 18.210 -33.201 -21.086 1.00 37.62 322 ALA A N 1
ATOM 2450 C CA . ALA A 1 322 ? 18.048 -34.559 -21.614 1.00 37.62 322 ALA A CA 1
ATOM 2451 C C . ALA A 1 322 ? 16.584 -35.060 -21.532 1.00 37.62 322 ALA A C 1
ATOM 2453 O O . ALA A 1 322 ? 16.179 -35.921 -22.312 1.00 37.62 322 ALA A O 1
ATOM 2454 N N . ASP A 1 323 ? 15.759 -34.461 -20.662 1.00 42.69 323 ASP A N 1
ATOM 2455 C CA . ASP A 1 323 ? 14.343 -34.823 -20.464 1.00 42.69 323 ASP A CA 1
ATOM 2456 C C . ASP A 1 323 ? 13.394 -34.333 -21.579 1.00 42.69 323 ASP A C 1
ATOM 2458 O O . ASP A 1 323 ? 12.222 -34.710 -21.602 1.00 42.69 323 ASP A O 1
ATOM 2462 N N . LEU A 1 324 ? 13.874 -33.529 -22.539 1.00 46.44 324 LEU A N 1
ATOM 2463 C CA . LEU A 1 324 ? 13.064 -33.028 -23.665 1.00 46.44 324 LEU A CA 1
ATOM 2464 C C . LEU A 1 324 ? 13.255 -33.804 -24.983 1.00 46.44 324 LEU A C 1
ATOM 2466 O O . LEU A 1 324 ? 12.650 -33.448 -25.995 1.00 46.44 324 LEU A O 1
ATOM 2470 N N . GLY A 1 325 ? 14.031 -34.894 -24.983 1.00 40.47 325 GLY A N 1
ATOM 2471 C CA . GLY A 1 325 ? 14.031 -35.877 -26.077 1.00 40.47 325 GLY A CA 1
ATOM 2472 C C . GLY A 1 325 ? 14.604 -35.393 -27.417 1.00 40.47 325 GLY A C 1
ATOM 2473 O O . GLY A 1 325 ? 14.210 -35.903 -28.468 1.00 40.47 325 GLY A O 1
ATOM 2474 N N . VAL A 1 326 ? 15.527 -34.430 -27.403 1.00 40.81 326 VAL A N 1
ATOM 2475 C CA . VAL A 1 326 ? 16.240 -33.969 -28.602 1.00 40.81 326 VAL A CA 1
ATOM 2476 C C . VAL A 1 326 ? 17.589 -34.689 -28.679 1.00 40.81 326 VAL A C 1
ATOM 2478 O O . VAL A 1 326 ? 18.556 -34.317 -28.031 1.00 40.81 326 VAL A O 1
ATOM 2481 N N . THR A 1 327 ? 17.645 -35.779 -29.444 1.00 43.53 327 THR A N 1
ATOM 2482 C CA . THR A 1 327 ? 18.782 -36.717 -29.479 1.00 43.53 327 THR A CA 1
ATOM 2483 C C . THR A 1 327 ? 19.807 -36.412 -30.574 1.00 43.53 327 THR A C 1
ATOM 2485 O O . THR A 1 327 ? 20.241 -37.326 -31.274 1.00 43.53 327 THR A O 1
ATOM 2488 N N . ASP A 1 328 ? 20.196 -35.153 -30.770 1.00 49.69 328 ASP A N 1
ATOM 2489 C CA . ASP A 1 328 ? 21.310 -34.861 -31.675 1.00 49.69 328 ASP A CA 1
ATOM 2490 C C . ASP A 1 328 ? 22.083 -33.617 -31.232 1.00 49.69 328 ASP A C 1
ATOM 2492 O O . ASP A 1 328 ? 21.544 -32.507 -31.231 1.00 49.69 328 ASP A O 1
ATOM 2496 N N . ALA A 1 329 ? 23.364 -33.793 -30.899 1.00 50.38 329 ALA A N 1
ATOM 2497 C CA . ALA A 1 329 ? 24.270 -32.722 -30.484 1.00 50.38 329 ALA A CA 1
ATOM 2498 C C . ALA A 1 329 ? 24.374 -31.606 -31.542 1.00 50.38 329 ALA A C 1
ATOM 2500 O O . ALA A 1 329 ? 24.718 -30.473 -31.215 1.00 50.38 329 ALA A O 1
ATOM 2501 N N . GLY A 1 330 ? 24.058 -31.895 -32.812 1.00 54.19 330 GLY A N 1
ATOM 2502 C CA . GLY A 1 330 ? 23.922 -30.892 -33.870 1.00 54.19 330 GLY A CA 1
ATOM 2503 C C . GLY A 1 330 ? 22.714 -29.964 -33.695 1.00 54.19 330 GLY A C 1
ATOM 2504 O O . GLY A 1 330 ? 22.809 -28.766 -33.952 1.00 54.19 330 GLY A O 1
ATOM 2505 N N . SER A 1 331 ? 21.586 -30.493 -33.227 1.00 49.47 331 SER A N 1
ATOM 2506 C CA . SER A 1 331 ? 20.330 -29.749 -33.074 1.00 49.47 331 SER A CA 1
ATOM 2507 C C . SER A 1 331 ? 20.311 -28.849 -31.835 1.00 49.47 331 SER A C 1
ATOM 2509 O O . SER A 1 331 ? 19.815 -27.726 -31.915 1.00 49.47 331 SER A O 1
ATOM 2511 N N . GLU A 1 332 ? 20.956 -29.266 -30.739 1.00 55.12 332 GLU A N 1
ATOM 2512 C CA . GLU A 1 332 ? 21.172 -28.419 -29.557 1.00 55.12 332 GLU A CA 1
ATOM 2513 C C . GLU A 1 332 ? 22.011 -27.174 -29.896 1.00 55.12 332 GLU A C 1
ATOM 2515 O O . GLU A 1 332 ? 21.723 -26.076 -29.417 1.00 55.12 332 GLU A O 1
ATOM 2520 N N . ARG A 1 333 ? 22.994 -27.314 -30.802 1.00 56.84 333 ARG A N 1
ATOM 2521 C CA . ARG A 1 333 ? 23.855 -26.213 -31.278 1.00 56.84 333 ARG A CA 1
ATOM 2522 C C . ARG A 1 333 ? 23.070 -25.157 -32.049 1.00 56.84 333 ARG A C 1
ATOM 2524 O O . ARG A 1 333 ? 23.233 -23.966 -31.797 1.00 56.84 333 ARG A O 1
ATOM 2531 N N . TRP A 1 334 ? 22.204 -25.579 -32.970 1.00 59.34 334 TRP A N 1
ATOM 2532 C CA . TRP A 1 334 ? 21.347 -24.656 -33.719 1.00 59.34 334 TRP A CA 1
ATOM 2533 C C . TRP A 1 334 ? 20.302 -24.001 -32.822 1.00 59.34 334 TRP A C 1
ATOM 2535 O O . TRP A 1 334 ? 20.032 -22.811 -32.977 1.00 59.34 334 TRP A O 1
ATOM 2545 N N . LEU A 1 335 ? 19.757 -24.743 -31.856 1.00 59.50 335 LEU A N 1
ATOM 2546 C CA . LEU A 1 335 ? 18.780 -24.218 -30.910 1.00 59.50 335 LEU A CA 1
ATOM 2547 C C . LEU A 1 335 ? 19.404 -23.144 -30.004 1.00 59.50 335 LEU A C 1
ATOM 2549 O O . LEU A 1 335 ? 18.842 -22.057 -29.881 1.00 59.50 335 LEU A O 1
ATOM 2553 N N . ALA A 1 336 ? 20.589 -23.389 -29.439 1.00 59.97 336 ALA A N 1
ATOM 2554 C CA . ALA A 1 336 ? 21.287 -22.423 -28.587 1.00 59.97 336 ALA A CA 1
ATOM 2555 C C . ALA A 1 336 ? 21.693 -21.141 -29.342 1.00 59.97 336 ALA A C 1
ATOM 2557 O O . ALA A 1 336 ? 21.607 -20.047 -28.783 1.00 59.97 336 ALA A O 1
ATOM 2558 N N . LEU A 1 337 ? 22.078 -21.256 -30.620 1.00 66.00 337 LEU A N 1
ATOM 2559 C CA . LEU A 1 337 ? 22.461 -20.108 -31.452 1.00 66.00 337 LEU A CA 1
ATOM 2560 C C . LEU A 1 337 ? 21.248 -19.317 -31.978 1.00 66.00 337 LEU A C 1
ATOM 2562 O O . LEU A 1 337 ? 21.314 -18.095 -32.100 1.00 66.00 337 LEU A O 1
ATOM 2566 N N . ALA A 1 338 ? 20.141 -20.001 -32.291 1.00 68.31 338 ALA A N 1
ATOM 2567 C CA . ALA A 1 338 ? 18.940 -19.391 -32.866 1.00 68.31 338 ALA A CA 1
ATOM 2568 C C . ALA A 1 338 ? 17.980 -18.812 -31.815 1.00 68.31 338 ALA A C 1
ATOM 2570 O O . ALA A 1 338 ? 17.248 -17.869 -32.117 1.00 68.31 338 ALA A O 1
ATOM 2571 N N . THR A 1 339 ? 17.982 -19.331 -30.582 1.00 64.81 339 THR A N 1
ATOM 2572 C CA . THR A 1 339 ? 17.024 -18.923 -29.537 1.00 64.81 339 THR A CA 1
ATOM 2573 C C . THR A 1 339 ? 17.136 -17.439 -29.155 1.00 64.81 339 THR A C 1
ATOM 2575 O O . THR A 1 339 ? 16.096 -16.778 -29.105 1.00 64.81 339 THR A O 1
ATOM 2578 N N . PRO A 1 340 ? 18.329 -16.847 -28.945 1.00 66.06 340 PRO A N 1
ATOM 2579 C CA . PRO A 1 340 ? 18.440 -15.424 -28.606 1.00 66.06 340 PRO A CA 1
ATOM 2580 C C . PRO A 1 340 ? 17.998 -14.446 -29.716 1.00 66.06 340 PRO A C 1
ATOM 2582 O O . PRO A 1 340 ? 17.181 -13.572 -29.418 1.00 66.06 340 PRO A O 1
ATOM 2585 N N . PRO A 1 341 ? 18.437 -14.561 -30.991 1.00 69.81 341 PRO A N 1
ATOM 2586 C CA . PRO A 1 341 ? 17.958 -13.669 -32.050 1.00 69.81 341 PRO A CA 1
ATOM 2587 C C . PRO A 1 341 ? 16.470 -13.876 -32.353 1.00 69.81 341 PRO A C 1
ATOM 2589 O O . PRO A 1 341 ? 15.772 -12.902 -32.635 1.00 69.81 341 PRO A O 1
ATOM 2592 N N . LEU A 1 342 ? 15.958 -15.107 -32.231 1.00 72.69 342 LEU A N 1
ATOM 2593 C CA . LEU A 1 342 ? 14.526 -15.383 -32.340 1.00 72.69 342 LEU A CA 1
ATOM 2594 C C . LEU A 1 342 ? 13.743 -14.714 -31.204 1.00 72.69 342 LEU A C 1
ATOM 2596 O O . LEU A 1 342 ? 12.725 -14.085 -31.463 1.00 72.69 342 LEU A O 1
ATOM 2600 N N . THR A 1 343 ? 14.241 -14.777 -29.967 1.00 65.25 343 THR A N 1
ATOM 2601 C CA . THR A 1 343 ? 13.639 -14.082 -28.816 1.00 65.25 343 THR A CA 1
ATOM 2602 C C . THR A 1 343 ? 13.622 -12.569 -29.033 1.00 65.25 343 THR A C 1
ATOM 2604 O O . THR A 1 343 ? 12.583 -11.946 -28.843 1.00 65.25 343 THR A O 1
ATOM 2607 N N . LEU A 1 344 ? 14.716 -11.975 -29.521 1.00 69.12 344 LEU A N 1
ATOM 2608 C CA . LEU A 1 344 ? 14.780 -10.541 -29.839 1.00 69.12 344 LEU A CA 1
ATOM 2609 C C . LEU A 1 344 ? 13.813 -10.145 -30.971 1.00 69.12 344 LEU A C 1
ATOM 2611 O O . LEU A 1 344 ? 13.138 -9.117 -30.873 1.00 69.12 344 LEU A O 1
ATOM 2615 N N . ALA A 1 345 ? 13.703 -10.964 -32.022 1.00 73.44 345 ALA A N 1
ATOM 2616 C CA . ALA A 1 345 ? 12.743 -10.760 -33.107 1.00 73.44 345 ALA A CA 1
ATOM 2617 C C . ALA A 1 345 ? 11.290 -10.881 -32.612 1.00 73.44 345 ALA A C 1
ATOM 2619 O O . ALA A 1 345 ? 10.449 -10.047 -32.951 1.00 73.44 345 ALA A O 1
ATOM 2620 N N . CYS A 1 346 ? 11.007 -11.858 -31.748 1.00 66.88 346 CYS A N 1
ATOM 2621 C CA . CYS A 1 346 ? 9.711 -12.026 -31.096 1.00 66.88 346 CYS A CA 1
ATOM 2622 C C . CYS A 1 346 ? 9.383 -10.850 -30.166 1.00 66.88 346 CYS A C 1
ATOM 2624 O O . CYS A 1 346 ? 8.270 -10.342 -30.221 1.00 66.88 346 CYS A O 1
ATOM 2626 N N . CYS A 1 347 ? 10.330 -10.351 -29.367 1.00 64.19 347 CYS A N 1
ATOM 2627 C CA . CYS A 1 347 ? 10.132 -9.173 -28.516 1.00 64.19 347 CYS A CA 1
ATOM 2628 C C . CYS A 1 347 ? 9.859 -7.902 -29.340 1.00 64.19 347 CYS A C 1
ATOM 2630 O O . CYS A 1 347 ? 8.985 -7.111 -28.980 1.00 64.19 347 CYS A O 1
ATOM 2632 N N . ARG A 1 348 ? 10.556 -7.720 -30.471 1.00 70.12 348 ARG A N 1
ATOM 2633 C CA . ARG A 1 348 ? 10.292 -6.631 -31.432 1.00 70.12 348 ARG A CA 1
ATOM 2634 C C . ARG A 1 348 ? 8.883 -6.733 -32.027 1.00 70.12 348 ARG A C 1
ATOM 2636 O O . ARG A 1 348 ? 8.179 -5.727 -32.072 1.00 70.12 348 ARG A O 1
ATOM 2643 N N . LEU A 1 349 ? 8.468 -7.936 -32.426 1.00 65.00 349 LEU A N 1
ATOM 2644 C CA . LEU A 1 349 ? 7.142 -8.202 -32.992 1.00 65.00 349 LEU A CA 1
ATOM 2645 C C . LEU A 1 349 ? 6.019 -8.029 -31.953 1.00 65.00 349 LEU A C 1
ATOM 2647 O O . LEU A 1 349 ? 4.998 -7.411 -32.236 1.00 65.00 349 LEU A O 1
ATOM 2651 N N . LEU A 1 350 ? 6.206 -8.523 -30.727 1.00 59.59 350 LEU A N 1
ATOM 2652 C CA . LEU A 1 350 ? 5.237 -8.374 -29.636 1.00 59.59 350 LEU A CA 1
ATOM 2653 C C . LEU A 1 350 ? 5.055 -6.906 -29.229 1.00 59.59 350 LEU A C 1
ATOM 2655 O O . LEU A 1 350 ? 3.939 -6.495 -28.924 1.00 59.59 350 LEU A O 1
ATOM 2659 N N . ARG A 1 351 ? 6.111 -6.084 -29.298 1.00 61.91 351 ARG A N 1
ATOM 2660 C CA . ARG A 1 351 ? 6.005 -4.634 -29.072 1.00 61.91 351 ARG A CA 1
ATOM 2661 C C . ARG A 1 351 ? 5.240 -3.925 -30.190 1.00 61.91 351 ARG A C 1
ATOM 2663 O O . ARG A 1 351 ? 4.457 -3.028 -29.902 1.00 61.91 351 ARG A O 1
ATOM 2670 N N . SER A 1 352 ? 5.427 -4.327 -31.451 1.00 60.78 352 SER A N 1
ATOM 2671 C CA . SER A 1 352 ? 4.623 -3.781 -32.556 1.00 60.78 352 SER A CA 1
ATOM 2672 C C . SER A 1 352 ? 3.156 -4.220 -32.504 1.00 60.78 352 SER A C 1
ATOM 2674 O O . SER A 1 352 ? 2.321 -3.600 -33.151 1.00 60.78 352 SER A O 1
ATOM 2676 N N . LEU A 1 353 ? 2.857 -5.290 -31.757 1.00 56.25 353 LEU A N 1
ATOM 2677 C CA . LEU A 1 353 ? 1.511 -5.822 -31.537 1.00 56.25 353 LEU A CA 1
ATOM 2678 C C . LEU A 1 353 ? 0.807 -5.235 -30.301 1.00 56.25 353 LEU A C 1
ATOM 2680 O O . LEU A 1 353 ? -0.408 -5.365 -30.203 1.00 56.25 353 LEU A O 1
ATOM 2684 N N . ASN A 1 354 ? 1.539 -4.626 -29.359 1.00 53.97 354 ASN A N 1
ATOM 2685 C CA . ASN A 1 354 ? 0.989 -4.132 -28.093 1.00 53.97 354 ASN A CA 1
ATOM 2686 C C . ASN A 1 354 ? 1.564 -2.752 -27.724 1.00 53.97 354 ASN A C 1
ATOM 2688 O O . ASN A 1 354 ? 2.349 -2.619 -26.781 1.00 53.97 354 ASN A O 1
ATOM 2692 N N . GLN A 1 355 ? 1.204 -1.719 -28.489 1.00 54.84 355 GLN A N 1
ATOM 2693 C CA . GLN A 1 355 ? 1.500 -0.334 -28.121 1.00 54.84 355 GLN A CA 1
ATOM 2694 C C . GLN A 1 355 ? 0.506 0.130 -27.044 1.00 54.84 355 GLN A C 1
ATOM 2696 O O . GLN A 1 355 ? -0.668 0.352 -27.321 1.00 54.84 355 GLN A O 1
ATOM 2701 N N . THR A 1 356 ? 0.959 0.277 -25.799 1.00 47.47 356 THR A N 1
ATOM 2702 C CA . THR A 1 356 ? 0.159 0.872 -24.718 1.00 47.47 356 THR A CA 1
ATOM 2703 C C . THR A 1 356 ? 0.432 2.373 -24.632 1.00 47.47 356 THR A C 1
ATOM 2705 O O . THR A 1 356 ? 1.563 2.770 -24.365 1.00 47.47 356 THR A O 1
ATOM 2708 N N . GLY A 1 357 ? -0.593 3.205 -24.847 1.00 51.16 357 GLY A N 1
ATOM 2709 C CA . GLY A 1 357 ? -0.520 4.663 -24.687 1.00 51.16 357 GLY A CA 1
ATOM 2710 C C . GLY A 1 357 ? -1.421 5.413 -25.672 1.00 51.16 357 GLY A C 1
ATOM 2711 O O . GLY A 1 357 ? -1.359 5.194 -26.877 1.00 51.16 357 GLY A O 1
ATOM 2712 N N . VAL A 1 358 ? -2.254 6.330 -25.170 1.00 52.22 358 VAL A N 1
ATOM 2713 C CA . VAL A 1 358 ? -3.229 7.094 -25.982 1.00 52.22 358 VAL A CA 1
ATOM 2714 C C . VAL A 1 358 ? -2.542 8.061 -26.965 1.00 52.22 358 VAL A C 1
ATOM 2716 O O . VAL A 1 358 ? -3.127 8.430 -27.980 1.00 52.22 358 VAL A O 1
ATOM 2719 N N . GLN A 1 359 ? -1.280 8.433 -26.720 1.00 48.56 359 GLN A N 1
ATOM 2720 C CA . GLN A 1 359 ? -0.549 9.424 -27.521 1.00 48.56 359 GLN A CA 1
ATOM 2721 C C . GLN A 1 359 ? -0.294 9.009 -28.983 1.00 48.56 359 GLN A C 1
ATOM 2723 O O . GLN A 1 359 ? -0.186 9.886 -29.838 1.00 48.56 359 GLN A O 1
ATOM 2728 N N . TRP A 1 360 ? -0.260 7.709 -29.302 1.00 53.06 360 TRP A N 1
ATOM 2729 C CA . TRP A 1 360 ? 0.103 7.210 -30.642 1.00 53.06 360 TRP A CA 1
ATOM 2730 C C . TRP A 1 360 ? -1.009 6.433 -31.359 1.00 53.06 360 TRP A C 1
ATOM 2732 O O . TRP A 1 360 ? -0.793 5.947 -32.463 1.00 53.06 360 TRP A O 1
ATOM 2742 N N . ALA A 1 361 ? -2.223 6.388 -30.797 1.00 54.94 361 ALA A N 1
ATOM 2743 C CA . ALA A 1 361 ? -3.368 5.644 -31.346 1.00 54.94 361 ALA A CA 1
ATOM 2744 C C . ALA A 1 361 ? -3.828 6.095 -32.754 1.00 54.94 361 ALA A C 1
ATOM 2746 O O . ALA A 1 361 ? -4.632 5.427 -33.398 1.00 54.94 361 ALA A O 1
ATOM 2747 N N . HIS A 1 362 ? -3.346 7.247 -33.227 1.00 58.53 362 HIS A N 1
ATOM 2748 C CA . HIS A 1 362 ? -3.659 7.807 -34.542 1.00 58.53 362 HIS A CA 1
ATOM 2749 C C . HIS A 1 362 ? -2.719 7.318 -35.660 1.00 58.53 362 HIS A C 1
ATOM 2751 O O . HIS A 1 362 ? -2.999 7.569 -36.833 1.00 58.53 362 HIS A O 1
ATOM 2757 N N . LEU A 1 363 ? -1.606 6.653 -35.327 1.00 59.16 363 LEU A N 1
ATOM 2758 C CA . LEU A 1 363 ? -0.679 6.087 -36.308 1.00 59.16 363 LEU A CA 1
ATOM 2759 C C . LEU A 1 363 ? -1.071 4.636 -36.638 1.00 59.16 363 LEU A C 1
ATOM 2761 O O . LEU A 1 363 ? -1.494 3.904 -35.746 1.00 59.16 363 LEU A O 1
ATOM 2765 N N . PRO A 1 364 ? -0.933 4.189 -37.901 1.00 58.22 364 PRO A N 1
ATOM 2766 C CA . PRO A 1 364 ? -1.227 2.809 -38.271 1.00 58.22 364 PRO A CA 1
ATOM 2767 C C . PRO A 1 364 ? -0.195 1.856 -37.651 1.00 58.22 364 PRO A C 1
ATOM 2769 O O . PRO A 1 364 ? 0.999 1.952 -37.939 1.00 58.22 364 PRO A O 1
ATOM 2772 N N . ASP A 1 365 ? -0.656 0.922 -36.820 1.00 63.44 365 ASP A N 1
ATOM 2773 C CA . ASP A 1 365 ? 0.159 -0.130 -36.215 1.00 63.44 365 ASP A CA 1
ATOM 2774 C C . ASP A 1 365 ? -0.118 -1.509 -36.853 1.00 63.44 365 ASP A C 1
ATOM 2776 O O . ASP A 1 365 ? -0.991 -1.683 -37.714 1.00 63.44 365 ASP A O 1
ATOM 2780 N N . LEU A 1 366 ? 0.660 -2.524 -36.456 1.00 62.72 366 LEU A N 1
ATOM 2781 C CA . LEU A 1 366 ? 0.480 -3.884 -36.973 1.00 62.72 366 LEU A CA 1
ATOM 2782 C C . LEU A 1 366 ? -0.875 -4.471 -36.534 1.00 62.72 366 LEU A C 1
ATOM 2784 O O . LEU A 1 366 ? -1.446 -5.285 -37.255 1.00 62.72 366 LEU A O 1
ATOM 2788 N N . GLY A 1 367 ? -1.402 -4.053 -35.377 1.00 62.72 367 GLY A N 1
ATOM 2789 C CA . GLY A 1 367 ? -2.723 -4.451 -34.889 1.00 62.72 367 GLY A CA 1
ATOM 2790 C C . GLY A 1 367 ? -3.852 -3.954 -35.795 1.00 62.72 367 GLY A C 1
ATOM 2791 O O . GLY A 1 367 ? -4.732 -4.730 -36.168 1.00 62.72 367 GLY A O 1
ATOM 2792 N N . HIS A 1 368 ? -3.794 -2.695 -36.224 1.00 66.94 368 HIS A N 1
ATOM 2793 C CA . HIS A 1 368 ? -4.702 -2.082 -37.191 1.00 66.94 368 HIS A CA 1
ATOM 2794 C C . HIS A 1 368 ? -4.577 -2.756 -38.560 1.00 66.94 368 HIS A C 1
ATOM 2796 O O . HIS A 1 368 ? -5.591 -3.024 -39.203 1.00 66.94 368 HIS A O 1
ATOM 2802 N N . TRP A 1 369 ? -3.355 -3.099 -38.984 1.00 67.50 369 TRP A N 1
ATOM 2803 C CA . TRP A 1 369 ? -3.132 -3.866 -40.213 1.00 67.50 369 TRP A CA 1
ATOM 2804 C C . TRP A 1 369 ? -3.753 -5.273 -40.136 1.00 67.50 369 TRP A C 1
ATOM 2806 O O . TRP A 1 369 ? -4.459 -5.688 -41.053 1.00 67.50 369 TRP A O 1
ATOM 2816 N N . LEU A 1 370 ? -3.566 -5.991 -39.023 1.00 64.75 370 LEU A N 1
ATOM 2817 C CA . LEU A 1 370 ? -4.120 -7.337 -38.814 1.00 64.75 370 LEU A CA 1
ATOM 2818 C C . LEU A 1 370 ? -5.652 -7.353 -38.696 1.00 64.75 370 LEU A C 1
ATOM 2820 O O . LEU A 1 370 ? -6.278 -8.328 -39.112 1.00 64.75 370 LEU A O 1
ATOM 2824 N N . ASN A 1 371 ? -6.244 -6.289 -38.149 1.00 65.25 371 ASN A N 1
ATOM 2825 C CA . ASN A 1 371 ? -7.692 -6.143 -37.979 1.00 65.25 371 ASN A CA 1
ATOM 2826 C C . ASN A 1 371 ? -8.383 -5.447 -39.168 1.00 65.25 371 ASN A C 1
ATOM 2828 O O . ASN A 1 371 ? -9.608 -5.310 -39.170 1.00 65.25 371 ASN A O 1
ATOM 2832 N N . SER A 1 372 ? -7.628 -5.022 -40.187 1.00 71.44 372 SER A N 1
ATOM 2833 C CA . SER A 1 372 ? -8.183 -4.433 -41.407 1.00 71.44 372 SER A CA 1
ATOM 2834 C C . SER A 1 372 ? -8.982 -5.464 -42.211 1.00 71.44 372 SER A C 1
ATOM 2836 O O . SER A 1 372 ? -8.549 -6.600 -42.433 1.00 71.44 372 SER A O 1
ATOM 2838 N N . LEU A 1 373 ? -10.146 -5.043 -42.715 1.00 70.19 373 LEU A N 1
ATOM 2839 C CA . LEU A 1 373 ? -11.022 -5.862 -43.559 1.00 70.19 373 LEU A CA 1
ATOM 2840 C C . LEU A 1 373 ? -10.330 -6.325 -44.853 1.00 70.19 373 LEU A C 1
ATOM 2842 O O . LEU A 1 373 ? -10.671 -7.384 -45.380 1.00 70.19 373 LEU A O 1
ATOM 2846 N N . GLU A 1 374 ? -9.322 -5.588 -45.325 1.00 75.75 374 GLU A N 1
ATOM 2847 C CA . GLU A 1 374 ? -8.570 -5.905 -46.546 1.00 75.75 374 GLU A CA 1
ATOM 2848 C C . GLU A 1 374 ? -7.663 -7.139 -46.391 1.00 75.75 374 GLU A C 1
ATOM 2850 O O . GLU A 1 374 ? -7.362 -7.823 -47.372 1.00 75.75 374 GLU A O 1
ATOM 2855 N N . HIS A 1 375 ? -7.258 -7.479 -45.162 1.00 74.75 375 HIS A N 1
ATOM 2856 C CA . HIS A 1 375 ? -6.297 -8.556 -44.892 1.00 74.75 375 HIS A CA 1
ATOM 2857 C C . HIS A 1 375 ? -6.923 -9.802 -44.245 1.00 74.75 375 HIS A C 1
ATOM 2859 O O . HIS A 1 375 ? -6.244 -10.824 -44.098 1.00 74.75 375 HIS A O 1
ATOM 2865 N N . LYS A 1 376 ? -8.234 -9.782 -43.951 1.00 75.88 376 LYS A N 1
ATOM 2866 C CA . LYS A 1 376 ? -8.973 -10.904 -43.334 1.00 75.88 376 LYS A CA 1
ATOM 2867 C C . LYS A 1 376 ? -8.853 -12.208 -44.139 1.00 75.88 376 LYS A C 1
ATOM 2869 O O . LYS A 1 376 ? -8.681 -13.280 -43.560 1.00 75.88 376 LYS A O 1
ATOM 2874 N N . ILE A 1 377 ? -8.885 -12.126 -45.473 1.00 79.75 377 ILE A N 1
ATOM 2875 C CA . ILE A 1 377 ? -8.780 -13.297 -46.363 1.00 79.75 377 ILE A CA 1
ATOM 2876 C C . ILE A 1 377 ? -7.375 -13.909 -46.300 1.00 79.75 377 ILE A C 1
ATOM 2878 O O . ILE A 1 377 ? -7.235 -15.120 -46.133 1.00 79.75 377 ILE A O 1
ATOM 2882 N N . VAL A 1 378 ? -6.332 -13.077 -46.377 1.00 80.81 378 VAL A N 1
A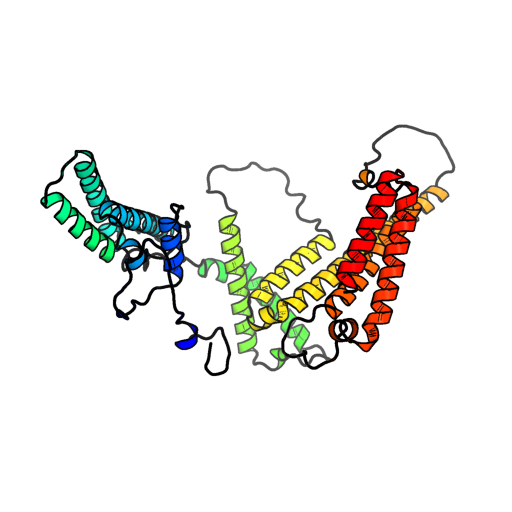TOM 2883 C CA . VAL A 1 378 ? -4.931 -13.526 -46.320 1.00 80.81 378 VAL A CA 1
ATOM 2884 C C . VAL A 1 378 ? -4.629 -14.173 -44.969 1.00 80.81 378 VAL A C 1
ATOM 2886 O O . VAL A 1 378 ? -4.036 -15.251 -44.916 1.00 80.81 378 VAL A O 1
ATOM 2889 N N . LEU A 1 379 ? -5.095 -13.564 -43.876 1.00 77.75 379 LEU A N 1
ATOM 2890 C CA . LEU A 1 379 ? -4.874 -14.074 -42.525 1.00 77.75 379 LEU A CA 1
ATOM 2891 C C . LEU A 1 379 ? -5.638 -15.384 -42.261 1.00 77.75 379 LEU A C 1
ATOM 2893 O O . LEU A 1 379 ? -5.120 -16.271 -41.580 1.00 77.75 379 LEU A O 1
ATOM 2897 N N . SER A 1 380 ? -6.833 -15.534 -42.841 1.00 82.81 380 SER A N 1
ATOM 2898 C CA . SER A 1 380 ? -7.619 -16.774 -42.799 1.00 82.81 380 SER A CA 1
ATOM 2899 C C . SER A 1 380 ? -6.948 -17.907 -43.583 1.00 82.81 380 SER A C 1
ATOM 2901 O O . SER A 1 380 ? -6.819 -19.018 -43.068 1.00 82.81 380 SER A O 1
ATOM 2903 N N . LEU A 1 381 ? -6.434 -17.628 -44.785 1.00 83.38 381 LEU A N 1
ATOM 2904 C CA . LEU A 1 381 ? -5.681 -18.609 -45.575 1.00 83.38 381 LEU A CA 1
ATOM 2905 C C . LEU A 1 381 ? -4.391 -19.040 -44.866 1.00 83.38 381 LEU A C 1
ATOM 2907 O O . LEU A 1 381 ? -4.087 -20.231 -44.811 1.00 83.38 381 LEU A O 1
ATOM 2911 N N . LEU A 1 382 ? -3.665 -18.095 -44.265 1.00 81.94 382 LEU A N 1
ATOM 2912 C CA . LEU A 1 382 ? -2.461 -18.387 -43.488 1.00 81.94 382 LEU A CA 1
ATOM 2913 C C . LEU A 1 382 ? -2.772 -19.249 -42.253 1.00 81.94 382 LEU A C 1
ATOM 2915 O O . LEU A 1 382 ? -2.025 -20.178 -41.949 1.00 81.94 382 LEU A O 1
ATOM 2919 N N . ALA A 1 383 ? -3.887 -18.979 -41.567 1.00 81.06 383 ALA A N 1
ATOM 2920 C CA . ALA A 1 383 ? -4.360 -19.789 -40.445 1.00 81.06 383 ALA A CA 1
ATOM 2921 C C . ALA A 1 383 ? -4.765 -21.207 -40.878 1.00 81.06 383 ALA A C 1
ATOM 2923 O O . ALA A 1 383 ? -4.439 -22.175 -40.197 1.00 81.06 383 ALA A O 1
ATOM 2924 N N . ALA A 1 384 ? -5.438 -21.349 -42.022 1.00 84.31 384 ALA A N 1
ATOM 2925 C CA . ALA A 1 384 ? -5.785 -22.657 -42.572 1.00 84.31 384 ALA A CA 1
ATOM 2926 C C . ALA A 1 384 ? -4.525 -23.468 -42.923 1.00 84.31 384 ALA A C 1
ATOM 2928 O O . ALA A 1 384 ? -4.428 -24.647 -42.578 1.00 84.31 384 ALA A O 1
ATOM 2929 N N . LEU A 1 385 ? -3.532 -22.827 -43.550 1.00 82.69 385 LEU A N 1
ATOM 2930 C CA . LEU A 1 385 ? -2.253 -23.450 -43.899 1.00 82.69 385 LEU A CA 1
ATOM 2931 C C . LEU A 1 385 ? -1.453 -23.875 -42.660 1.00 82.69 385 LEU A C 1
ATOM 2933 O O . LEU A 1 385 ? -0.902 -24.976 -42.645 1.00 82.69 385 LEU A O 1
ATOM 2937 N N . SER A 1 386 ? -1.406 -23.051 -41.610 1.00 79.56 386 SER A N 1
ATOM 2938 C CA . SER A 1 386 ? -0.681 -23.389 -40.379 1.00 79.56 386 SER A CA 1
ATOM 2939 C C . SER A 1 386 ? -1.359 -24.513 -39.591 1.00 79.56 386 SER A C 1
ATOM 2941 O O . SER A 1 386 ? -0.676 -25.427 -39.131 1.00 79.56 386 SER A O 1
ATOM 2943 N N . LEU A 1 387 ? -2.692 -24.517 -39.500 1.00 82.00 387 LEU A N 1
ATOM 2944 C CA . LEU A 1 387 ? -3.448 -25.607 -38.874 1.00 82.00 387 LEU A CA 1
ATOM 2945 C C . LEU A 1 387 ? -3.312 -26.916 -39.666 1.00 82.00 387 LEU A C 1
ATOM 2947 O O . LEU A 1 387 ? -3.148 -27.979 -39.064 1.00 82.00 387 LEU A O 1
ATOM 2951 N N . ALA A 1 388 ? -3.293 -26.851 -41.001 1.00 83.75 388 ALA A N 1
ATOM 2952 C CA . ALA A 1 388 ? -2.996 -28.008 -41.841 1.00 83.75 388 ALA A CA 1
ATOM 2953 C C . ALA A 1 388 ? -1.573 -28.530 -41.588 1.00 83.75 388 ALA A C 1
ATOM 2955 O O . ALA A 1 388 ? -1.390 -29.730 -41.389 1.00 83.75 388 ALA A O 1
ATOM 2956 N N . LEU A 1 389 ? -0.569 -27.649 -41.520 1.00 80.31 389 LEU A N 1
ATOM 2957 C CA . LEU A 1 389 ? 0.810 -28.029 -41.201 1.00 80.31 389 LEU A CA 1
ATOM 2958 C C . LEU A 1 389 ? 0.901 -28.733 -39.834 1.00 80.31 389 LEU A C 1
ATOM 2960 O O . LEU A 1 389 ? 1.520 -29.792 -39.734 1.00 80.31 389 LEU A O 1
ATOM 2964 N N . ILE A 1 390 ? 0.233 -28.198 -38.806 1.00 80.25 390 ILE A N 1
ATOM 2965 C CA . ILE A 1 390 ? 0.152 -28.812 -37.469 1.00 80.25 390 ILE A CA 1
ATOM 2966 C C . ILE A 1 390 ? -0.468 -30.211 -37.557 1.00 80.25 390 ILE A C 1
ATOM 2968 O O . ILE A 1 390 ? 0.094 -31.164 -37.014 1.00 80.25 390 ILE A O 1
ATOM 2972 N N . TYR A 1 391 ? -1.573 -30.366 -38.295 1.00 82.81 391 TYR A N 1
ATOM 2973 C CA . TYR A 1 391 ? -2.178 -31.676 -38.535 1.00 82.81 391 TYR A CA 1
ATOM 2974 C C . TYR A 1 391 ? -1.180 -32.643 -39.188 1.00 82.81 391 TYR A C 1
ATOM 2976 O O . TYR A 1 391 ? -1.008 -33.763 -38.708 1.00 82.81 391 TYR A O 1
ATOM 2984 N N . PHE A 1 392 ? -0.464 -32.209 -40.232 1.00 80.75 392 PHE A N 1
ATOM 2985 C CA . PHE A 1 392 ? 0.495 -33.048 -40.955 1.00 80.75 392 PHE A CA 1
ATOM 2986 C C . PHE A 1 392 ? 1.709 -33.467 -40.120 1.00 80.75 392 PHE A C 1
ATOM 2988 O O . PHE A 1 392 ? 2.177 -34.603 -40.269 1.00 80.75 392 PHE A O 1
ATOM 2995 N N . LEU A 1 393 ? 2.198 -32.588 -39.245 1.00 73.50 393 LEU A N 1
ATOM 2996 C CA . LEU A 1 393 ? 3.332 -32.863 -38.362 1.00 73.50 393 LEU A CA 1
ATOM 2997 C C . LEU A 1 393 ? 2.947 -33.812 -37.221 1.00 73.50 393 LEU A C 1
ATOM 2999 O O . LEU A 1 393 ? 3.677 -34.762 -36.935 1.00 73.50 393 LEU A O 1
ATOM 3003 N N . VAL A 1 394 ? 1.780 -33.604 -36.608 1.00 74.38 394 VAL A N 1
ATOM 3004 C CA . VAL A 1 394 ? 1.351 -34.355 -35.418 1.00 74.38 394 VAL A CA 1
ATOM 3005 C C . VAL A 1 394 ? 0.730 -35.708 -35.785 1.00 74.38 394 VAL A C 1
ATOM 3007 O O . VAL A 1 394 ? 0.990 -36.705 -35.108 1.00 74.38 394 VAL A O 1
ATOM 3010 N N . GLN A 1 395 ? -0.008 -35.812 -36.901 1.00 73.62 395 GLN A N 1
ATOM 3011 C CA . GLN A 1 395 ? -0.718 -37.049 -37.269 1.00 73.62 395 GLN A CA 1
ATOM 3012 C C . GLN A 1 395 ? 0.199 -38.271 -37.426 1.00 73.62 395 GLN A C 1
ATOM 3014 O O . GLN A 1 395 ? -0.256 -39.405 -37.280 1.00 73.62 395 GLN A O 1
ATOM 3019 N N . ARG A 1 396 ? 1.491 -38.072 -37.726 1.00 74.31 396 ARG A N 1
ATOM 3020 C CA . ARG A 1 396 ? 2.455 -39.170 -37.913 1.00 74.31 396 ARG A CA 1
ATOM 3021 C C . ARG A 1 396 ? 2.723 -39.956 -36.625 1.00 74.31 396 ARG A C 1
ATOM 3023 O O . ARG A 1 396 ? 3.193 -41.085 -36.705 1.00 74.31 396 ARG A O 1
ATOM 3030 N N . ARG A 1 397 ? 2.413 -39.382 -35.459 1.00 64.81 397 ARG A N 1
ATOM 3031 C CA . ARG A 1 397 ? 2.665 -39.968 -34.133 1.00 64.81 397 ARG A CA 1
ATOM 3032 C C . ARG A 1 397 ? 1.395 -40.455 -33.418 1.00 64.81 397 ARG A C 1
ATOM 3034 O O . ARG A 1 397 ? 1.495 -40.969 -32.311 1.00 64.81 397 ARG A O 1
ATOM 3041 N N . CYS A 1 398 ? 0.215 -40.311 -34.028 1.00 72.38 398 CYS A N 1
ATOM 3042 C CA . CYS A 1 398 ? -1.075 -40.510 -33.358 1.00 72.38 398 CYS A CA 1
ATOM 3043 C C . CYS A 1 398 ? -1.839 -41.755 -33.845 1.00 72.38 398 CYS A C 1
ATOM 3045 O O . CYS A 1 398 ? -1.764 -42.140 -35.015 1.00 72.38 398 CYS A O 1
ATOM 3047 N N . SER A 1 399 ? -2.643 -42.348 -32.954 1.00 79.81 399 SER A N 1
ATOM 3048 C CA . SER A 1 399 ? -3.616 -43.395 -33.296 1.00 79.81 399 SER A CA 1
ATOM 3049 C C . SER A 1 399 ? -4.758 -42.834 -34.156 1.00 79.81 399 SER A C 1
ATOM 3051 O O . SER A 1 399 ? -5.015 -41.631 -34.159 1.00 79.81 399 SER A O 1
ATOM 3053 N N . TRP A 1 400 ? -5.476 -43.695 -34.885 1.00 77.75 400 TRP A N 1
ATOM 3054 C CA . TRP A 1 400 ? -6.561 -43.277 -35.789 1.00 77.75 400 TRP A CA 1
ATOM 3055 C C . TRP A 1 400 ? -7.643 -42.424 -35.108 1.00 77.75 400 TRP A C 1
ATOM 3057 O O . TRP A 1 400 ? -8.084 -41.426 -35.671 1.00 77.75 400 TRP A O 1
ATOM 3067 N N . VAL A 1 401 ? -8.009 -42.760 -33.869 1.00 78.62 401 VAL A N 1
ATOM 3068 C CA . VAL A 1 401 ? -8.988 -41.996 -33.078 1.00 78.62 401 VAL A CA 1
ATOM 3069 C C . VAL A 1 401 ? -8.447 -40.606 -32.721 1.00 78.62 401 VAL A C 1
ATOM 3071 O O . VAL A 1 401 ? -9.154 -39.609 -32.850 1.00 78.62 401 VAL A O 1
ATOM 3074 N N . SER A 1 402 ? -7.166 -40.515 -32.348 1.00 75.31 402 SER A N 1
ATOM 3075 C CA . SER A 1 402 ? -6.503 -39.247 -32.026 1.00 75.31 402 SER A CA 1
ATOM 3076 C C . SER A 1 402 ? -6.337 -38.344 -33.255 1.00 75.31 402 SER A C 1
ATOM 3078 O O . SER A 1 402 ? -6.461 -37.129 -33.126 1.00 75.31 402 SER A O 1
ATOM 3080 N N . LYS A 1 403 ? -6.160 -38.910 -34.459 1.00 80.44 403 LYS A N 1
ATOM 3081 C CA . LYS A 1 403 ? -6.145 -38.137 -35.717 1.00 80.44 403 LYS A CA 1
ATOM 3082 C C . LYS A 1 403 ? -7.485 -37.463 -35.991 1.00 80.44 403 LYS A C 1
ATOM 3084 O O . LYS A 1 403 ? -7.509 -36.287 -36.336 1.00 80.44 403 LYS A O 1
ATOM 3089 N N . ILE A 1 404 ? -8.588 -38.190 -35.810 1.00 82.19 404 ILE A N 1
ATOM 3090 C CA . ILE A 1 404 ? -9.939 -37.649 -36.017 1.00 82.19 404 ILE A CA 1
ATOM 3091 C C . ILE A 1 404 ? -10.235 -36.561 -34.976 1.00 82.19 404 ILE A C 1
ATOM 3093 O O . ILE A 1 404 ? -10.703 -35.484 -35.338 1.00 82.19 404 ILE A O 1
ATOM 3097 N N . ALA A 1 405 ? -9.896 -36.797 -33.705 1.00 76.31 405 ALA A N 1
ATOM 3098 C CA . ALA A 1 405 ? -10.058 -35.801 -32.645 1.00 76.31 405 ALA A CA 1
ATOM 3099 C C . ALA A 1 405 ? -9.222 -34.534 -32.900 1.00 76.31 405 ALA A C 1
ATOM 3101 O O . ALA A 1 405 ? -9.723 -33.422 -32.745 1.00 76.31 405 ALA A O 1
ATOM 3102 N N . LEU A 1 406 ? -7.974 -34.690 -33.353 1.00 81.25 406 LEU A N 1
ATOM 3103 C CA . LEU A 1 406 ? -7.102 -33.576 -33.719 1.00 81.25 406 LEU A CA 1
ATOM 3104 C C . LEU A 1 406 ? -7.655 -32.799 -34.923 1.00 81.25 406 LEU A C 1
ATOM 3106 O O . LEU A 1 406 ? -7.682 -31.574 -34.887 1.00 81.25 406 LEU A O 1
ATOM 3110 N N . ALA A 1 407 ? -8.136 -33.487 -35.963 1.00 83.19 407 ALA A N 1
ATOM 3111 C CA . ALA A 1 407 ? -8.740 -32.845 -37.130 1.00 83.19 407 ALA A CA 1
ATOM 3112 C C . ALA A 1 407 ? -9.982 -32.022 -36.752 1.00 83.19 407 ALA A C 1
ATOM 3114 O O . ALA A 1 407 ? -10.106 -30.872 -37.169 1.00 83.19 407 ALA A O 1
ATOM 3115 N N . LEU A 1 408 ? -10.869 -32.582 -35.923 1.00 81.06 408 LEU A N 1
ATOM 3116 C CA . LEU A 1 408 ? -12.063 -31.885 -35.436 1.00 81.06 408 LEU A CA 1
ATOM 3117 C C . LEU A 1 408 ? -11.709 -30.704 -34.524 1.00 81.06 408 LEU A C 1
ATOM 3119 O O . LEU A 1 408 ? -12.315 -29.643 -34.646 1.00 81.06 408 LEU A O 1
ATOM 3123 N N . GLY A 1 409 ? -10.701 -30.851 -33.660 1.00 81.19 409 GLY A N 1
ATOM 3124 C CA . GLY A 1 409 ? -10.206 -29.763 -32.815 1.00 81.19 409 GLY A CA 1
ATOM 3125 C C . GLY A 1 409 ? -9.611 -28.610 -33.626 1.00 81.19 409 GLY A C 1
ATOM 3126 O O . GLY A 1 409 ? -9.951 -27.453 -33.390 1.00 81.19 409 GLY A O 1
ATOM 3127 N N . LEU A 1 410 ? -8.780 -28.911 -34.628 1.00 81.75 410 LEU A N 1
ATOM 3128 C CA . LEU A 1 410 ? -8.185 -27.902 -35.513 1.00 81.75 410 LEU A CA 1
ATOM 3129 C C . LEU A 1 410 ? -9.241 -27.220 -36.396 1.00 81.75 410 LEU A C 1
ATOM 3131 O O . LEU A 1 410 ? -9.172 -26.008 -36.600 1.00 81.75 410 LEU A O 1
ATOM 3135 N N . LEU A 1 411 ? -10.249 -27.965 -36.861 1.00 85.06 411 LEU A N 1
ATOM 3136 C CA . LEU A 1 411 ? -11.405 -27.401 -37.561 1.00 85.06 411 LEU A CA 1
ATOM 3137 C C . LEU A 1 411 ? -12.217 -26.476 -36.641 1.00 85.06 411 LEU A C 1
ATOM 3139 O O . LEU A 1 411 ? -12.606 -25.389 -37.064 1.00 85.06 411 LEU A O 1
ATOM 3143 N N . GLY A 1 412 ? -12.400 -26.863 -35.375 1.00 73.88 412 GLY A N 1
ATOM 3144 C CA . GLY A 1 412 ? -13.017 -26.035 -34.338 1.00 73.88 412 GLY A CA 1
ATOM 3145 C C . GLY A 1 412 ? -12.274 -24.713 -34.133 1.00 73.88 412 GLY A C 1
ATOM 3146 O O . GLY A 1 412 ? -12.885 -23.647 -34.205 1.00 73.88 412 GLY A O 1
ATOM 3147 N N . VAL A 1 413 ? -10.947 -24.763 -33.984 1.00 78.62 413 VAL A N 1
ATOM 3148 C CA . VAL A 1 413 ? -10.087 -23.570 -33.858 1.00 78.62 413 VAL A CA 1
ATOM 3149 C C . VAL A 1 413 ? -10.186 -22.666 -35.090 1.00 78.62 413 VAL A C 1
ATOM 3151 O O . VAL A 1 413 ? -10.281 -21.447 -34.946 1.00 78.62 413 VAL A O 1
ATOM 3154 N N . TYR A 1 414 ? -10.211 -23.241 -36.297 1.00 82.31 414 TYR A N 1
ATOM 3155 C CA . TYR A 1 414 ? -10.407 -22.468 -37.524 1.00 82.31 414 TYR A CA 1
ATOM 3156 C C . TYR A 1 414 ? -11.783 -21.795 -37.551 1.00 82.31 414 TYR A C 1
ATOM 3158 O O . TYR A 1 414 ? -11.870 -20.594 -37.792 1.00 82.31 414 TYR A O 1
ATOM 3166 N N . SER A 1 415 ? -12.848 -22.537 -37.240 1.00 78.12 415 SER A N 1
ATOM 3167 C CA . SER A 1 415 ? -14.219 -22.015 -37.246 1.00 78.12 415 SER A CA 1
ATOM 3168 C C . SER A 1 415 ? -14.461 -20.925 -36.197 1.00 78.12 415 SER A C 1
ATOM 3170 O O . SER A 1 415 ? -15.166 -19.966 -36.486 1.00 78.12 415 SER A O 1
ATOM 3172 N N . TYR A 1 416 ? -13.821 -21.013 -35.027 1.00 72.44 416 TYR A N 1
ATOM 3173 C CA . TYR A 1 416 ? -13.890 -19.980 -33.990 1.00 72.44 416 TYR A CA 1
ATOM 3174 C C . TYR A 1 416 ? -13.199 -18.674 -34.408 1.00 72.44 416 TYR A C 1
ATOM 3176 O O . TYR A 1 416 ? -13.616 -17.598 -33.998 1.00 72.44 416 TYR A O 1
ATOM 3184 N N . ARG A 1 417 ? -12.132 -18.762 -35.214 1.00 65.12 417 ARG A N 1
ATOM 3185 C CA . ARG A 1 417 ? -11.322 -17.602 -35.618 1.00 65.12 417 ARG A CA 1
ATOM 3186 C C . ARG A 1 417 ? -11.740 -16.993 -36.964 1.00 65.12 417 ARG A C 1
ATOM 3188 O O . ARG A 1 417 ? -11.446 -15.828 -37.211 1.00 65.12 417 ARG A O 1
ATOM 3195 N N . ALA A 1 418 ? -12.323 -17.790 -37.859 1.00 60.31 418 ALA A N 1
ATOM 3196 C CA . ALA A 1 418 ? -12.710 -17.372 -39.208 1.00 60.31 418 ALA A CA 1
ATOM 3197 C C . ALA A 1 418 ? -14.163 -16.867 -39.314 1.00 60.31 418 ALA A C 1
ATOM 3199 O O . ALA A 1 418 ? -14.477 -16.197 -40.302 1.00 60.31 418 ALA A O 1
ATOM 3200 N N . ALA A 1 419 ? -15.018 -17.169 -38.326 1.00 48.06 419 ALA A N 1
ATOM 3201 C CA . ALA A 1 419 ? -16.279 -16.456 -38.102 1.00 48.06 419 ALA A CA 1
ATOM 3202 C C . ALA A 1 419 ? -15.969 -15.004 -37.701 1.00 48.06 419 ALA A C 1
ATOM 3204 O O . ALA A 1 419 ? -16.463 -14.071 -38.384 1.00 48.06 419 ALA A O 1
#

Solvent-accessible surface area (backbone atoms only — not comparable to full-atom values): 25207 Å² total; per-residue (Å²): 73,46,100,86,72,46,76,91,62,85,47,70,58,51,68,59,73,92,86,85,87,86,57,93,82,56,78,85,71,92,67,90,68,87,78,77,90,78,60,82,55,18,51,56,39,34,51,19,57,75,70,76,44,81,61,61,87,85,52,72,33,48,67,55,60,85,80,43,66,82,47,54,74,68,53,42,48,50,52,52,49,54,50,44,52,50,29,50,52,43,20,55,75,55,30,100,62,39,85,73,36,68,18,46,48,47,42,54,53,46,52,55,51,48,54,53,51,51,51,45,50,72,73,65,58,81,50,68,66,57,54,53,49,50,54,52,50,46,52,49,51,64,58,32,43,62,72,35,32,46,70,56,43,55,82,84,70,59,57,70,68,21,66,72,28,70,67,28,58,53,44,34,52,51,54,50,51,52,49,53,54,51,65,69,41,95,82,60,94,49,72,76,64,75,51,56,68,68,60,50,53,50,51,43,47,50,55,26,39,54,53,38,38,54,51,52,55,53,52,60,74,71,56,73,77,96,80,79,87,82,78,92,76,82,94,82,75,89,84,76,74,49,77,66,52,51,48,52,52,50,47,53,50,50,50,60,55,38,64,76,37,78,75,41,49,76,44,40,70,54,53,54,48,54,48,50,53,50,50,46,50,50,53,46,50,51,53,49,52,53,50,56,50,51,53,52,50,54,53,53,52,71,76,58,79,76,89,83,88,89,84,86,89,84,81,84,78,80,62,96,64,70,86,74,73,75,89,42,81,71,56,56,53,52,48,67,66,46,47,46,61,49,48,53,53,49,53,54,51,52,46,52,60,58,78,85,60,83,90,56,72,89,56,94,45,57,49,56,54,66,71,30,82,88,38,48,65,61,55,44,52,51,48,52,53,51,50,49,50,51,49,65,66,51,47,80,80,49,55,75,69,52,40,53,52,50,51,53,50,50,51,47,55,48,54,70,72,69,108

Sequence (419 aa):
MSETGSHGGSSEHEVNTPLVLISPAFKKKVGMEKQSTVEQVDLTPTLALGLGLPISQNSVGRLIQPVVEEASLRDQLRFLHLNGHQLSYLLKDSIPAYEKEEGYEQFRVAEKSHGNWVKLVVEGNTSEVLTNMGKKLLLLLLLAMPEALSSASEVDLPVSSALLSLPFYLLCLLLSSVHVLVCTSAESSCYFCSLSWGLVFGAVALSSALLCILISMAARRGAKPPGKSPSHGGVRGWWSLSELDVLLLAGTAGHTLSLSASSFVEEEHQVWYFLLNTLCLVVFQDVCRKYFREHRANIGSLEGEDYLLPSNEGDAVASPLADLGVTDAGSERWLALATPPLTLACCRLLRSLNQTGVQWAHLPDLGHWLNSLEHKIVLSLLAALSLALIYFLVQRRCSWVSKIALALGLLGVYSYRAA